Protein AF-A0A0Q1G126-F1 (afdb_monomer_lite)

pLDDT: mean 70.56, std 21.9, range [23.84, 98.62]

Sequence (642 aa):
MKDSYNIFNVLFDPDLMQKATKITEKFFFEGRERYFQNEIKTSKETYKCLKQYLDFLMRQVKKRMSQHSKYSLIYYFRRILSNMLQTYDNTEWKQEEIKTFKTELLWFVWFSNRITLAAIKYGRSSLDDLQNFSFKHKGFSEYIELNQLTSKYSVDLHVTLSLMWEWDKIRYCMKRLARGGKFIWRNRNKFEFDIIMEPNIKNLVNIFDTRVNSTDNLLNIQGSWAPMITSFEFPLPSSRGIYKPLHIWPKAFSINSGALSYYLPIVLTLLPNISNQGSDLGWRDPTTNQLIPSPSWIFHWYRLDFILPRIELFRGVIKKYLEFSGRTNYEPEDLILTLSAITQYSINAGLNNDKCWYQIFSYGYSIWNDPYELLKHKVLPEYRNLKKISLGKTSSKGDWESLKSVIEDIKWNEIQYKNLNILRYSPINLILPIDKNIWLIDWSLMLHVILDLTKSYGRIFGTVAILKGFELERTLSEYFKSNFQTLGISLWWLGQGAKNKIRFHAGGVRDIDIGIIVDDHLLILEVKAYSGRWDLYLNPDPNMLKKRWEKKIKPAINQVDTLSERLSIEIEGKNFKIPCDVRWVVPIVCSPFVEWIPSYNQKWWLYKNIPRVCTPDEIFEIIEQIKKGNSPNYKLPVARTS

Foldseek 3Di:
DVVLVVLVCLLVVVVLLVLLVVVLLVLVCVLLCVLPVDDDDDLVSVLVSLVSSLVSLVVLLLVLLQVAALLVLLVSLVSVLVSLVVVVVPDDDDPVVVVVSLVVVVLSVVLSVVVNVSNLVRHDHDVVVVVVVDPDPDDPDDDPPPVVCDSSVSSSSSSSSSSVVVSVVSVVQSVLSVLVWDKDDPDVVSSDIHTHHDPVSCVVVCVQVVVVVVLVVVVSVVVVVVVVPVPDDDDDDDDDDDDDDDPDDPPDDPPVLLVVLNCPVVVLQPDPDDDDDDDLPFAQDPVRRDGHRDPVSVCSVLPLLVCLLVVVVCQVLLCVVCVLVVLNQAGSLLLSLLSSLVSVLLVVVCSVDVVSVCCCVVPQKDKAFQVLCCCVVRSLVSSQVSCCVRVVDHDDPCSSVNSVSSLVVLEDDPVCVVVVDPPPLDDNRQWYDPDPGMIMGRNSCVVSNVSVSSVSVCVVVCVPWDPCQVVVLVVVLVVCVVCVVVLQKAFFDAQDDPPQWFAAPVGDIAGFSGWMGQFQEIETEAGDAGPDPCCCVPPNDVVVLVCCCVPPVVVSQVRQVVVQQCCLEGQDGPPHHNDPRHFKYQRAYEYCDDGDDPDPPLQQAQDNPQGSHDYPVSVSVVSVCVVVVHGGSDIHTRDDPD

Structure (mmCIF, N/CA/C/O backbone):
data_AF-A0A0Q1G126-F1
#
_entry.id   AF-A0A0Q1G126-F1
#
loop_
_atom_site.group_PDB
_atom_site.id
_atom_site.type_symbol
_atom_site.label_atom_id
_atom_site.label_alt_id
_atom_site.label_comp_id
_atom_site.label_asym_id
_atom_site.label_entity_id
_atom_site.label_seq_id
_atom_site.pdbx_PDB_ins_code
_atom_site.Cartn_x
_atom_site.Cartn_y
_atom_site.Cartn_z
_atom_site.occupancy
_atom_site.B_iso_or_equiv
_atom_site.auth_seq_id
_atom_site.auth_comp_id
_atom_site.auth_asym_id
_atom_site.auth_atom_id
_atom_site.pdbx_PDB_model_num
ATOM 1 N N . MET A 1 1 ? 4.894 39.793 -7.226 1.00 33.91 1 MET A N 1
ATOM 2 C CA . MET A 1 1 ? 3.536 39.200 -7.300 1.00 33.91 1 MET A CA 1
ATOM 3 C C . MET A 1 1 ? 2.725 39.693 -8.500 1.00 33.91 1 MET A C 1
ATOM 5 O O . MET A 1 1 ? 2.121 38.847 -9.142 1.00 33.91 1 MET A O 1
ATOM 9 N N . LYS A 1 2 ? 2.730 40.991 -8.866 1.00 29.56 2 LYS A N 1
ATOM 10 C CA . LYS A 1 2 ? 1.999 41.491 -10.056 1.00 29.56 2 LYS A CA 1
ATOM 11 C C . LYS A 1 2 ? 2.458 40.874 -11.397 1.00 29.56 2 LYS A C 1
ATOM 13 O O . LYS A 1 2 ? 1.612 40.578 -12.229 1.00 29.56 2 LYS A O 1
ATOM 18 N N . ASP A 1 3 ? 3.743 40.550 -11.565 1.00 39.56 3 ASP A N 1
ATOM 19 C CA . ASP A 1 3 ? 4.251 39.962 -12.825 1.00 39.56 3 ASP A CA 1
ATOM 20 C C . ASP A 1 3 ? 3.990 38.452 -12.976 1.00 39.56 3 ASP A C 1
ATOM 22 O O . ASP A 1 3 ? 3.962 37.923 -14.087 1.00 39.56 3 ASP A O 1
ATOM 26 N N . SER A 1 4 ? 3.757 37.739 -11.867 1.00 38.12 4 SER A N 1
ATOM 27 C CA . SER A 1 4 ? 3.355 36.323 -11.881 1.00 38.12 4 SER A CA 1
ATOM 28 C C . SER A 1 4 ? 1.913 36.152 -12.374 1.00 38.12 4 SER A C 1
ATOM 30 O O . SER A 1 4 ? 1.593 35.140 -12.997 1.00 38.12 4 SER A O 1
ATOM 32 N N . TYR A 1 5 ? 1.075 37.171 -12.146 1.00 39.69 5 TYR A N 1
ATOM 33 C CA . TYR A 1 5 ? -0.332 37.231 -12.552 1.00 39.69 5 TYR A CA 1
ATOM 34 C C . TYR A 1 5 ? -0.507 37.336 -14.083 1.00 39.69 5 TYR A C 1
ATOM 36 O O . TYR A 1 5 ? -1.479 36.823 -14.630 1.00 39.69 5 TYR A O 1
ATOM 44 N N . ASN A 1 6 ? 0.466 37.908 -14.806 1.00 51.00 6 ASN A N 1
ATOM 45 C CA . ASN A 1 6 ? 0.387 38.075 -16.266 1.00 51.00 6 ASN A CA 1
ATOM 46 C C . ASN A 1 6 ? 0.619 36.780 -17.064 1.00 51.00 6 ASN A C 1
ATOM 48 O O . ASN A 1 6 ? 0.050 36.613 -18.138 1.00 51.00 6 ASN A O 1
ATOM 52 N N . ILE A 1 7 ? 1.411 35.831 -16.554 1.00 47.00 7 ILE A N 1
ATOM 53 C CA . ILE A 1 7 ? 1.692 34.571 -17.273 1.00 47.00 7 ILE A CA 1
ATOM 54 C C . ILE A 1 7 ? 0.452 33.679 -17.334 1.00 47.00 7 ILE A C 1
ATOM 56 O O . ILE A 1 7 ? 0.194 33.047 -18.357 1.00 47.00 7 ILE A O 1
ATOM 60 N N . PHE A 1 8 ? -0.315 33.639 -16.243 1.00 49.53 8 PHE A N 1
ATOM 61 C CA . PHE A 1 8 ? -1.540 32.849 -16.172 1.00 49.53 8 PHE A CA 1
ATOM 62 C C . PHE A 1 8 ? -2.607 33.411 -17.117 1.00 49.53 8 PHE A C 1
ATOM 64 O O . PHE A 1 8 ? -3.197 32.653 -17.880 1.00 49.53 8 PHE A O 1
ATOM 71 N N . ASN A 1 9 ? -2.759 34.738 -17.163 1.00 55.97 9 ASN A N 1
ATOM 72 C CA . ASN A 1 9 ? -3.699 35.395 -18.072 1.00 55.97 9 ASN A CA 1
ATOM 73 C C . ASN A 1 9 ? -3.344 35.201 -19.549 1.00 55.97 9 ASN A C 1
ATOM 75 O O . ASN A 1 9 ? -4.251 35.072 -20.349 1.00 55.97 9 ASN A O 1
ATOM 79 N N . VAL A 1 10 ? -2.061 35.123 -19.921 1.00 57.44 10 VAL A N 1
ATOM 80 C CA . VAL A 1 10 ? -1.649 34.894 -21.322 1.00 57.44 10 VAL A CA 1
ATOM 81 C C . VAL A 1 10 ? -1.807 33.428 -21.753 1.00 57.44 10 VAL A C 1
ATOM 83 O O . VAL A 1 10 ? -2.010 33.145 -22.933 1.00 57.44 10 VAL A O 1
ATOM 86 N N . LEU A 1 11 ? -1.712 32.469 -20.827 1.00 55.47 11 LEU A N 1
ATOM 87 C CA . LEU A 1 11 ? -1.930 31.049 -21.135 1.00 55.47 11 LEU A CA 1
ATOM 88 C C . LEU A 1 11 ? -3.395 30.672 -21.151 1.00 55.47 11 LEU A C 1
ATOM 90 O O . LEU A 1 11 ? -3.804 29.883 -21.992 1.00 55.47 11 LEU A O 1
ATOM 94 N N . PHE A 1 12 ? -4.163 31.217 -20.223 1.00 63.47 12 PHE A N 1
ATOM 95 C CA . PHE A 1 12 ? -5.591 30.964 -20.114 1.00 63.47 12 PHE A CA 1
ATOM 96 C C . PHE A 1 12 ? -6.409 32.113 -20.694 1.00 63.47 12 PHE A C 1
ATOM 98 O O . PHE A 1 12 ? -7.582 32.257 -20.368 1.00 63.47 12 PHE A O 1
ATOM 105 N N . ASP A 1 13 ? -5.785 32.908 -21.567 1.00 78.38 13 ASP A N 1
ATOM 106 C CA . ASP A 1 13 ? -6.468 33.914 -22.361 1.00 78.38 13 ASP A CA 1
ATOM 107 C C . ASP A 1 13 ? -7.564 33.204 -23.177 1.00 78.38 13 ASP A C 1
ATOM 109 O O . ASP A 1 13 ? -7.241 32.343 -24.014 1.00 78.38 13 ASP A O 1
ATOM 113 N N . PRO A 1 14 ? -8.852 33.509 -22.934 1.00 77.12 14 PRO A N 1
ATOM 114 C CA . PRO A 1 14 ? -9.950 32.806 -23.584 1.00 77.12 14 PRO A CA 1
ATOM 115 C C . PRO A 1 14 ? -9.894 32.888 -25.113 1.00 77.12 14 PRO A C 1
ATOM 117 O O . PRO A 1 14 ? -10.232 31.912 -25.788 1.00 77.12 14 PRO A O 1
ATOM 120 N N . ASP A 1 15 ? -9.407 33.998 -25.672 1.00 81.44 15 ASP A N 1
ATOM 121 C CA . ASP A 1 15 ? -9.318 34.207 -27.117 1.00 81.44 15 ASP A CA 1
ATOM 122 C C . ASP A 1 15 ? -8.176 33.384 -27.724 1.00 81.44 15 ASP A C 1
ATOM 124 O O . ASP A 1 15 ? -8.338 32.753 -28.778 1.00 81.44 15 ASP A O 1
ATOM 128 N N . LEU A 1 16 ? -7.024 33.311 -27.047 1.00 80.75 16 LEU A N 1
ATOM 129 C CA . LEU A 1 16 ? -5.917 32.445 -27.469 1.00 80.75 16 LEU A CA 1
ATOM 130 C C . LEU A 1 16 ? -6.278 30.964 -27.342 1.00 80.75 16 LEU A C 1
ATOM 132 O O . LEU A 1 16 ? -5.952 30.185 -28.244 1.00 80.75 16 LEU A O 1
ATOM 136 N N . MET A 1 17 ? -6.989 30.571 -26.283 1.00 78.38 17 MET A N 1
ATOM 137 C CA . MET A 1 17 ? -7.496 29.208 -26.116 1.00 78.38 17 MET A CA 1
ATOM 138 C C . MET A 1 17 ? -8.524 28.855 -27.191 1.00 78.38 17 MET A C 1
ATOM 140 O O . MET A 1 17 ? -8.445 27.777 -27.787 1.00 78.38 17 MET A O 1
ATOM 144 N N . GLN A 1 18 ? -9.446 29.764 -27.518 1.00 83.88 18 GLN A N 1
ATOM 145 C CA . GLN A 1 18 ? -10.412 29.551 -28.593 1.00 83.88 18 GLN A CA 1
ATOM 146 C C . GLN A 1 18 ? -9.705 29.422 -29.951 1.00 83.88 18 GLN A C 1
ATOM 148 O O . GLN A 1 18 ? -10.028 28.536 -30.749 1.00 83.88 18 GLN A O 1
ATOM 153 N N . LYS A 1 19 ? -8.691 30.254 -30.214 1.00 88.44 19 LYS A N 1
ATOM 154 C CA . LYS A 1 19 ? -7.870 30.176 -31.430 1.00 88.44 19 LYS A CA 1
ATOM 155 C C . LYS A 1 19 ? -7.095 28.860 -31.514 1.00 88.44 19 LYS A C 1
ATOM 157 O O . LYS A 1 19 ? -7.086 28.227 -32.571 1.00 88.44 19 LYS A O 1
ATOM 162 N N . ALA A 1 20 ? -6.477 28.424 -30.419 1.00 86.00 20 ALA A N 1
ATOM 163 C CA . ALA A 1 20 ? -5.789 27.138 -30.341 1.00 86.00 20 ALA A CA 1
ATOM 164 C C . ALA A 1 20 ? -6.752 25.961 -30.546 1.00 86.00 20 ALA A C 1
ATOM 166 O O . ALA A 1 20 ? -6.423 25.021 -31.273 1.00 86.00 20 ALA A O 1
ATOM 167 N N . THR A 1 21 ? -7.957 26.042 -29.983 1.00 85.06 21 THR A N 1
ATOM 168 C CA . THR A 1 21 ? -9.014 25.033 -30.145 1.00 85.06 21 THR A CA 1
ATOM 169 C C . THR A 1 21 ? -9.410 24.898 -31.612 1.00 85.06 21 THR A C 1
ATOM 171 O O . THR A 1 21 ? -9.288 23.810 -32.165 1.00 85.06 21 THR A O 1
ATOM 174 N N . LYS A 1 22 ? -9.729 26.005 -32.298 1.00 90.31 22 LYS A N 1
ATOM 175 C CA . LYS A 1 22 ? -10.072 26.000 -33.736 1.00 90.31 22 LYS A CA 1
ATOM 176 C C . LYS A 1 22 ? -8.968 25.389 -34.606 1.00 90.31 22 LYS A C 1
ATOM 178 O O . LYS A 1 22 ? -9.235 24.627 -35.533 1.00 90.31 22 LYS A O 1
ATOM 183 N N . ILE A 1 23 ? -7.705 25.710 -34.314 1.00 91.00 23 ILE A N 1
ATOM 184 C CA . ILE A 1 23 ? -6.554 25.143 -35.033 1.00 91.00 23 ILE A CA 1
ATOM 185 C C . ILE A 1 23 ? -6.433 23.636 -34.773 1.00 91.00 23 ILE A C 1
ATOM 187 O O . ILE A 1 23 ? -6.148 22.869 -35.692 1.00 91.00 23 ILE A O 1
ATOM 191 N N . THR A 1 24 ? -6.636 23.213 -33.529 1.00 88.25 24 THR A N 1
ATOM 192 C CA . THR A 1 24 ? -6.578 21.805 -33.126 1.00 88.25 24 THR A CA 1
ATOM 193 C C . THR A 1 24 ? -7.687 20.999 -33.793 1.00 88.25 24 THR A C 1
ATOM 195 O O . THR A 1 24 ? -7.405 19.971 -34.405 1.00 88.25 24 THR A O 1
ATOM 198 N N . GLU A 1 25 ? -8.926 21.485 -33.739 1.00 88.50 25 GLU A N 1
ATOM 199 C CA . GLU A 1 25 ? -10.086 20.863 -34.380 1.00 88.50 25 GLU A CA 1
ATOM 200 C C . GLU A 1 25 ? -9.868 20.694 -35.878 1.00 88.50 25 GLU A C 1
ATOM 202 O O . GLU A 1 25 ? -10.139 19.622 -36.415 1.00 88.50 25 GLU A O 1
ATOM 207 N N . LYS A 1 26 ? -9.284 21.700 -36.542 1.00 92.94 26 LYS A N 1
ATOM 208 C CA . LYS A 1 26 ? -8.903 21.593 -37.952 1.00 92.94 26 LYS A CA 1
ATOM 209 C C . LYS A 1 26 ? -7.946 20.425 -38.199 1.00 92.94 26 LYS A C 1
ATOM 211 O O . LYS A 1 26 ? -8.163 19.669 -39.139 1.00 92.94 26 LYS A O 1
ATOM 216 N N . PHE A 1 27 ? -6.910 20.246 -37.374 1.00 92.19 27 PHE A N 1
ATOM 217 C CA . PHE A 1 27 ? -5.984 19.117 -37.533 1.00 92.19 27 PHE A CA 1
ATOM 218 C C . PHE A 1 27 ? -6.632 17.770 -37.231 1.00 92.19 27 PHE A C 1
ATOM 220 O O . PHE A 1 27 ? -6.346 16.793 -37.923 1.00 92.19 27 PHE A O 1
ATOM 227 N N . PHE A 1 28 ? -7.482 17.701 -36.207 1.00 90.75 28 PHE A N 1
ATOM 228 C CA . PHE A 1 28 ? -8.222 16.481 -35.901 1.00 90.75 28 PHE A CA 1
ATOM 229 C C . PHE A 1 28 ? -9.139 16.109 -37.053 1.00 90.75 28 PHE A C 1
ATOM 231 O O . PHE A 1 28 ? -9.110 14.965 -37.493 1.00 90.75 28 PHE A O 1
ATOM 238 N N . PHE A 1 29 ? -9.895 17.069 -37.579 1.00 90.19 29 PHE A N 1
ATOM 239 C CA . PHE A 1 29 ? -10.771 16.852 -38.717 1.00 90.19 29 PHE A CA 1
ATOM 240 C C . PHE A 1 29 ? -9.971 16.430 -39.951 1.00 90.19 29 PHE A C 1
ATOM 242 O O . PHE A 1 29 ? -10.194 15.337 -40.449 1.00 90.19 29 PHE A O 1
ATOM 249 N N . GLU A 1 30 ? -8.966 17.206 -40.371 1.00 92.31 30 GLU A N 1
ATOM 250 C CA . GLU A 1 30 ? -8.129 16.895 -41.541 1.00 92.31 30 GLU A CA 1
ATOM 251 C C . GLU A 1 30 ? -7.484 15.506 -41.431 1.00 92.31 30 GLU A C 1
ATOM 253 O O . GLU A 1 30 ? -7.499 14.721 -42.378 1.00 92.31 30 GLU A O 1
ATOM 258 N N . GLY A 1 31 ? -6.917 15.176 -40.268 1.00 89.88 31 GLY A N 1
ATOM 259 C CA . GLY A 1 31 ? -6.286 13.882 -40.049 1.00 89.88 31 GLY A CA 1
ATOM 260 C C . GLY A 1 31 ? -7.301 12.740 -40.030 1.00 89.88 31 GLY A C 1
ATOM 261 O O . GLY A 1 31 ? -7.090 11.723 -40.690 1.00 89.88 31 GLY A O 1
ATOM 262 N N . ARG A 1 32 ? -8.413 12.889 -39.305 1.00 91.38 32 ARG A N 1
ATOM 263 C CA . ARG A 1 32 ? -9.429 11.835 -39.218 1.00 91.38 32 ARG A CA 1
ATOM 264 C C . ARG A 1 32 ? -10.129 11.622 -40.556 1.00 91.38 32 ARG A C 1
ATOM 266 O O . ARG A 1 32 ? -10.274 10.482 -40.975 1.00 91.38 32 ARG A O 1
ATOM 273 N N . GLU A 1 33 ? -10.471 12.689 -41.262 1.00 90.31 33 GLU A N 1
ATOM 274 C CA . GLU A 1 33 ? -11.031 12.621 -42.607 1.00 90.31 33 GLU A CA 1
ATOM 275 C C . GLU A 1 33 ? -10.067 11.871 -43.536 1.00 90.31 33 GLU A C 1
ATOM 277 O O . GLU A 1 33 ? -10.402 10.822 -44.083 1.00 90.31 33 GLU A O 1
ATOM 282 N N . ARG A 1 34 ? -8.804 12.300 -43.592 1.00 93.31 34 ARG A N 1
ATOM 283 C CA . ARG A 1 34 ? -7.792 11.695 -44.462 1.00 93.31 34 ARG A CA 1
ATOM 284 C C . ARG A 1 34 ? -7.556 10.202 -44.220 1.00 93.31 34 ARG A C 1
ATOM 286 O O . ARG A 1 34 ? -7.273 9.482 -45.175 1.00 93.31 34 ARG A O 1
ATOM 293 N N . TYR A 1 35 ? -7.593 9.736 -42.970 1.00 92.81 35 TYR A N 1
ATOM 294 C CA . TYR A 1 35 ? -7.230 8.349 -42.638 1.00 92.81 35 TYR A CA 1
ATOM 295 C C . TYR A 1 35 ? -8.422 7.443 -42.304 1.00 92.81 35 TYR A C 1
ATOM 297 O O . TYR A 1 35 ? -8.233 6.231 -42.221 1.00 92.81 35 TYR A O 1
ATOM 305 N N . PHE A 1 36 ? -9.633 7.987 -42.150 1.00 89.06 36 PHE A N 1
ATOM 306 C CA . PHE A 1 36 ? -10.840 7.230 -41.792 1.00 89.06 36 PHE A CA 1
ATOM 307 C C . PHE A 1 36 ? -12.043 7.480 -42.727 1.00 89.06 36 PHE A C 1
ATOM 309 O O . PHE A 1 36 ? -13.162 7.101 -42.389 1.00 89.06 36 PHE A O 1
ATOM 316 N N . GLN A 1 37 ? -11.838 8.084 -43.905 1.00 82.62 37 GLN A N 1
ATOM 317 C CA . GLN A 1 37 ? -12.872 8.267 -44.942 1.00 82.62 37 GLN A CA 1
ATOM 318 C C . GLN A 1 37 ? -13.514 6.939 -45.384 1.00 82.62 37 GLN A C 1
ATOM 320 O O . GLN A 1 37 ? -14.740 6.818 -45.472 1.00 82.62 37 GLN A O 1
ATOM 325 N N . ASN A 1 38 ? -12.686 5.925 -45.634 1.00 83.50 38 ASN A N 1
ATOM 326 C CA . ASN A 1 38 ? -13.156 4.636 -46.126 1.00 83.50 38 ASN A CA 1
ATOM 327 C C . ASN A 1 38 ? -13.764 3.789 -45.008 1.00 83.50 38 ASN A C 1
ATOM 329 O O . ASN A 1 38 ? -13.367 3.868 -43.845 1.00 83.50 38 ASN A O 1
ATOM 333 N N . GLU A 1 39 ? -14.726 2.946 -45.374 1.00 82.12 39 GLU A N 1
ATOM 334 C CA . GLU A 1 39 ? -15.259 1.947 -44.457 1.00 82.12 39 GLU A CA 1
ATOM 335 C C . GLU A 1 39 ? -14.144 0.981 -44.034 1.00 82.12 39 GLU A C 1
ATOM 337 O O . GLU A 1 39 ? -13.528 0.314 -44.863 1.00 82.12 39 GLU A O 1
ATOM 342 N N . ILE A 1 40 ? -13.876 0.935 -42.730 1.00 84.56 40 ILE A N 1
ATOM 343 C CA . ILE A 1 40 ? -12.870 0.059 -42.134 1.00 84.56 40 ILE A CA 1
ATOM 344 C C . ILE A 1 40 ? -13.549 -1.273 -41.826 1.00 84.56 40 ILE A C 1
ATOM 346 O O . ILE A 1 40 ? -14.403 -1.330 -40.942 1.00 84.56 40 ILE A O 1
ATOM 350 N N . LYS A 1 41 ? -13.175 -2.336 -42.542 1.00 84.75 41 LYS A N 1
ATOM 351 C CA . LYS A 1 41 ? -13.841 -3.645 -42.453 1.00 84.75 41 LYS A CA 1
ATOM 352 C C . LYS A 1 41 ? -13.102 -4.622 -41.547 1.00 84.75 41 LYS A C 1
ATOM 354 O O . LYS A 1 41 ? -13.694 -5.585 -41.069 1.00 84.75 41 LYS A O 1
ATOM 359 N N . THR A 1 42 ? -11.816 -4.387 -41.286 1.00 87.50 42 THR A N 1
ATOM 360 C CA . THR A 1 42 ? -10.977 -5.312 -40.510 1.00 87.50 42 THR A CA 1
ATOM 361 C C . THR A 1 42 ? -10.150 -4.612 -39.434 1.00 87.50 42 THR A C 1
ATOM 363 O O . THR A 1 42 ? -9.721 -3.471 -39.602 1.00 87.50 42 THR A O 1
ATOM 366 N N . SER A 1 43 ? -9.806 -5.334 -38.360 1.00 79.50 43 SER A N 1
ATOM 367 C CA . SER A 1 43 ? -8.898 -4.833 -37.313 1.00 79.50 43 SER A CA 1
ATOM 368 C C . SER A 1 43 ? -7.515 -4.455 -37.858 1.00 79.50 43 SER A C 1
ATOM 370 O O . SER A 1 43 ? -6.867 -3.545 -37.345 1.00 79.50 43 SER A O 1
ATOM 372 N N . LYS A 1 44 ? -7.052 -5.123 -38.923 1.00 84.00 44 LYS A N 1
ATOM 373 C CA . LYS A 1 44 ? -5.776 -4.811 -39.585 1.00 84.00 44 LYS A CA 1
ATOM 374 C C . LYS A 1 44 ? -5.832 -3.458 -40.296 1.00 84.00 44 LYS A C 1
ATOM 376 O O . LYS A 1 44 ? -4.894 -2.669 -40.176 1.00 84.00 44 LYS A O 1
ATOM 381 N N . GLU A 1 45 ? -6.926 -3.177 -40.999 1.00 88.31 45 GLU A N 1
ATOM 382 C CA . GLU A 1 45 ? -7.183 -1.865 -41.601 1.00 88.31 45 GLU A CA 1
ATOM 383 C C . GLU A 1 45 ? -7.331 -0.793 -40.525 1.00 88.31 45 GLU A C 1
ATOM 385 O O . GLU A 1 45 ? -6.680 0.244 -40.624 1.00 88.31 45 GLU A O 1
ATOM 390 N N . THR A 1 46 ? -8.072 -1.071 -39.445 1.00 86.81 46 THR A N 1
ATOM 391 C CA . THR A 1 46 ? -8.196 -0.142 -38.314 1.00 86.81 46 THR A CA 1
ATOM 392 C C . THR A 1 46 ? -6.830 0.218 -37.744 1.00 86.81 46 THR A C 1
ATOM 394 O O . THR A 1 46 ? -6.519 1.393 -37.558 1.00 86.81 46 THR A O 1
ATOM 397 N N . TYR A 1 47 ? -5.988 -0.784 -37.480 1.00 85.06 47 TYR A N 1
ATOM 398 C CA . TYR A 1 47 ? -4.655 -0.564 -36.936 1.00 85.06 47 TYR A CA 1
ATOM 399 C C . TYR A 1 47 ? -3.801 0.284 -37.884 1.00 85.06 47 TYR A C 1
ATOM 401 O O . TYR A 1 47 ? -3.097 1.189 -37.437 1.00 85.06 47 TYR A O 1
ATOM 409 N N . LYS A 1 48 ? -3.884 0.024 -39.197 1.00 90.25 48 LYS A N 1
ATOM 410 C CA . LYS A 1 48 ? -3.185 0.803 -40.226 1.00 90.25 48 LYS A CA 1
ATOM 411 C C . LYS A 1 48 ? -3.641 2.267 -40.226 1.00 90.25 48 LYS A C 1
ATOM 413 O O . LYS A 1 48 ? -2.781 3.143 -40.178 1.00 90.25 48 LYS A O 1
ATOM 418 N N . CYS A 1 49 ? -4.948 2.529 -40.211 1.00 89.25 49 CYS A N 1
ATOM 419 C CA . CYS A 1 49 ? -5.517 3.880 -40.159 1.00 89.25 49 CYS A CA 1
ATOM 420 C C . CYS A 1 49 ? -5.123 4.620 -38.872 1.00 89.25 49 CYS A C 1
ATOM 422 O O . CYS A 1 49 ? -4.630 5.746 -38.936 1.00 89.25 49 CYS A O 1
ATOM 424 N N . LEU A 1 50 ? -5.244 3.966 -37.708 1.00 86.88 50 LEU A N 1
ATOM 425 C CA . LEU A 1 50 ? -4.824 4.527 -36.419 1.00 86.88 50 LEU A CA 1
ATOM 426 C C . LEU A 1 50 ? -3.333 4.867 -36.415 1.00 86.88 50 LEU A C 1
ATOM 428 O O . LEU A 1 50 ? -2.961 5.950 -35.975 1.00 86.88 50 LEU A O 1
ATOM 432 N N . LYS A 1 51 ? -2.483 3.984 -36.950 1.00 88.75 51 LYS A N 1
ATOM 433 C CA . LYS A 1 51 ? -1.041 4.228 -37.056 1.00 88.75 51 LYS A CA 1
ATOM 434 C C . LYS A 1 51 ? -0.733 5.427 -37.956 1.00 88.75 51 LYS A C 1
ATOM 436 O O . LYS A 1 51 ? 0.033 6.298 -37.562 1.00 88.75 51 LYS A O 1
ATOM 441 N N . GLN A 1 52 ? -1.351 5.505 -39.133 1.00 92.75 52 GLN A N 1
ATOM 442 C CA . GLN A 1 52 ? -1.147 6.619 -40.065 1.00 92.75 52 GLN A CA 1
ATOM 443 C C . GLN A 1 52 ? -1.614 7.959 -39.482 1.00 92.75 52 GLN A C 1
ATOM 445 O O . GLN A 1 52 ? -0.941 8.979 -39.654 1.00 92.75 52 GLN A O 1
ATOM 450 N N . TYR A 1 53 ? -2.728 7.958 -38.748 1.00 93.38 53 TYR A N 1
ATOM 451 C CA . TYR A 1 53 ? -3.205 9.137 -38.034 1.00 93.38 53 TYR A CA 1
ATOM 452 C C . TYR A 1 53 ? -2.269 9.527 -36.882 1.00 93.38 53 TYR A C 1
ATOM 454 O O . TYR A 1 53 ? -1.921 10.697 -36.735 1.00 93.38 53 TYR A O 1
ATOM 462 N N . LEU A 1 54 ? -1.766 8.549 -36.129 1.00 86.44 54 LEU A N 1
ATOM 463 C CA . LEU A 1 54 ? -0.774 8.750 -35.074 1.00 86.44 54 LEU A CA 1
ATOM 464 C C . LEU A 1 54 ? 0.527 9.374 -35.622 1.00 86.44 54 LEU A C 1
ATOM 466 O O . LEU A 1 54 ? 1.050 10.332 -35.045 1.00 86.44 54 LEU A O 1
ATOM 470 N N . ASP A 1 55 ? 1.006 8.905 -36.777 1.00 86.12 55 ASP A N 1
ATOM 471 C CA . ASP A 1 55 ? 2.168 9.466 -37.480 1.00 86.12 55 ASP A CA 1
ATOM 472 C C . ASP A 1 55 ? 1.898 10.890 -38.000 1.00 86.12 55 ASP A C 1
ATOM 474 O O . ASP A 1 55 ? 2.783 11.751 -38.009 1.00 86.12 55 ASP A O 1
ATOM 478 N N . PHE A 1 56 ? 0.667 11.178 -38.430 1.00 94.00 56 PHE A N 1
ATOM 479 C CA . PHE A 1 56 ? 0.245 12.528 -38.798 1.00 94.00 56 PHE A CA 1
ATOM 480 C C . PHE A 1 56 ? 0.274 13.486 -37.604 1.00 94.00 56 PHE A C 1
ATOM 482 O O . PHE A 1 56 ? 0.909 14.537 -37.707 1.00 94.00 56 PHE A O 1
ATOM 489 N N . LEU A 1 57 ? -0.324 13.113 -36.469 1.00 88.12 57 LEU A N 1
ATOM 490 C CA . LEU A 1 57 ? -0.307 13.925 -35.246 1.00 88.12 57 LEU A CA 1
ATOM 491 C C . LEU A 1 57 ? 1.132 14.216 -34.803 1.00 88.12 57 LEU A C 1
ATOM 493 O O . LEU A 1 57 ? 1.481 15.365 -34.531 1.00 88.12 57 LEU A O 1
ATOM 497 N N . MET A 1 58 ? 2.004 13.204 -34.832 1.00 83.75 58 MET A N 1
ATOM 498 C CA . MET A 1 58 ? 3.414 13.362 -34.471 1.00 83.75 58 MET A CA 1
ATOM 499 C C . MET A 1 58 ? 4.167 14.309 -35.418 1.00 83.75 58 MET A C 1
ATOM 501 O O . MET A 1 58 ? 4.995 15.104 -34.968 1.00 83.75 58 MET A O 1
ATOM 505 N N . ARG A 1 59 ? 3.868 14.289 -36.725 1.00 89.94 59 ARG A N 1
ATOM 506 C CA . ARG A 1 59 ? 4.428 15.265 -37.678 1.00 89.94 59 ARG A CA 1
ATOM 507 C C . ARG A 1 59 ? 3.988 16.692 -37.360 1.00 89.94 59 ARG A C 1
ATOM 509 O O . ARG A 1 59 ? 4.820 17.594 -37.449 1.00 89.94 59 ARG A O 1
ATOM 516 N N . GLN A 1 60 ? 2.732 16.901 -36.959 1.00 92.12 60 GLN A N 1
ATOM 517 C CA . GLN A 1 60 ? 2.247 18.229 -36.565 1.00 92.12 60 GLN A CA 1
ATOM 518 C C . GLN A 1 60 ? 2.911 18.716 -35.271 1.00 92.12 60 GLN A C 1
ATOM 520 O O . GLN A 1 60 ? 3.380 19.855 -35.228 1.00 92.12 60 GLN A O 1
ATOM 525 N N . VAL A 1 61 ? 3.044 17.845 -34.262 1.00 82.56 61 VAL A N 1
ATOM 526 C CA . VAL A 1 61 ? 3.789 18.133 -33.022 1.00 82.56 61 VAL A CA 1
ATOM 527 C C . VAL A 1 61 ? 5.233 18.515 -33.346 1.00 82.56 61 VAL A C 1
ATOM 529 O O . VAL A 1 61 ? 5.688 19.585 -32.948 1.00 82.56 61 VAL A O 1
ATOM 532 N N . LYS A 1 62 ? 5.941 17.700 -34.140 1.00 82.56 62 LYS A N 1
ATOM 533 C CA . LYS A 1 62 ? 7.323 17.983 -34.559 1.00 82.56 62 LYS A CA 1
ATOM 534 C C . LYS A 1 62 ? 7.429 19.330 -35.271 1.00 82.56 62 LYS A C 1
ATOM 536 O O . LYS A 1 62 ? 8.283 20.134 -34.911 1.00 82.56 62 LYS A O 1
ATOM 541 N N . LYS A 1 63 ? 6.565 19.590 -36.259 1.00 88.31 63 LYS A N 1
ATOM 542 C CA . LYS A 1 63 ? 6.570 20.838 -37.037 1.00 88.31 63 LYS A CA 1
ATOM 543 C C . LYS A 1 63 ? 6.441 22.056 -36.126 1.00 88.31 63 LYS A C 1
ATOM 545 O O . LYS A 1 63 ? 7.206 22.999 -36.287 1.00 88.31 63 LYS A O 1
ATOM 550 N N . ARG A 1 64 ? 5.521 22.019 -35.162 1.00 86.94 64 ARG A N 1
ATOM 551 C CA . ARG A 1 64 ? 5.262 23.124 -34.230 1.00 86.94 64 ARG A CA 1
ATOM 552 C C . ARG A 1 64 ? 6.396 23.311 -33.236 1.00 86.94 64 ARG A C 1
ATOM 554 O O . ARG A 1 64 ? 6.948 24.397 -33.159 1.00 86.94 64 ARG A O 1
ATOM 561 N N . MET A 1 65 ? 6.819 22.246 -32.561 1.00 80.25 65 MET A N 1
ATOM 562 C CA . MET A 1 65 ? 7.923 22.318 -31.598 1.00 80.25 65 MET A CA 1
ATOM 563 C C . MET A 1 65 ? 9.225 22.782 -32.254 1.00 80.25 65 MET A C 1
ATOM 565 O O . MET A 1 65 ? 9.954 23.572 -31.667 1.00 80.25 65 MET A O 1
ATOM 569 N N . SER A 1 66 ? 9.461 22.403 -33.513 1.00 81.31 66 SER A N 1
ATOM 570 C CA . SER A 1 66 ? 10.621 22.856 -34.286 1.00 81.31 66 SER A CA 1
ATOM 571 C C . SER A 1 66 ? 10.609 24.332 -34.663 1.00 81.31 66 SER A C 1
ATOM 573 O O . SER A 1 66 ? 11.568 24.786 -35.273 1.00 81.31 66 SER A O 1
ATOM 575 N N . GLN A 1 67 ? 9.555 25.088 -34.361 1.00 82.12 67 GLN A N 1
ATOM 576 C CA . GLN A 1 67 ? 9.519 26.541 -34.555 1.00 82.12 67 GLN A CA 1
ATOM 577 C C . GLN A 1 67 ? 9.966 27.302 -33.305 1.00 82.12 67 GLN A C 1
ATOM 579 O O . GLN A 1 67 ? 10.175 28.508 -33.382 1.00 82.12 67 GLN A O 1
ATOM 584 N N . HIS A 1 68 ? 10.156 26.592 -32.190 1.00 79.12 68 HIS A N 1
ATOM 585 C CA . HIS A 1 68 ? 10.372 27.163 -30.867 1.00 79.12 68 HIS A CA 1
ATOM 586 C C . HIS A 1 68 ? 11.716 26.727 -30.288 1.00 79.12 68 HIS A C 1
ATOM 588 O O . HIS A 1 68 ? 12.233 25.653 -30.607 1.00 79.12 68 HIS A O 1
ATOM 594 N N . SER A 1 69 ? 12.274 27.550 -29.404 1.00 74.62 69 SER A N 1
ATOM 595 C CA . SER A 1 69 ? 13.472 27.193 -28.648 1.00 74.62 69 SER A CA 1
ATOM 596 C C . SER A 1 69 ? 13.165 26.166 -27.562 1.00 74.62 69 SER A C 1
ATOM 598 O O . SER A 1 69 ? 12.221 26.326 -26.781 1.00 74.62 69 SER A O 1
ATOM 600 N N . LYS A 1 70 ? 13.991 25.117 -27.467 1.00 65.62 70 LYS A N 1
ATOM 601 C CA . LYS A 1 70 ? 13.847 24.076 -26.440 1.00 65.62 70 LYS A CA 1
ATOM 602 C C . LYS A 1 70 ? 14.004 24.644 -25.027 1.00 65.62 70 LYS A C 1
ATOM 604 O O . LYS A 1 70 ? 13.297 24.213 -24.122 1.00 65.62 70 LYS A O 1
ATOM 609 N N . TYR A 1 71 ? 14.905 25.610 -24.834 1.00 58.34 71 TYR A N 1
ATOM 610 C CA . TYR A 1 71 ? 15.213 26.164 -23.515 1.00 58.34 71 TYR A CA 1
ATOM 611 C C . TYR A 1 71 ? 14.092 27.072 -23.018 1.00 58.34 71 TYR A C 1
ATOM 613 O O . TYR A 1 71 ? 13.673 26.942 -21.869 1.00 58.34 71 TYR A O 1
ATOM 621 N N . SER A 1 72 ? 13.538 27.901 -23.903 1.00 65.19 72 SER A N 1
ATOM 622 C CA . SER A 1 72 ? 12.416 28.789 -23.591 1.00 65.19 72 SER A CA 1
ATOM 623 C C . SER A 1 72 ? 11.162 27.991 -23.232 1.00 65.19 72 SER A C 1
ATOM 625 O O . SER A 1 72 ? 10.507 28.294 -22.239 1.00 65.19 72 SER A O 1
ATOM 627 N N . LEU A 1 73 ? 10.879 26.902 -23.959 1.00 65.12 73 LEU A N 1
ATOM 628 C CA . LEU A 1 73 ? 9.770 25.997 -23.641 1.00 65.12 73 LEU A CA 1
ATOM 629 C C . LEU A 1 73 ? 9.940 25.340 -22.262 1.00 65.12 73 LEU A C 1
ATOM 631 O O . LEU A 1 73 ? 9.032 25.404 -21.438 1.00 65.12 73 LEU A O 1
ATOM 635 N N . ILE A 1 74 ? 11.106 24.752 -21.974 1.00 61.75 74 ILE A N 1
ATOM 636 C CA . ILE A 1 74 ? 11.375 24.078 -20.688 1.00 61.75 74 ILE A CA 1
ATOM 637 C C . ILE A 1 74 ? 11.324 25.067 -19.515 1.00 61.75 74 ILE A C 1
ATOM 639 O O . ILE A 1 74 ? 10.743 24.763 -18.471 1.00 61.75 74 ILE A O 1
ATOM 643 N N . TYR A 1 75 ? 11.919 26.251 -19.681 1.00 62.41 75 TYR A N 1
ATOM 644 C CA . TYR A 1 75 ? 11.866 27.331 -18.696 1.00 62.41 75 TYR A CA 1
ATOM 645 C C . TYR A 1 75 ? 10.421 27.727 -18.384 1.00 62.41 75 TYR A C 1
ATOM 647 O O . TYR A 1 75 ? 10.029 27.833 -17.220 1.00 62.41 75 TYR A O 1
ATOM 655 N N . TYR A 1 76 ? 9.610 27.882 -19.427 1.00 64.00 76 TYR A N 1
ATOM 656 C CA . TYR A 1 76 ? 8.228 28.303 -19.304 1.00 64.00 76 TYR A CA 1
ATOM 657 C C . TYR A 1 76 ? 7.368 27.290 -18.543 1.00 64.00 76 TYR A C 1
ATOM 659 O O . TYR A 1 76 ? 6.674 27.666 -17.599 1.00 64.00 76 TYR A O 1
ATOM 667 N N . PHE A 1 77 ? 7.490 25.994 -18.849 1.00 64.56 77 PHE A N 1
ATOM 668 C CA . PHE A 1 77 ? 6.768 24.944 -18.117 1.00 64.56 77 PHE A CA 1
ATOM 669 C C . PHE A 1 77 ? 7.097 24.915 -16.628 1.00 64.56 77 PHE A C 1
ATOM 671 O O . PHE A 1 77 ? 6.195 24.784 -15.799 1.00 64.56 77 PHE A O 1
ATOM 678 N N . ARG A 1 78 ? 8.375 25.091 -16.274 1.00 60.62 78 ARG A N 1
ATOM 679 C CA . ARG A 1 78 ? 8.798 25.172 -14.869 1.00 60.62 78 ARG A CA 1
ATOM 680 C C . ARG A 1 78 ? 8.145 26.349 -14.148 1.00 60.62 78 ARG A C 1
ATOM 682 O O . ARG A 1 78 ? 7.754 26.209 -12.992 1.00 60.62 78 ARG A O 1
ATOM 689 N N . ARG A 1 79 ? 7.990 27.487 -14.829 1.00 60.78 79 ARG A N 1
ATOM 690 C CA . ARG A 1 79 ? 7.379 28.693 -14.259 1.00 60.78 79 ARG A CA 1
ATOM 691 C C . ARG A 1 79 ? 5.867 28.554 -14.071 1.00 60.78 79 ARG A C 1
ATOM 693 O O . ARG A 1 79 ? 5.365 28.961 -13.028 1.00 60.78 79 ARG A O 1
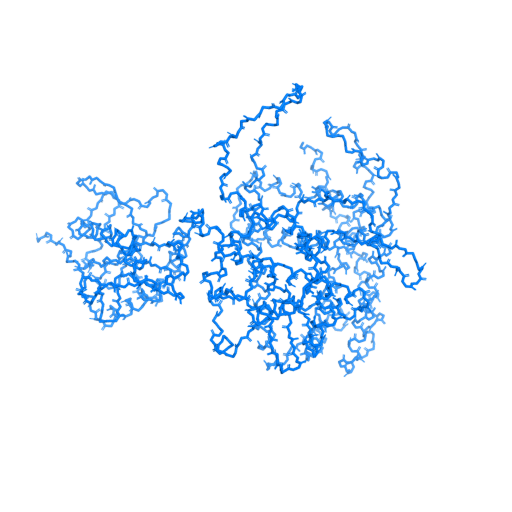ATOM 700 N N . ILE A 1 80 ? 5.158 27.924 -15.012 1.00 62.00 80 ILE A N 1
ATOM 701 C CA . ILE A 1 80 ? 3.725 27.609 -14.853 1.00 62.00 80 ILE A CA 1
ATOM 702 C C . ILE A 1 80 ? 3.515 26.700 -13.640 1.00 62.00 80 ILE A C 1
ATOM 704 O O . ILE A 1 80 ? 2.681 27.003 -12.791 1.00 62.00 80 ILE A O 1
ATOM 708 N N . LEU A 1 81 ? 4.312 25.630 -13.527 1.00 58.69 81 LEU A N 1
ATOM 709 C CA . LEU A 1 81 ? 4.227 24.688 -12.410 1.00 58.69 81 LEU A CA 1
ATOM 710 C C . LEU A 1 81 ? 4.487 25.384 -11.068 1.00 58.69 81 LEU A C 1
ATOM 712 O O . LEU A 1 81 ? 3.720 25.208 -10.126 1.00 58.69 81 LEU A O 1
ATOM 716 N N . SER A 1 82 ? 5.534 26.212 -10.991 1.00 57.62 82 SER A N 1
ATOM 717 C CA . SER A 1 82 ? 5.845 26.973 -9.778 1.00 57.62 82 SER A CA 1
ATOM 718 C C . SER A 1 82 ? 4.707 27.912 -9.373 1.00 57.62 82 SER A C 1
ATOM 720 O O . SER A 1 82 ? 4.412 28.020 -8.187 1.00 57.62 82 SER A O 1
ATOM 722 N N . ASN A 1 83 ? 4.070 28.589 -10.332 1.00 59.22 83 ASN A N 1
ATOM 723 C CA . ASN A 1 83 ? 2.977 29.513 -10.036 1.00 59.22 83 ASN A CA 1
ATOM 724 C C . ASN A 1 83 ? 1.708 28.765 -9.601 1.00 59.22 83 ASN A C 1
ATOM 726 O O . ASN A 1 83 ? 1.067 29.177 -8.638 1.00 59.22 83 ASN A O 1
ATOM 730 N N . MET A 1 84 ? 1.371 27.643 -10.249 1.00 58.50 84 MET A N 1
ATOM 731 C CA . MET A 1 84 ? 0.243 26.794 -9.836 1.00 58.50 84 MET A CA 1
ATOM 732 C C . MET A 1 84 ? 0.394 26.318 -8.387 1.00 58.50 84 MET A C 1
ATOM 734 O O . MET A 1 84 ? -0.560 26.383 -7.618 1.00 58.50 84 MET A O 1
ATOM 738 N N . LEU A 1 85 ? 1.603 25.908 -7.995 1.00 57.50 85 LEU A N 1
ATOM 739 C CA . LEU A 1 85 ? 1.892 25.461 -6.630 1.00 57.50 85 LEU A CA 1
ATOM 740 C C . LEU A 1 85 ? 1.881 26.611 -5.608 1.00 57.50 85 LEU A C 1
ATOM 742 O O . LEU A 1 85 ? 1.415 26.418 -4.496 1.00 57.50 85 LEU A O 1
ATOM 746 N N . GLN A 1 86 ? 2.327 27.817 -5.971 1.00 59.09 86 GLN A N 1
ATOM 747 C CA . GLN A 1 86 ? 2.280 28.982 -5.069 1.00 59.09 86 GLN A CA 1
ATOM 748 C C . GLN A 1 86 ? 0.864 29.521 -4.840 1.00 59.09 86 GLN A C 1
ATOM 750 O O . GLN A 1 86 ? 0.575 30.084 -3.788 1.00 59.09 86 GLN A O 1
ATOM 755 N N . THR A 1 87 ? -0.025 29.364 -5.821 1.00 56.72 87 THR A N 1
ATOM 756 C CA . THR A 1 87 ? -1.429 29.789 -5.690 1.00 56.72 87 THR A CA 1
ATOM 757 C C . THR A 1 87 ? -2.189 28.890 -4.699 1.00 56.72 87 THR A C 1
ATOM 759 O O . THR A 1 87 ? -3.148 29.334 -4.073 1.00 56.72 87 THR A O 1
ATOM 762 N N . TYR A 1 88 ? -1.712 27.654 -4.507 1.00 60.34 88 TYR A N 1
ATOM 763 C CA . TYR A 1 88 ? -2.287 26.646 -3.613 1.00 60.34 88 TYR A CA 1
ATOM 764 C C . TYR A 1 88 ? -2.059 26.938 -2.119 1.00 60.34 88 TYR A C 1
ATOM 766 O O . TYR A 1 88 ? -2.935 26.648 -1.311 1.00 60.34 88 TYR A O 1
ATOM 774 N N . ASP A 1 89 ? -0.936 27.559 -1.742 1.00 52.88 89 ASP A N 1
ATOM 775 C CA . ASP A 1 89 ? -0.592 27.801 -0.326 1.00 52.88 89 ASP A CA 1
ATOM 776 C C . ASP A 1 89 ? -1.427 28.908 0.352 1.00 52.88 89 ASP A C 1
ATOM 778 O O . ASP A 1 89 ? -1.379 29.052 1.571 1.00 52.88 89 ASP A O 1
ATOM 782 N N . ASN A 1 90 ? -2.207 29.691 -0.404 1.00 49.06 90 ASN A N 1
ATOM 783 C CA . ASN A 1 90 ? -2.798 30.944 0.092 1.00 49.06 90 ASN A CA 1
ATOM 784 C C . ASN A 1 90 ? -4.333 30.965 0.198 1.00 49.06 90 ASN A C 1
ATOM 786 O O . ASN A 1 90 ? -4.908 32.036 0.383 1.00 49.06 90 ASN A O 1
ATOM 790 N N . THR A 1 91 ? -5.029 29.834 0.067 1.00 49.28 91 THR A N 1
ATOM 791 C CA . THR A 1 91 ? -6.506 29.804 0.101 1.00 49.28 91 THR A CA 1
ATOM 792 C C . THR A 1 91 ? -7.037 28.569 0.835 1.00 49.28 91 THR A C 1
ATOM 794 O O . THR A 1 91 ? -6.425 27.507 0.791 1.00 49.28 91 THR A O 1
ATOM 797 N N . GLU A 1 92 ? -8.166 28.698 1.540 1.00 60.69 92 GLU A N 1
ATOM 798 C CA . GLU A 1 92 ? -8.893 27.561 2.128 1.00 60.69 92 GLU A CA 1
ATOM 799 C C . GLU A 1 92 ? -9.830 26.957 1.069 1.00 60.69 92 GLU A C 1
ATOM 801 O O . GLU A 1 92 ? -10.746 27.630 0.600 1.00 60.69 92 GLU A O 1
ATOM 806 N N . TRP A 1 93 ? -9.604 25.696 0.680 1.00 63.69 93 TRP A N 1
ATOM 807 C CA . TRP A 1 93 ? -10.359 25.016 -0.387 1.00 63.69 93 TRP A CA 1
ATOM 808 C C . TRP A 1 93 ? -11.321 23.964 0.167 1.00 63.69 93 TRP A C 1
ATOM 810 O O . TRP A 1 93 ? -11.016 23.247 1.126 1.00 63.69 93 TRP A O 1
ATOM 820 N N . LYS A 1 94 ? -12.467 23.792 -0.496 1.00 74.94 94 LYS A N 1
ATOM 821 C CA . LYS A 1 94 ? -13.404 22.692 -0.236 1.00 74.94 94 LYS A CA 1
ATOM 822 C C . LYS A 1 94 ? -12.859 21.377 -0.811 1.00 74.94 94 LYS A C 1
ATOM 824 O O . LYS A 1 94 ? -12.147 21.348 -1.811 1.00 74.94 94 LYS A O 1
ATOM 829 N N . GLN A 1 95 ? -13.245 20.250 -0.209 1.00 56.62 95 GLN A N 1
ATOM 830 C CA . GLN A 1 95 ? -12.808 18.894 -0.597 1.00 56.62 95 GLN A CA 1
ATOM 831 C C . GLN A 1 95 ? -13.033 18.554 -2.084 1.00 56.62 95 GLN A C 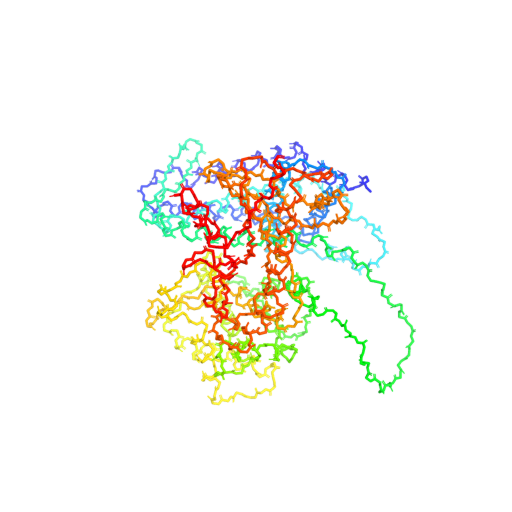1
ATOM 833 O O . GLN A 1 95 ? -12.198 17.894 -2.703 1.00 56.62 95 GLN A O 1
ATOM 838 N N . GLU A 1 96 ? -14.139 19.011 -2.674 1.00 56.91 96 GLU A N 1
ATOM 839 C CA . GLU A 1 96 ? -14.426 18.796 -4.099 1.00 56.91 96 GLU A CA 1
ATOM 840 C C . GLU A 1 96 ? -13.479 19.586 -5.002 1.00 56.91 96 GLU A C 1
ATOM 842 O O . GLU A 1 96 ? -12.990 19.057 -5.999 1.00 56.91 96 GLU A O 1
ATOM 847 N N . GLU A 1 97 ? -13.136 20.810 -4.610 1.00 60.28 97 GLU A N 1
ATOM 848 C CA . GLU A 1 97 ? -12.200 21.656 -5.343 1.00 60.28 97 GLU A CA 1
ATOM 849 C C . GLU A 1 97 ? -10.774 21.084 -5.245 1.00 60.28 97 GLU A C 1
ATOM 851 O O . GLU A 1 97 ? -10.059 21.043 -6.241 1.00 60.28 97 GLU A O 1
ATOM 856 N N . ILE A 1 98 ? -10.401 20.498 -4.098 1.00 59.41 98 ILE A N 1
ATOM 857 C CA . ILE A 1 98 ? -9.144 19.747 -3.924 1.00 59.41 98 ILE A CA 1
ATOM 858 C C . ILE A 1 98 ? -9.098 18.517 -4.843 1.00 59.41 98 ILE A C 1
ATOM 860 O O . ILE A 1 98 ? -8.047 18.191 -5.395 1.00 59.41 98 ILE A O 1
ATOM 864 N N . LYS A 1 99 ? -10.214 17.800 -5.015 1.00 53.81 99 LYS A N 1
ATOM 865 C CA . LYS A 1 99 ? -10.285 16.614 -5.884 1.00 53.81 99 LYS A CA 1
ATOM 866 C C . LYS A 1 99 ? -10.176 16.990 -7.365 1.00 53.81 99 LYS A C 1
ATOM 868 O O . LYS A 1 99 ? -9.430 16.337 -8.102 1.00 53.81 99 LYS A O 1
ATOM 873 N N . THR A 1 100 ? -10.878 18.039 -7.785 1.00 57.91 100 THR A N 1
ATOM 874 C CA . THR A 1 100 ? -10.787 18.595 -9.142 1.00 57.91 100 THR A CA 1
ATOM 875 C C . THR A 1 100 ? -9.376 19.106 -9.412 1.00 57.91 100 THR A C 1
ATOM 877 O O . THR A 1 100 ? -8.750 18.660 -10.368 1.00 57.91 100 THR A O 1
ATOM 880 N N . PHE A 1 101 ? -8.807 19.892 -8.496 1.00 61.16 101 PHE A N 1
ATOM 881 C CA . PHE A 1 101 ? -7.439 20.395 -8.594 1.00 61.16 101 PHE A CA 1
ATOM 882 C C . PHE A 1 101 ? -6.400 19.273 -8.651 1.00 61.16 101 PHE A C 1
ATOM 884 O O . PHE A 1 101 ? -5.505 19.316 -9.482 1.00 61.16 101 PHE A O 1
ATOM 891 N N . LYS A 1 102 ? -6.515 18.223 -7.827 1.00 55.06 102 LYS A N 1
ATOM 892 C CA . LYS A 1 102 ? -5.619 17.054 -7.911 1.00 55.06 102 LYS A CA 1
ATOM 893 C C . LYS A 1 102 ? -5.701 16.383 -9.275 1.00 55.06 102 LYS A C 1
ATOM 895 O O . LYS A 1 102 ? -4.677 15.996 -9.824 1.00 55.06 102 LYS A O 1
ATOM 900 N N . THR A 1 103 ? -6.904 16.261 -9.825 1.00 54.84 103 THR A N 1
ATOM 901 C CA . THR A 1 103 ? -7.108 15.686 -11.156 1.00 54.84 103 THR A CA 1
ATOM 902 C C . THR A 1 103 ? -6.446 16.567 -12.217 1.00 54.84 103 THR A C 1
ATOM 904 O O . THR A 1 103 ? -5.649 16.072 -13.009 1.00 54.84 103 THR A O 1
ATOM 907 N N . GLU A 1 104 ? -6.687 17.876 -12.188 1.00 55.91 104 GLU A N 1
ATOM 908 C CA . GLU A 1 104 ? -6.089 18.855 -13.104 1.00 55.91 104 GLU A CA 1
ATOM 909 C C . GLU A 1 104 ? -4.565 18.954 -12.969 1.00 55.91 104 GLU A C 1
ATOM 911 O O . GLU A 1 104 ? -3.867 19.013 -13.977 1.00 55.91 104 GLU A O 1
ATOM 916 N N . LEU A 1 105 ? -4.029 18.892 -11.749 1.00 57.19 105 LEU A N 1
ATOM 917 C CA . LEU A 1 105 ? -2.597 18.896 -11.465 1.00 57.19 105 LEU A CA 1
ATOM 918 C C . LEU A 1 105 ? -1.929 17.620 -11.983 1.00 57.19 105 LEU A C 1
ATOM 920 O O . LEU A 1 105 ? -0.843 17.690 -12.551 1.00 57.19 105 LEU A O 1
ATOM 924 N N . LEU A 1 106 ? -2.572 16.460 -11.836 1.00 52.84 106 LEU A N 1
ATOM 925 C CA . LEU A 1 106 ? -2.070 15.201 -12.388 1.00 52.84 106 LEU A CA 1
ATOM 926 C C . LEU A 1 106 ? -2.044 15.231 -13.910 1.00 52.84 106 LEU A C 1
ATOM 928 O O . LEU A 1 106 ? -1.025 14.879 -14.510 1.00 52.84 106 LEU A O 1
ATOM 932 N N . TRP A 1 107 ? -3.121 15.717 -14.528 1.00 55.84 107 TRP A N 1
ATOM 933 C CA . TRP A 1 107 ? -3.142 15.967 -15.963 1.00 55.84 107 TRP A CA 1
ATOM 934 C C . TRP A 1 107 ? -2.008 16.912 -16.351 1.00 55.84 107 TRP A C 1
ATOM 936 O O . TRP A 1 107 ? -1.214 16.584 -17.231 1.00 55.84 107 TRP A O 1
ATOM 946 N N . PHE A 1 108 ? -1.858 18.035 -15.654 1.00 58.34 108 PHE A N 1
ATOM 947 C CA . PHE A 1 108 ? -0.840 19.040 -15.929 1.00 58.34 108 PHE A CA 1
ATOM 948 C C . PHE A 1 108 ? 0.593 18.503 -15.796 1.00 58.34 108 PHE A C 1
ATOM 950 O O . PHE A 1 108 ? 1.416 18.732 -16.680 1.00 58.34 108 PHE A O 1
ATOM 957 N N . VAL A 1 109 ? 0.907 17.750 -14.739 1.00 54.91 109 VAL A N 1
ATOM 958 C CA . VAL A 1 109 ? 2.230 17.137 -14.525 1.00 54.91 109 VAL A CA 1
ATOM 959 C C . VAL A 1 109 ? 2.534 16.111 -15.615 1.00 54.91 109 VAL A C 1
ATOM 961 O O . VAL A 1 109 ? 3.631 16.101 -16.183 1.00 54.91 109 VAL A O 1
ATOM 964 N N . TRP A 1 110 ? 1.556 15.276 -15.958 1.00 62.03 110 TRP A N 1
ATOM 965 C CA . TRP A 1 110 ? 1.677 14.313 -17.046 1.00 62.03 110 TRP A CA 1
ATOM 966 C C . TRP A 1 110 ? 1.919 15.008 -18.399 1.00 62.03 110 TRP A C 1
ATOM 968 O O . TRP A 1 110 ? 2.857 14.658 -19.125 1.00 62.03 110 TRP A O 1
ATOM 978 N N . PHE A 1 111 ? 1.150 16.057 -18.699 1.00 59.31 111 PHE A N 1
ATOM 979 C CA . PHE A 1 111 ? 1.293 16.882 -19.901 1.00 59.31 111 PHE A CA 1
ATOM 980 C C . PHE A 1 111 ? 2.637 17.618 -19.961 1.00 59.31 111 PHE A C 1
ATOM 982 O O . PHE A 1 111 ? 3.299 17.617 -21.000 1.00 59.31 111 PHE A O 1
ATOM 989 N N . SER A 1 112 ? 3.077 18.201 -18.847 1.00 58.81 112 SER A N 1
ATOM 990 C CA . SER A 1 112 ? 4.354 18.911 -18.712 1.00 58.81 112 SER A CA 1
ATOM 991 C C . SER A 1 112 ? 5.535 18.006 -19.057 1.00 58.81 112 SER A C 1
ATOM 993 O O . SER A 1 112 ? 6.418 18.391 -19.829 1.00 58.81 112 SER A O 1
ATOM 995 N N . ASN A 1 113 ? 5.518 16.759 -18.582 1.00 58.34 113 ASN A N 1
ATOM 996 C CA . ASN A 1 113 ? 6.544 15.773 -18.916 1.00 58.34 113 ASN A CA 1
ATOM 997 C C . ASN A 1 113 ? 6.548 15.444 -20.413 1.00 58.34 113 ASN A C 1
ATOM 999 O O . ASN A 1 113 ? 7.607 15.388 -21.044 1.00 58.34 113 ASN A O 1
ATOM 1003 N N . ARG A 1 114 ? 5.365 15.269 -21.008 1.00 62.09 114 ARG A N 1
ATOM 1004 C CA . ARG A 1 114 ? 5.212 14.999 -22.442 1.00 62.09 114 ARG A CA 1
ATOM 1005 C C . ARG A 1 114 ? 5.727 16.148 -23.305 1.00 62.09 114 ARG A C 1
ATOM 1007 O O . ARG A 1 114 ? 6.459 15.890 -24.263 1.00 62.09 114 ARG A O 1
ATOM 1014 N N . ILE A 1 115 ? 5.435 17.396 -22.953 1.00 63.03 115 ILE A N 1
ATOM 1015 C CA . ILE A 1 115 ? 5.943 18.535 -23.723 1.00 63.03 115 ILE A CA 1
ATOM 1016 C C . ILE A 1 115 ? 7.414 18.777 -23.473 1.00 63.03 115 ILE A C 1
ATOM 1018 O O . ILE A 1 115 ? 8.128 19.069 -24.422 1.00 63.03 115 ILE A O 1
ATOM 1022 N N . THR A 1 116 ? 7.900 18.589 -22.253 1.00 60.56 116 THR A N 1
ATOM 1023 C CA . THR A 1 116 ? 9.337 18.661 -21.975 1.00 60.56 116 THR A CA 1
ATOM 1024 C C . THR A 1 116 ? 10.098 17.671 -22.863 1.00 60.56 116 THR A C 1
ATOM 1026 O O . THR A 1 116 ? 11.064 18.052 -23.522 1.00 60.56 116 THR A O 1
ATOM 1029 N N . LEU A 1 117 ? 9.603 16.435 -23.004 1.00 58.41 117 LEU A N 1
ATOM 1030 C CA . LEU A 1 117 ? 10.141 15.448 -23.948 1.00 58.41 117 LEU A CA 1
ATOM 1031 C C . LEU A 1 117 ? 10.054 15.911 -25.407 1.00 58.41 117 LEU A C 1
ATOM 1033 O O . LEU A 1 117 ? 11.032 15.796 -26.145 1.00 58.41 117 LEU A O 1
ATOM 1037 N N . ALA A 1 118 ? 8.904 16.435 -25.834 1.00 59.09 118 ALA A N 1
ATOM 1038 C CA . ALA A 1 118 ? 8.719 16.931 -27.195 1.00 59.09 118 ALA A CA 1
ATOM 1039 C C . ALA A 1 118 ? 9.615 18.148 -27.498 1.00 59.09 118 ALA A C 1
ATOM 1041 O O . ALA A 1 118 ? 10.162 18.241 -28.592 1.00 59.09 118 ALA A O 1
ATOM 1042 N N . ALA A 1 119 ? 9.824 19.043 -26.533 1.00 64.69 119 ALA A N 1
ATOM 1043 C CA . ALA A 1 119 ? 10.692 20.213 -26.629 1.00 64.69 119 ALA A CA 1
ATOM 1044 C C . ALA A 1 119 ? 12.157 19.808 -26.722 1.00 64.69 119 ALA A C 1
ATOM 1046 O O . ALA A 1 119 ? 12.883 20.323 -27.563 1.00 64.69 119 ALA A O 1
ATOM 1047 N N . ILE A 1 120 ? 12.578 18.835 -25.918 1.00 60.59 120 ILE A N 1
ATOM 1048 C CA . ILE A 1 120 ? 13.937 18.292 -25.974 1.00 60.59 120 ILE A CA 1
ATOM 1049 C C . ILE A 1 120 ? 14.185 17.591 -27.310 1.00 60.59 120 ILE A C 1
ATOM 1051 O O . ILE A 1 120 ? 15.257 17.742 -27.888 1.00 60.59 120 ILE A O 1
ATOM 1055 N N . LYS A 1 121 ? 13.197 16.843 -27.810 1.00 64.62 121 LYS A N 1
ATOM 1056 C CA . LYS A 1 121 ? 13.331 16.043 -29.030 1.00 64.62 121 LYS A CA 1
ATOM 1057 C C . LYS A 1 121 ? 13.202 16.856 -30.319 1.00 64.62 121 LYS A C 1
ATOM 1059 O O . LYS A 1 121 ? 13.828 16.509 -31.316 1.00 64.62 121 LYS A O 1
ATOM 1064 N N . TYR A 1 122 ? 12.351 17.879 -30.332 1.00 65.31 122 TYR A N 1
ATOM 1065 C CA . TYR A 1 122 ? 11.950 18.577 -31.557 1.00 65.31 122 TYR A CA 1
ATOM 1066 C C . TYR A 1 122 ? 12.165 20.089 -31.519 1.00 65.31 122 TYR A C 1
ATOM 1068 O O . TYR A 1 122 ? 12.081 20.714 -32.572 1.00 65.31 122 TYR A O 1
ATOM 1076 N N . GLY A 1 123 ? 12.420 20.679 -30.350 1.00 74.19 123 GLY A N 1
ATOM 1077 C CA . GLY A 1 123 ? 12.712 22.103 -30.215 1.00 74.19 123 GLY A CA 1
ATOM 1078 C C . GLY A 1 123 ? 14.056 22.471 -30.834 1.00 74.19 123 GLY A C 1
ATOM 1079 O O . GLY A 1 123 ? 14.999 21.676 -30.850 1.00 74.19 123 GLY A O 1
ATOM 1080 N N . ARG A 1 124 ? 14.167 23.701 -31.336 1.00 74.06 124 ARG A N 1
ATOM 1081 C CA . ARG A 1 124 ? 15.449 24.236 -31.800 1.00 74.06 124 ARG A CA 1
ATOM 1082 C C . ARG A 1 124 ? 16.360 24.490 -30.607 1.00 74.06 124 ARG A C 1
ATOM 1084 O O . ARG A 1 124 ? 15.913 24.894 -29.537 1.00 74.06 124 ARG A O 1
ATOM 1091 N N . SER A 1 125 ? 17.652 24.278 -30.806 1.00 61.91 125 SER A N 1
ATOM 1092 C CA . SER A 1 125 ? 18.673 24.788 -29.894 1.00 61.91 125 SER A CA 1
ATOM 1093 C C . SER A 1 125 ? 19.218 26.059 -30.530 1.00 61.91 125 SER A C 1
ATOM 1095 O O . SER A 1 125 ? 19.862 25.960 -31.569 1.00 61.91 125 SER A O 1
ATOM 1097 N N . SER A 1 126 ? 18.920 27.232 -29.974 1.00 60.47 126 SER A N 1
ATOM 1098 C CA . SER A 1 126 ? 19.634 28.453 -30.352 1.00 60.47 126 SER A CA 1
ATOM 1099 C C . SER A 1 126 ? 20.737 28.711 -29.322 1.00 60.47 126 SER A C 1
ATOM 1101 O O . SER A 1 126 ? 20.569 28.411 -28.136 1.00 60.47 126 SER A O 1
ATOM 1103 N N . LEU A 1 127 ? 21.890 29.189 -29.791 1.00 50.16 127 LEU A N 1
ATOM 1104 C CA . LEU A 1 127 ? 23.010 29.559 -28.926 1.00 50.16 127 LEU A CA 1
ATOM 1105 C C . LEU A 1 127 ? 22.686 30.838 -28.130 1.00 50.16 127 LEU A C 1
ATOM 1107 O O . LEU A 1 127 ? 23.100 30.960 -26.981 1.00 50.16 127 LEU A O 1
ATOM 1111 N N . ASP A 1 128 ? 21.884 31.732 -28.714 1.00 53.84 128 ASP A N 1
ATOM 1112 C CA . ASP A 1 128 ? 21.463 33.001 -28.111 1.00 53.84 128 ASP A CA 1
ATOM 1113 C C . ASP A 1 128 ? 20.591 32.777 -26.862 1.00 53.84 128 ASP A C 1
ATOM 1115 O O . ASP A 1 128 ? 20.783 33.426 -25.834 1.00 53.84 128 ASP A O 1
ATOM 1119 N N . ASP A 1 129 ? 19.704 31.774 -26.877 1.00 53.03 129 ASP A N 1
ATOM 1120 C CA . ASP A 1 129 ? 18.901 31.412 -25.698 1.00 53.03 129 ASP A CA 1
ATOM 1121 C C . ASP A 1 129 ? 19.747 30.812 -24.565 1.00 53.03 129 ASP A C 1
ATOM 1123 O O . ASP A 1 129 ? 19.397 30.943 -23.394 1.00 53.03 129 ASP A O 1
ATOM 1127 N N . LEU A 1 130 ? 20.857 30.144 -24.903 1.00 46.03 130 LEU A N 1
ATOM 1128 C CA . LEU A 1 130 ? 21.813 29.592 -23.937 1.00 46.03 130 LEU A CA 1
ATOM 1129 C C . LEU A 1 130 ? 22.652 30.687 -23.275 1.00 46.03 130 LEU A C 1
ATOM 1131 O O . LEU A 1 130 ? 22.944 30.586 -22.084 1.00 46.03 130 LEU A O 1
ATOM 1135 N N . GLN A 1 131 ? 23.015 31.730 -24.023 1.00 48.75 131 GLN A N 1
ATOM 1136 C CA . GLN A 1 131 ? 23.737 32.891 -23.494 1.00 48.75 131 GLN A CA 1
ATOM 1137 C C . GLN A 1 131 ? 22.861 33.709 -22.535 1.00 48.75 131 GLN A C 1
ATOM 1139 O O . GLN A 1 131 ? 23.335 34.128 -21.479 1.00 48.75 131 GLN A O 1
ATOM 1144 N N . ASN A 1 132 ? 21.561 33.810 -22.823 1.00 47.62 132 ASN A N 1
ATOM 1145 C CA . ASN A 1 132 ? 20.567 34.385 -21.909 1.00 47.62 132 ASN A CA 1
ATOM 1146 C C . ASN A 1 132 ? 20.255 33.481 -20.697 1.00 47.62 132 ASN A C 1
ATOM 1148 O O . ASN A 1 132 ? 19.673 33.930 -19.713 1.00 47.62 132 ASN A O 1
ATOM 1152 N N . PHE A 1 133 ? 20.694 32.219 -20.720 1.00 44.66 133 PHE A N 1
ATOM 1153 C CA . PHE A 1 133 ? 20.575 31.248 -19.626 1.00 44.66 133 PHE A CA 1
ATOM 1154 C C . PHE A 1 133 ? 21.776 31.276 -18.664 1.00 44.66 133 PHE A C 1
ATOM 1156 O O . PHE A 1 133 ? 22.111 30.259 -18.046 1.00 44.66 133 PHE A O 1
ATOM 1163 N N . SER A 1 134 ? 22.466 32.416 -18.535 1.00 39.72 134 SER A N 1
ATOM 1164 C CA . SER A 1 134 ? 23.620 32.513 -17.641 1.00 39.72 134 SER A CA 1
ATOM 1165 C C . SER A 1 134 ? 23.201 32.249 -16.183 1.00 39.72 134 SER A C 1
ATOM 1167 O O . SER A 1 134 ? 22.424 32.981 -15.571 1.00 39.72 134 SER A O 1
ATOM 1169 N N . PHE A 1 135 ? 23.707 31.151 -15.616 1.00 43.69 135 PHE A N 1
ATOM 1170 C CA . PHE A 1 135 ? 23.525 30.785 -14.212 1.00 43.69 135 PHE A CA 1
ATOM 1171 C C . PHE A 1 135 ? 24.344 31.733 -13.322 1.00 43.69 135 PHE A C 1
ATOM 1173 O O . PHE A 1 135 ? 25.418 31.384 -12.835 1.00 43.69 135 PHE A O 1
ATOM 1180 N N . LYS A 1 136 ? 23.843 32.947 -13.087 1.00 37.91 136 LYS A N 1
ATOM 1181 C CA . LYS A 1 136 ? 24.299 33.798 -11.983 1.00 37.91 136 LYS A CA 1
ATOM 1182 C C . LYS A 1 136 ? 23.148 34.025 -11.014 1.00 37.91 136 LYS A C 1
ATOM 1184 O O . LYS A 1 136 ? 22.351 34.945 -11.141 1.00 37.91 136 LYS A O 1
ATOM 1189 N N . HIS A 1 137 ? 23.074 33.166 -10.001 1.00 44.88 137 HIS A N 1
ATOM 1190 C CA . HIS A 1 137 ? 22.234 33.417 -8.837 1.00 44.88 137 HIS A CA 1
ATOM 1191 C C . HIS A 1 137 ? 22.801 34.590 -8.022 1.00 44.88 137 HIS A C 1
ATOM 1193 O O . HIS A 1 137 ? 23.750 34.417 -7.260 1.00 44.88 137 HIS A O 1
ATOM 1199 N N . LYS A 1 138 ? 22.197 35.771 -8.193 1.00 37.97 138 LYS A N 1
ATOM 1200 C CA . LYS A 1 138 ? 21.641 36.664 -7.151 1.00 37.97 138 LYS A CA 1
ATOM 1201 C C . LYS A 1 138 ? 21.148 37.942 -7.849 1.00 37.97 138 LYS A C 1
ATOM 1203 O O . LYS A 1 138 ? 21.957 38.779 -8.220 1.00 37.97 138 LYS A O 1
ATOM 1208 N N . GLY A 1 139 ? 19.828 38.055 -8.029 1.00 42.62 139 GLY A N 1
ATOM 1209 C CA . GLY A 1 139 ? 19.172 39.162 -8.740 1.00 42.62 139 GLY A CA 1
ATOM 1210 C C . GLY A 1 139 ? 18.565 38.717 -10.071 1.00 42.62 139 GLY A C 1
ATOM 1211 O O . GLY A 1 139 ? 19.203 38.797 -11.110 1.00 42.62 139 GLY A O 1
ATOM 1212 N N . PHE A 1 140 ? 17.322 38.227 -10.030 1.00 46.16 140 PHE A N 1
ATOM 1213 C CA . PHE A 1 140 ? 16.490 37.883 -11.195 1.00 46.16 140 PHE A CA 1
ATOM 1214 C C . PHE A 1 140 ? 15.927 39.156 -11.876 1.00 46.16 140 PHE A C 1
ATOM 1216 O O . PHE A 1 140 ? 14.725 39.303 -12.077 1.00 46.16 140 PHE A O 1
ATOM 1223 N N . SER A 1 141 ? 16.807 40.098 -12.194 1.00 38.09 141 SER A N 1
ATOM 1224 C CA . SER A 1 141 ? 16.566 41.273 -13.035 1.00 38.09 141 SER A CA 1
ATOM 1225 C C . SER A 1 141 ? 17.676 41.217 -14.084 1.00 38.09 141 SER A C 1
ATOM 1227 O O . SER A 1 141 ? 18.826 41.458 -13.753 1.00 38.09 141 SER A O 1
ATOM 1229 N N . GLU A 1 142 ? 17.459 40.710 -15.290 1.00 38.75 142 GLU A N 1
ATOM 1230 C CA . GLU A 1 142 ? 16.646 41.347 -16.319 1.00 38.75 142 GLU A CA 1
ATOM 1231 C C . GLU A 1 142 ? 16.107 40.295 -17.312 1.00 38.75 142 GLU A C 1
ATOM 1233 O O . GLU A 1 142 ? 16.832 39.454 -17.832 1.00 38.75 142 GLU A O 1
ATOM 1238 N N . TYR A 1 143 ? 14.787 40.335 -17.499 1.00 43.06 143 TYR A N 1
ATOM 1239 C CA . TYR A 1 143 ? 14.016 40.027 -18.705 1.00 43.06 143 TYR A CA 1
ATOM 1240 C C . TYR A 1 143 ? 14.585 39.052 -19.768 1.00 43.06 143 TYR A C 1
ATOM 1242 O O . TYR A 1 143 ? 15.262 39.454 -20.706 1.00 43.06 143 TYR A O 1
ATOM 1250 N N . ILE A 1 144 ? 14.039 37.826 -19.806 1.00 43.62 144 ILE A N 1
ATOM 1251 C CA . ILE A 1 144 ? 13.312 37.478 -21.039 1.00 43.62 144 ILE A CA 1
ATOM 1252 C C . ILE A 1 144 ? 12.052 38.328 -20.952 1.00 43.62 144 ILE A C 1
ATOM 1254 O O . ILE A 1 144 ? 11.239 38.109 -20.048 1.00 43.62 144 ILE A O 1
ATOM 1258 N N . GLU A 1 145 ? 11.933 39.355 -21.791 1.00 46.47 145 GLU A N 1
ATOM 1259 C CA . GLU A 1 145 ? 10.722 40.166 -21.829 1.00 46.47 145 GLU A CA 1
ATOM 1260 C C . GLU A 1 145 ? 9.526 39.233 -21.989 1.00 46.47 145 GLU A C 1
ATOM 1262 O O . GLU A 1 145 ? 9.386 38.543 -22.993 1.00 46.47 145 GLU A O 1
ATOM 1267 N N . LEU A 1 146 ? 8.657 39.188 -20.978 1.00 46.19 146 LEU A N 1
ATOM 1268 C CA . LEU A 1 146 ? 7.399 38.438 -21.022 1.00 46.19 146 LEU A CA 1
ATOM 1269 C C . LEU A 1 146 ? 6.546 38.836 -22.240 1.00 46.19 146 LEU A C 1
ATOM 1271 O O . LEU A 1 146 ? 5.754 38.035 -22.726 1.00 46.19 146 LEU A O 1
ATOM 1275 N N . ASN A 1 147 ? 6.802 40.025 -22.787 1.00 46.44 147 ASN A N 1
ATOM 1276 C CA . ASN A 1 147 ? 6.248 40.568 -24.023 1.00 46.44 147 ASN A CA 1
ATOM 1277 C C . ASN A 1 147 ? 6.688 39.792 -25.288 1.00 46.44 147 ASN A C 1
ATOM 1279 O O . ASN A 1 147 ? 6.051 39.907 -26.332 1.00 46.44 147 ASN A O 1
ATOM 1283 N N . GLN A 1 148 ? 7.749 38.978 -25.213 1.00 48.03 148 GLN A N 1
ATOM 1284 C CA . GLN A 1 148 ? 8.232 38.121 -26.304 1.00 48.03 148 GLN A CA 1
ATOM 1285 C C . GLN A 1 148 ? 7.503 36.776 -26.392 1.00 48.03 148 GLN A C 1
ATOM 1287 O O . GLN A 1 148 ? 7.642 36.068 -27.397 1.00 48.03 148 GLN A O 1
ATOM 1292 N N . LEU A 1 149 ? 6.670 36.427 -25.403 1.00 52.84 149 LEU A N 1
ATOM 1293 C CA . LEU A 1 149 ? 5.635 35.414 -25.601 1.00 52.84 149 LEU A CA 1
ATOM 1294 C C . LEU A 1 149 ? 4.576 36.010 -26.515 1.00 52.84 149 LEU A C 1
ATOM 1296 O O . LEU A 1 149 ? 3.525 36.482 -26.091 1.00 52.84 149 LEU A O 1
ATOM 1300 N N . THR A 1 150 ? 4.877 35.995 -27.809 1.00 62.72 150 THR A N 1
ATOM 1301 C CA . THR A 1 150 ? 3.878 36.325 -28.811 1.00 62.72 150 THR A CA 1
ATOM 1302 C C . THR A 1 150 ? 2.684 35.396 -28.601 1.00 62.72 150 THR A C 1
ATOM 1304 O O . THR A 1 150 ? 2.848 34.214 -28.286 1.00 62.72 150 THR A O 1
ATOM 1307 N N . SER A 1 151 ? 1.476 35.905 -28.827 1.00 73.12 151 SER A N 1
ATOM 1308 C CA . SER A 1 151 ? 0.231 35.122 -28.849 1.00 73.12 151 SER A CA 1
ATOM 1309 C C . SER A 1 151 ? 0.353 33.809 -29.640 1.00 73.12 151 SER A C 1
ATOM 1311 O O . SER A 1 151 ? -0.331 32.827 -29.357 1.00 73.12 151 SER A O 1
ATOM 1313 N N . LYS A 1 152 ? 1.276 33.757 -30.608 1.00 78.62 152 LYS A N 1
ATOM 1314 C CA . LYS A 1 152 ? 1.643 32.567 -31.373 1.00 78.62 152 LYS A CA 1
ATOM 1315 C C . LYS A 1 152 ? 2.290 31.455 -30.533 1.00 78.62 152 LYS A C 1
ATOM 1317 O O . LYS A 1 152 ? 1.936 30.301 -30.748 1.00 78.62 152 LYS A O 1
ATOM 1322 N N . TYR A 1 153 ? 3.190 31.754 -29.591 1.00 76.44 153 TYR A N 1
ATOM 1323 C CA . TYR A 1 153 ? 3.819 30.735 -28.732 1.00 76.44 153 TYR A CA 1
ATOM 1324 C C . TYR A 1 153 ? 2.780 30.025 -27.865 1.00 76.44 153 TYR A C 1
ATOM 1326 O O . TYR A 1 153 ? 2.731 28.797 -27.858 1.00 76.44 153 TYR A O 1
ATOM 1334 N N . SER A 1 154 ? 1.914 30.788 -27.195 1.00 75.12 154 SER A N 1
ATOM 1335 C CA . SER A 1 154 ? 0.842 30.235 -26.359 1.00 75.12 154 SER A CA 1
ATOM 1336 C C . SER A 1 154 ? -0.118 29.373 -27.178 1.00 75.12 154 SER A C 1
ATOM 1338 O O . SER A 1 154 ? -0.432 28.249 -26.791 1.00 75.12 154 SER A O 1
ATOM 1340 N N . VAL A 1 155 ? -0.525 29.851 -28.359 1.00 81.50 155 VAL A N 1
ATOM 1341 C CA . VAL A 1 155 ? -1.390 29.089 -29.272 1.00 81.50 155 VAL A CA 1
ATOM 1342 C C . VAL A 1 155 ? -0.710 27.801 -29.739 1.00 81.50 155 VAL A C 1
ATOM 1344 O O . VAL A 1 155 ? -1.321 26.736 -29.700 1.00 81.50 155 VAL A O 1
ATOM 1347 N N . ASP A 1 156 ? 0.553 27.859 -30.159 1.00 83.12 156 ASP A N 1
ATOM 1348 C CA . ASP A 1 156 ? 1.276 26.681 -30.637 1.00 83.12 156 ASP A CA 1
ATOM 1349 C C . ASP A 1 156 ? 1.507 25.649 -29.528 1.00 83.12 156 ASP A C 1
ATOM 1351 O O . ASP A 1 156 ? 1.472 24.444 -29.802 1.00 83.12 156 ASP A O 1
ATOM 1355 N N . LEU A 1 157 ? 1.700 26.108 -28.290 1.00 78.00 157 LEU A N 1
ATOM 1356 C CA . LEU A 1 157 ? 1.825 25.261 -27.111 1.00 78.00 157 LEU A CA 1
ATOM 1357 C C . LEU A 1 157 ? 0.525 24.508 -26.826 1.00 78.00 157 LEU A C 1
ATOM 1359 O O . LEU A 1 157 ? 0.545 23.285 -26.703 1.00 78.00 157 LEU A O 1
ATOM 1363 N N . HIS A 1 158 ? -0.604 25.218 -26.805 1.00 80.06 158 HIS A N 1
ATOM 1364 C CA . HIS A 1 158 ? -1.934 24.635 -26.599 1.00 80.06 158 HIS A CA 1
ATOM 1365 C C . HIS A 1 158 ? -2.341 23.670 -27.704 1.00 80.06 158 HIS A C 1
ATOM 1367 O O . HIS A 1 158 ? -2.875 22.590 -27.438 1.00 80.06 158 HIS A O 1
ATOM 1373 N N . VAL A 1 159 ? -2.033 24.010 -28.955 1.00 84.94 159 VAL A N 1
ATOM 1374 C CA . VAL A 1 159 ? -2.248 23.093 -30.077 1.00 84.94 159 VAL A CA 1
ATOM 1375 C C . VAL A 1 159 ? -1.374 21.853 -29.911 1.00 84.94 159 VAL A C 1
ATOM 1377 O O . VAL A 1 159 ? -1.845 20.738 -30.110 1.00 84.94 159 VAL A O 1
ATOM 1380 N N . THR A 1 160 ? -0.112 22.010 -29.505 1.00 82.44 160 THR A N 1
ATOM 1381 C CA . THR A 1 160 ? 0.779 20.867 -29.270 1.00 82.44 160 THR A CA 1
ATOM 1382 C C . THR A 1 160 ? 0.269 19.974 -28.139 1.00 82.44 160 THR A C 1
ATOM 1384 O O . THR A 1 160 ? 0.215 18.760 -28.325 1.00 82.44 160 THR A O 1
ATOM 1387 N N . LEU A 1 161 ? -0.167 20.555 -27.015 1.00 76.12 161 LEU A N 1
ATOM 1388 C CA . LEU A 1 161 ? -0.807 19.841 -25.901 1.00 76.12 161 LEU A CA 1
ATOM 1389 C C . LEU A 1 161 ? -1.967 18.977 -26.396 1.00 76.12 161 LEU A C 1
ATOM 1391 O O . LEU A 1 161 ? -2.013 17.772 -26.149 1.00 76.12 161 LEU A O 1
ATOM 1395 N N . SER A 1 162 ? -2.869 19.590 -27.154 1.00 81.50 162 SER A N 1
ATOM 1396 C CA . SER A 1 162 ? -4.078 18.930 -27.633 1.00 81.50 162 SER A CA 1
ATOM 1397 C C . SER A 1 162 ? -3.770 17.834 -28.659 1.00 81.50 162 SER A C 1
ATOM 1399 O O . SER A 1 162 ? -4.352 16.751 -28.617 1.00 81.50 162 SER A O 1
ATOM 1401 N N . LEU A 1 163 ? -2.795 18.054 -29.546 1.00 83.38 163 LEU A N 1
ATOM 1402 C CA . LEU A 1 163 ? -2.328 17.029 -30.483 1.00 83.38 163 LEU A CA 1
ATOM 1403 C C . LEU A 1 163 ? -1.686 15.836 -29.761 1.00 83.38 163 LEU A C 1
ATOM 1405 O O . LEU A 1 163 ? -1.895 14.695 -30.171 1.00 83.38 163 LEU A O 1
ATOM 1409 N N . MET A 1 164 ? -0.916 16.078 -28.696 1.00 77.00 164 MET A N 1
ATOM 1410 C CA . MET A 1 164 ? -0.310 15.013 -27.889 1.00 77.00 164 MET A CA 1
ATOM 1411 C C . MET A 1 164 ? -1.353 14.224 -27.096 1.00 77.00 164 MET A C 1
ATOM 1413 O O . MET A 1 164 ? -1.242 13.003 -26.999 1.00 77.00 164 MET A O 1
ATOM 1417 N N . TRP A 1 165 ? -2.389 14.894 -26.590 1.00 78.62 165 TRP A N 1
ATOM 1418 C CA . TRP A 1 165 ? -3.530 14.233 -25.962 1.00 78.62 165 TRP A CA 1
ATOM 1419 C C . TRP A 1 165 ? -4.203 13.236 -26.900 1.00 78.62 165 TRP A C 1
ATOM 1421 O O . TRP A 1 165 ? -4.361 12.056 -26.581 1.00 78.62 165 TRP A O 1
ATOM 1431 N N . GLU A 1 166 ? -4.573 13.710 -28.088 1.00 86.69 166 GLU A N 1
ATOM 1432 C CA . GLU A 1 166 ? -5.193 12.875 -29.105 1.00 86.69 166 GLU A CA 1
ATOM 1433 C C . GLU A 1 166 ? -4.244 11.741 -29.512 1.00 86.69 166 GLU A C 1
ATOM 1435 O O . GLU A 1 166 ? -4.668 10.594 -29.611 1.00 86.69 166 GLU A O 1
ATOM 1440 N N . TRP A 1 167 ? -2.946 12.016 -29.663 1.00 86.19 167 TRP A N 1
ATOM 1441 C CA . TRP A 1 167 ? -1.943 10.996 -29.967 1.00 86.19 167 TRP A CA 1
ATOM 1442 C C . TRP A 1 167 ? -1.942 9.856 -28.938 1.00 86.19 167 TRP A C 1
ATOM 1444 O O . TRP A 1 167 ? -1.949 8.682 -29.318 1.00 86.19 167 TRP A O 1
ATOM 1454 N N . ASP A 1 168 ? -1.994 10.176 -27.643 1.00 71.81 168 ASP A N 1
ATOM 1455 C CA . ASP A 1 168 ? -2.039 9.174 -26.575 1.00 71.81 168 ASP A CA 1
ATOM 1456 C C . ASP A 1 168 ? -3.375 8.417 -26.552 1.00 71.81 168 ASP A C 1
ATOM 1458 O O . ASP A 1 168 ? -3.379 7.193 -26.391 1.00 71.81 168 ASP A O 1
ATOM 1462 N N . LYS A 1 169 ? -4.499 9.093 -26.823 1.00 79.81 169 LYS A N 1
ATOM 1463 C CA . LYS A 1 169 ? -5.804 8.440 -27.008 1.00 79.81 169 LYS A CA 1
ATOM 1464 C C . LYS A 1 169 ? -5.757 7.418 -28.147 1.00 79.81 169 LYS A C 1
ATOM 1466 O O . LYS A 1 169 ? -6.182 6.276 -27.971 1.00 79.81 169 LYS A O 1
ATOM 1471 N N . ILE A 1 170 ? -5.179 7.781 -29.292 1.00 83.25 170 ILE A N 1
ATOM 1472 C CA . ILE A 1 170 ? -5.018 6.881 -30.442 1.00 83.25 170 ILE A CA 1
ATOM 1473 C C . ILE A 1 170 ? -4.088 5.718 -30.107 1.00 83.25 170 ILE A C 1
ATOM 1475 O O . ILE A 1 170 ? -4.412 4.567 -30.408 1.00 83.25 170 ILE A O 1
ATOM 1479 N N . ARG A 1 171 ? -2.972 5.977 -29.421 1.00 80.31 171 ARG A N 1
ATOM 1480 C CA . ARG A 1 171 ? -2.066 4.926 -28.942 1.00 80.31 171 ARG A CA 1
ATOM 1481 C C . ARG A 1 171 ? -2.785 3.957 -28.004 1.00 80.31 171 ARG A C 1
ATOM 1483 O O . ARG A 1 171 ? -2.584 2.748 -28.113 1.00 80.31 171 ARG A O 1
ATOM 1490 N N . TYR A 1 172 ? -3.620 4.463 -27.101 1.00 75.81 172 TYR A N 1
ATOM 1491 C CA . TYR A 1 172 ? -4.429 3.646 -26.201 1.00 75.81 172 TYR A CA 1
ATOM 1492 C C . TYR A 1 172 ? -5.428 2.774 -26.974 1.00 75.81 172 TYR A C 1
ATOM 1494 O O . TYR A 1 172 ? -5.479 1.562 -26.750 1.00 75.81 172 TYR A O 1
ATOM 1502 N N . CYS A 1 173 ? -6.135 3.336 -27.960 1.00 79.56 173 CYS A N 1
ATOM 1503 C CA . CYS A 1 173 ? -6.978 2.563 -28.875 1.00 79.56 173 CYS A CA 1
ATOM 1504 C C . CYS A 1 173 ? -6.173 1.466 -29.592 1.00 79.56 173 CYS A C 1
ATOM 1506 O O . CYS A 1 173 ? -6.577 0.307 -29.591 1.00 79.56 173 CYS A O 1
ATOM 1508 N N . MET A 1 174 ? -4.992 1.779 -30.129 1.00 81.44 174 MET A N 1
ATOM 1509 C CA . MET A 1 174 ? -4.131 0.784 -30.779 1.00 81.44 174 MET A CA 1
ATOM 1510 C C . MET A 1 174 ? -3.705 -0.342 -29.829 1.00 81.44 174 MET A C 1
ATOM 1512 O O . MET A 1 174 ? -3.687 -1.498 -30.247 1.00 81.44 174 MET A O 1
ATOM 1516 N N . LYS A 1 175 ? -3.401 -0.043 -28.557 1.00 74.81 175 LYS A N 1
ATOM 1517 C CA . LYS A 1 175 ? -3.089 -1.070 -27.546 1.00 74.81 175 LYS A CA 1
ATOM 1518 C C . LYS A 1 175 ? -4.282 -1.987 -27.290 1.00 74.81 175 LYS A C 1
ATOM 1520 O O . LYS A 1 175 ? -4.112 -3.201 -27.244 1.00 74.81 175 LYS A O 1
ATOM 1525 N N . ARG A 1 176 ? -5.486 -1.427 -27.139 1.00 78.06 176 ARG A N 1
ATOM 1526 C CA . ARG A 1 176 ? -6.716 -2.218 -26.952 1.00 78.06 176 ARG A CA 1
ATOM 1527 C C . ARG A 1 176 ? -7.011 -3.083 -28.171 1.00 78.06 176 ARG A C 1
ATOM 1529 O O . ARG A 1 176 ? -7.325 -4.257 -28.020 1.00 78.06 176 ARG A O 1
ATOM 1536 N N . LEU A 1 177 ? -6.822 -2.537 -29.368 1.00 76.88 177 LEU A N 1
ATOM 1537 C CA . LEU A 1 177 ? -7.000 -3.263 -30.622 1.00 76.88 177 LEU A CA 1
ATOM 1538 C C . LEU A 1 177 ? -5.988 -4.416 -30.750 1.00 76.88 177 LEU A C 1
ATOM 1540 O O . LEU A 1 177 ? -6.366 -5.531 -31.089 1.00 76.88 177 LEU A O 1
ATOM 1544 N N . ALA A 1 178 ? -4.718 -4.185 -30.396 1.00 70.62 178 ALA A N 1
ATOM 1545 C CA . ALA A 1 178 ? -3.679 -5.221 -30.375 1.00 70.62 178 ALA A CA 1
ATOM 1546 C C . ALA A 1 178 ? -3.954 -6.333 -29.349 1.00 70.62 178 ALA A C 1
ATOM 1548 O O . ALA A 1 178 ? -3.494 -7.457 -29.517 1.00 70.62 178 ALA A O 1
ATOM 1549 N N . ARG A 1 179 ? -4.729 -6.030 -28.304 1.00 74.25 179 ARG A N 1
ATOM 1550 C CA . ARG A 1 179 ? -5.202 -6.987 -27.297 1.00 74.25 179 ARG A CA 1
ATOM 1551 C C . ARG A 1 179 ? -6.509 -7.682 -27.711 1.00 74.25 179 ARG A C 1
ATOM 1553 O O . ARG A 1 179 ? -7.171 -8.251 -26.860 1.00 74.25 179 ARG A O 1
ATOM 1560 N N . GLY A 1 180 ? -6.914 -7.626 -28.980 1.00 78.00 180 GLY A N 1
ATOM 1561 C CA . GLY A 1 180 ? -8.135 -8.286 -29.463 1.00 78.00 180 GLY A CA 1
ATOM 1562 C C . GLY A 1 180 ? -9.418 -7.473 -29.274 1.00 78.00 180 GLY A C 1
ATOM 1563 O O . GLY A 1 180 ? -10.512 -8.010 -29.417 1.00 78.00 180 GLY A O 1
ATOM 1564 N N . GLY A 1 181 ? -9.315 -6.180 -28.958 1.00 81.50 181 GLY A N 1
ATOM 1565 C CA . GLY A 1 181 ? -10.466 -5.285 -28.981 1.00 81.50 181 GLY A CA 1
ATOM 1566 C C . GLY A 1 181 ? -11.043 -5.112 -30.392 1.00 81.50 181 GLY A C 1
ATOM 1567 O O . GLY A 1 181 ? -10.332 -5.231 -31.388 1.00 81.50 181 GLY A O 1
ATOM 1568 N N . LYS A 1 182 ? -12.337 -4.805 -30.480 1.00 85.12 182 LYS A N 1
ATOM 1569 C CA . LYS A 1 182 ? -13.078 -4.525 -31.715 1.00 85.12 182 LYS A CA 1
ATOM 1570 C C . LYS A 1 182 ? -13.321 -3.029 -31.853 1.00 85.12 182 LYS A C 1
ATOM 1572 O O . LYS A 1 182 ? -13.796 -2.386 -30.922 1.00 85.12 182 LYS A O 1
ATOM 1577 N N . PHE A 1 183 ? -12.990 -2.476 -33.011 1.00 87.81 183 PHE A N 1
ATOM 1578 C CA . PHE A 1 183 ? -13.249 -1.074 -33.313 1.00 87.81 183 PHE A CA 1
ATOM 1579 C C . PHE A 1 183 ? -14.735 -0.832 -33.559 1.00 87.81 183 PHE A C 1
ATOM 1581 O O . PHE A 1 183 ? -15.379 -1.603 -34.267 1.00 87.81 183 PHE A O 1
ATOM 1588 N N . ILE A 1 184 ? -15.257 0.258 -33.005 1.00 88.31 184 ILE A N 1
ATOM 1589 C CA . ILE A 1 184 ? -16.629 0.702 -33.222 1.00 88.31 184 ILE A CA 1
ATOM 1590 C C . ILE A 1 184 ? -16.679 2.200 -33.508 1.00 88.31 184 ILE A C 1
ATOM 1592 O O . ILE A 1 184 ? -16.048 3.010 -32.827 1.00 88.31 184 ILE A O 1
ATOM 1596 N N . TRP A 1 185 ? -17.492 2.577 -34.490 1.00 84.88 185 TRP A N 1
ATOM 1597 C CA . TRP A 1 185 ? -17.892 3.965 -34.679 1.00 84.88 185 TRP A CA 1
ATOM 1598 C C . TRP A 1 185 ? -18.971 4.317 -33.656 1.00 84.88 185 TRP A C 1
ATOM 1600 O O . TRP A 1 185 ? -20.012 3.669 -33.610 1.00 84.88 185 TRP A O 1
ATOM 1610 N N . ARG A 1 186 ? -18.734 5.353 -32.847 1.00 85.44 186 ARG A N 1
ATOM 1611 C CA . ARG A 1 186 ? -19.771 5.967 -32.004 1.00 85.44 186 ARG A CA 1
ATOM 1612 C C . ARG A 1 186 ? -20.564 7.002 -32.798 1.00 85.44 186 ARG A C 1
ATOM 1614 O O . ARG A 1 186 ? -21.784 7.035 -32.721 1.00 85.44 186 ARG A O 1
ATOM 1621 N N . ASN A 1 187 ? -19.869 7.814 -33.593 1.00 83.81 187 ASN A N 1
ATOM 1622 C CA . ASN A 1 187 ? -20.472 8.760 -34.523 1.00 83.81 187 ASN A CA 1
ATOM 1623 C C . ASN A 1 187 ? -19.530 8.983 -35.711 1.00 83.81 187 ASN A C 1
ATOM 1625 O O . ASN A 1 187 ? -18.479 9.609 -35.572 1.00 83.81 187 ASN A O 1
ATOM 1629 N N . ARG A 1 188 ? -19.908 8.481 -36.890 1.00 78.44 188 ARG A N 1
ATOM 1630 C CA . ARG A 1 188 ? -19.065 8.548 -38.093 1.00 78.44 188 ARG A CA 1
ATOM 1631 C C . ARG A 1 188 ? -18.887 9.980 -38.605 1.00 78.44 188 ARG A C 1
ATOM 1633 O O . ARG A 1 188 ? -17.778 10.350 -38.967 1.00 78.44 188 ARG A O 1
ATOM 1640 N N . ASN A 1 189 ? -19.934 10.803 -38.537 1.00 77.75 189 ASN A N 1
ATOM 1641 C CA . ASN A 1 189 ? -19.912 12.189 -39.023 1.00 77.75 189 ASN A CA 1
ATOM 1642 C C . ASN A 1 189 ? -19.039 13.107 -38.152 1.00 77.75 189 ASN A C 1
ATOM 1644 O O . ASN A 1 189 ? -18.526 14.112 -38.631 1.00 77.75 189 ASN A O 1
ATOM 1648 N N . LYS A 1 190 ? -18.850 12.750 -36.876 1.00 77.94 190 LYS A N 1
ATOM 1649 C CA . LYS A 1 190 ? -17.954 13.453 -35.939 1.00 77.94 190 LYS A CA 1
ATOM 1650 C C . LYS A 1 190 ? -16.591 12.771 -35.776 1.00 77.94 190 LYS A C 1
ATOM 1652 O O . LYS A 1 190 ? -15.769 13.196 -34.964 1.00 77.94 190 LYS A O 1
ATOM 1657 N N . PHE A 1 191 ? -16.352 11.694 -36.525 1.00 77.62 191 PHE A N 1
ATOM 1658 C CA . PHE A 1 191 ? -15.201 10.809 -36.373 1.00 77.62 191 PHE A CA 1
ATOM 1659 C C . PHE A 1 191 ? -14.961 10.350 -34.922 1.00 77.62 191 PHE A C 1
ATOM 1661 O O . PHE A 1 191 ? -13.823 10.266 -34.454 1.00 77.62 191 PHE A O 1
ATOM 1668 N N . GLU A 1 192 ? -16.034 10.071 -34.187 1.00 81.38 192 GLU A N 1
ATOM 1669 C CA . GLU A 1 192 ? -15.971 9.533 -32.833 1.00 81.38 192 GLU A CA 1
ATOM 1670 C C . GLU A 1 192 ? -15.990 8.007 -32.895 1.00 81.38 192 GLU A C 1
ATOM 1672 O O . GLU A 1 192 ? -16.932 7.403 -33.413 1.00 81.38 192 GLU A O 1
ATOM 1677 N N . PHE A 1 193 ? -14.963 7.371 -32.340 1.00 85.75 193 PHE A N 1
ATOM 1678 C CA . PHE A 1 193 ? -14.831 5.918 -32.290 1.00 85.75 193 PHE A CA 1
ATOM 1679 C C . PHE A 1 193 ? -14.256 5.450 -30.953 1.00 85.75 193 PHE A C 1
ATOM 1681 O O . PHE A 1 193 ? -13.719 6.241 -30.173 1.00 85.75 193 PHE A O 1
ATOM 1688 N N . ASP A 1 194 ? -14.365 4.149 -30.700 1.00 84.88 194 ASP A N 1
ATOM 1689 C CA . ASP A 1 194 ? -13.793 3.474 -29.537 1.00 84.88 194 ASP A CA 1
ATOM 1690 C C . ASP A 1 194 ? -13.380 2.036 -29.895 1.00 84.88 194 ASP A C 1
ATOM 1692 O O . ASP A 1 194 ? -13.690 1.527 -30.972 1.00 84.88 194 ASP A O 1
ATOM 1696 N N . ILE A 1 195 ? -12.664 1.379 -28.989 1.00 84.50 195 ILE A N 1
ATOM 1697 C CA . ILE A 1 195 ? -12.313 -0.035 -29.075 1.00 84.50 195 ILE A CA 1
ATOM 1698 C C . ILE A 1 195 ? -13.021 -0.766 -27.938 1.00 84.50 195 ILE A C 1
ATOM 1700 O O . ILE A 1 195 ? -12.728 -0.503 -26.782 1.00 84.50 195 ILE A O 1
ATOM 1704 N N . ILE A 1 196 ? -13.917 -1.705 -28.216 1.00 83.00 196 ILE A N 1
ATOM 1705 C CA . ILE A 1 196 ? -14.573 -2.516 -27.181 1.00 83.00 196 ILE A CA 1
ATOM 1706 C C . ILE A 1 196 ? -13.811 -3.832 -27.007 1.00 83.00 196 ILE A C 1
ATOM 1708 O O . ILE A 1 196 ? -13.468 -4.489 -27.982 1.00 83.00 196 ILE A O 1
ATOM 1712 N N . MET A 1 197 ? -13.543 -4.228 -25.762 1.00 73.50 197 MET A N 1
ATOM 1713 C CA . MET A 1 197 ? -12.902 -5.513 -25.451 1.00 73.50 197 MET A CA 1
ATOM 1714 C C . MET A 1 197 ? -13.960 -6.609 -25.296 1.00 73.50 197 MET A C 1
ATOM 1716 O O . MET A 1 197 ? -14.982 -6.372 -24.651 1.00 73.50 197 MET A O 1
ATOM 1720 N N . GLU A 1 198 ? -13.698 -7.812 -25.813 1.00 70.31 198 GLU A N 1
ATOM 1721 C CA . GLU A 1 198 ? -14.541 -8.977 -25.519 1.00 70.31 198 GLU A CA 1
ATOM 1722 C C . GLU A 1 198 ? -14.450 -9.374 -24.028 1.00 70.31 198 GLU A C 1
ATOM 1724 O O . GLU A 1 198 ? -13.383 -9.215 -23.420 1.00 70.31 198 GLU A O 1
ATOM 1729 N N . PRO A 1 199 ? -15.534 -9.899 -23.417 1.00 55.75 199 PRO A N 1
ATOM 1730 C CA . PRO A 1 199 ? -15.627 -10.123 -21.968 1.00 55.75 199 PRO A CA 1
ATOM 1731 C C . PRO A 1 199 ? -14.487 -10.960 -21.365 1.00 55.75 199 PRO A C 1
ATOM 1733 O O . PRO A 1 199 ? -14.004 -10.654 -20.278 1.00 55.75 199 PRO A O 1
ATOM 1736 N N . ASN A 1 200 ? -13.996 -11.965 -22.093 1.00 48.38 200 ASN A N 1
ATOM 1737 C CA . ASN A 1 200 ? -13.001 -12.915 -21.582 1.00 48.38 200 ASN A CA 1
ATOM 1738 C C . ASN A 1 200 ? -11.584 -12.308 -21.521 1.00 48.38 200 ASN A C 1
ATOM 1740 O O . ASN A 1 200 ? -10.809 -12.614 -20.619 1.00 48.38 200 ASN A O 1
ATOM 1744 N N . ILE A 1 201 ? -11.260 -11.382 -22.431 1.00 51.03 201 ILE A N 1
ATOM 1745 C CA . ILE A 1 201 ? -9.991 -10.630 -22.438 1.00 51.03 201 ILE A CA 1
ATOM 1746 C C . ILE A 1 201 ? -10.073 -9.406 -21.509 1.00 51.03 201 ILE A C 1
ATOM 1748 O O . ILE A 1 201 ? -9.069 -8.974 -20.936 1.00 51.03 201 ILE A O 1
ATOM 1752 N N . LYS A 1 202 ? -11.282 -8.869 -21.308 1.00 45.53 202 LYS A N 1
ATOM 1753 C CA . LYS A 1 202 ? -11.562 -7.744 -20.409 1.00 45.53 202 LYS A CA 1
ATOM 1754 C C . LYS A 1 202 ? -11.103 -8.021 -18.975 1.00 45.53 202 LYS A C 1
ATOM 1756 O O . LYS A 1 202 ? -10.594 -7.102 -18.353 1.00 45.53 202 LYS A O 1
ATOM 1761 N N . ASN A 1 203 ? -11.182 -9.258 -18.476 1.00 45.16 203 ASN A N 1
ATOM 1762 C CA . ASN A 1 203 ? -10.704 -9.601 -17.129 1.00 45.16 203 ASN A CA 1
ATOM 1763 C C . ASN A 1 203 ? -9.172 -9.536 -16.991 1.00 45.16 203 ASN A C 1
ATOM 1765 O O . ASN A 1 203 ? -8.679 -8.951 -16.032 1.00 45.16 203 ASN A O 1
ATOM 1769 N N . LEU A 1 204 ? -8.408 -10.048 -17.963 1.00 46.16 204 LEU A N 1
ATOM 1770 C CA . LEU A 1 204 ? -6.938 -9.965 -17.952 1.00 46.16 204 LEU A CA 1
ATOM 1771 C C . LEU A 1 204 ? -6.440 -8.523 -18.112 1.00 46.16 204 LEU A C 1
ATOM 1773 O O . LEU A 1 204 ? -5.508 -8.100 -17.428 1.00 46.16 204 LEU A O 1
ATOM 1777 N N . VAL A 1 205 ? -7.090 -7.748 -18.983 1.00 45.34 205 VAL A N 1
ATOM 1778 C CA . VAL A 1 205 ? -6.785 -6.323 -19.160 1.00 45.34 205 VAL A CA 1
ATOM 1779 C C . VAL A 1 205 ? -7.215 -5.511 -17.943 1.00 45.34 205 VAL A C 1
ATOM 1781 O O . VAL A 1 205 ? -6.451 -4.658 -17.518 1.00 45.34 205 VAL A O 1
ATOM 1784 N N . ASN A 1 206 ? -8.352 -5.819 -17.314 1.00 47.69 206 ASN A N 1
ATOM 1785 C CA . ASN A 1 206 ? -8.769 -5.181 -16.067 1.00 47.69 206 ASN A CA 1
ATOM 1786 C C . ASN A 1 206 ? -7.798 -5.479 -14.924 1.00 47.69 206 ASN A C 1
ATOM 1788 O O . ASN A 1 206 ? -7.503 -4.569 -14.164 1.00 47.69 206 ASN A O 1
ATOM 1792 N N . ILE A 1 207 ? -7.259 -6.695 -14.798 1.00 45.84 207 ILE A N 1
ATOM 1793 C CA . ILE A 1 207 ? -6.231 -7.008 -13.787 1.00 45.84 207 ILE A CA 1
ATOM 1794 C C . ILE A 1 207 ? -4.976 -6.153 -14.015 1.00 45.84 207 ILE A C 1
ATOM 1796 O O . ILE A 1 207 ? -4.415 -5.605 -13.065 1.00 45.84 207 ILE A O 1
ATOM 1800 N N . PHE A 1 208 ? -4.556 -5.999 -15.273 1.00 43.91 208 PHE A N 1
ATOM 1801 C CA . PHE A 1 208 ? -3.385 -5.199 -15.630 1.00 43.91 208 PHE A CA 1
ATOM 1802 C C . PHE A 1 208 ? -3.624 -3.692 -15.440 1.00 43.91 208 PHE A C 1
ATOM 1804 O O . PHE A 1 208 ? -2.812 -3.015 -14.817 1.00 43.91 208 PHE A O 1
ATOM 1811 N N . ASP A 1 209 ? -4.758 -3.173 -15.908 1.00 44.88 209 ASP A N 1
ATOM 1812 C CA . ASP A 1 209 ? -5.129 -1.759 -15.806 1.00 44.88 209 ASP A CA 1
ATOM 1813 C C . ASP A 1 209 ? -5.450 -1.374 -14.345 1.00 44.88 209 ASP A C 1
ATOM 1815 O O . ASP A 1 209 ? -5.072 -0.294 -13.904 1.00 44.88 209 ASP A O 1
ATOM 1819 N N . THR A 1 210 ? -6.039 -2.271 -13.541 1.00 47.19 210 THR A N 1
ATOM 1820 C CA . THR A 1 210 ? -6.226 -2.070 -12.086 1.00 47.19 210 THR A CA 1
ATOM 1821 C C . THR A 1 210 ? -4.881 -1.992 -11.368 1.00 47.19 210 THR A C 1
ATOM 1823 O O . THR A 1 210 ? -4.716 -1.164 -10.474 1.00 47.19 210 THR A O 1
ATOM 1826 N N . ARG A 1 211 ? -3.891 -2.794 -11.785 1.00 44.44 211 ARG A N 1
ATOM 1827 C CA . ARG A 1 211 ? -2.522 -2.716 -11.257 1.00 44.44 211 ARG A CA 1
ATOM 1828 C C . ARG A 1 211 ? -1.826 -1.414 -11.636 1.00 44.44 211 ARG A C 1
ATOM 1830 O O . ARG A 1 211 ? -1.328 -0.743 -10.741 1.00 44.44 211 ARG A O 1
ATOM 1837 N N . VAL A 1 212 ? -1.847 -1.016 -12.908 1.00 41.19 212 VAL A N 1
ATOM 1838 C CA . VAL A 1 212 ? -1.269 0.266 -13.355 1.00 41.19 212 VAL A CA 1
ATOM 1839 C C . VAL A 1 212 ? -1.922 1.443 -12.621 1.00 41.19 212 VAL A C 1
ATOM 1841 O O . VAL A 1 212 ? -1.212 2.272 -12.060 1.00 41.19 212 VAL A O 1
ATOM 1844 N N . ASN A 1 213 ? -3.253 1.449 -12.494 1.00 40.81 213 ASN A N 1
ATOM 1845 C CA . ASN A 1 213 ? -3.982 2.472 -11.740 1.00 40.81 213 ASN A CA 1
ATOM 1846 C C . ASN A 1 213 ? -3.643 2.455 -10.235 1.00 40.81 213 ASN A C 1
ATOM 1848 O O . ASN A 1 213 ? -3.617 3.503 -9.594 1.00 40.81 213 ASN A O 1
ATOM 1852 N N . SER A 1 214 ? -3.355 1.287 -9.646 1.00 40.94 214 SER A N 1
ATOM 1853 C CA . SER A 1 214 ? -2.895 1.191 -8.252 1.00 40.94 214 SER A CA 1
ATOM 1854 C C . SER A 1 214 ? -1.464 1.713 -8.057 1.00 40.94 214 SER A C 1
ATOM 1856 O O . SER A 1 214 ? -1.176 2.335 -7.034 1.00 40.94 214 SER A O 1
ATOM 1858 N N . THR A 1 215 ? -0.593 1.538 -9.055 1.00 36.69 215 THR A N 1
ATOM 1859 C CA . THR A 1 215 ? 0.763 2.104 -9.084 1.00 36.69 215 THR A CA 1
ATOM 1860 C C . THR A 1 215 ? 0.721 3.624 -9.249 1.00 36.69 215 THR A C 1
ATOM 1862 O O . THR A 1 215 ? 1.426 4.329 -8.528 1.00 36.69 215 THR A O 1
ATOM 1865 N N . ASP A 1 216 ? -0.169 4.144 -10.099 1.00 36.09 216 ASP A N 1
ATOM 1866 C CA . ASP A 1 216 ? -0.413 5.585 -10.235 1.00 36.09 216 ASP A CA 1
ATOM 1867 C C . ASP A 1 216 ? -0.972 6.185 -8.933 1.00 36.09 216 ASP A C 1
ATOM 1869 O O . ASP A 1 216 ? -0.501 7.225 -8.481 1.00 36.09 216 ASP A O 1
ATOM 1873 N N . ASN A 1 217 ? -1.883 5.495 -8.237 1.00 38.16 217 ASN A N 1
ATOM 1874 C CA . ASN A 1 217 ? -2.371 5.924 -6.918 1.00 38.16 217 ASN A CA 1
ATOM 1875 C C . ASN A 1 217 ? -1.265 5.969 -5.846 1.00 38.16 217 ASN A C 1
ATOM 1877 O O . ASN A 1 217 ? -1.281 6.843 -4.980 1.00 38.16 217 ASN A O 1
ATOM 1881 N N . LEU A 1 218 ? -0.278 5.074 -5.908 1.00 34.25 218 LEU A N 1
ATOM 1882 C CA . LEU A 1 218 ? 0.894 5.081 -5.025 1.00 34.25 218 LEU A CA 1
ATOM 1883 C C . LEU A 1 218 ? 1.860 6.231 -5.340 1.00 34.25 218 LEU A C 1
ATOM 1885 O O . LEU A 1 218 ? 2.350 6.880 -4.414 1.00 34.25 218 LEU A O 1
ATOM 1889 N N . LEU A 1 219 ? 2.092 6.524 -6.622 1.00 33.50 219 LEU A N 1
ATOM 1890 C CA . LEU A 1 219 ? 2.850 7.703 -7.054 1.00 33.50 219 LEU A CA 1
ATOM 1891 C C . LEU A 1 219 ? 2.131 9.003 -6.656 1.00 33.50 219 LEU A C 1
ATOM 1893 O O . LEU A 1 219 ? 2.788 9.960 -6.255 1.00 33.50 219 LEU A O 1
ATOM 1897 N N . ASN A 1 220 ? 0.795 9.012 -6.649 1.00 35.28 220 ASN A N 1
ATOM 1898 C CA . ASN A 1 220 ? -0.027 10.134 -6.182 1.00 35.28 220 ASN A CA 1
ATOM 1899 C C . ASN A 1 220 ? 0.076 10.348 -4.665 1.00 35.28 220 ASN A C 1
ATOM 1901 O O . ASN A 1 220 ? 0.156 11.490 -4.213 1.00 35.28 220 ASN A O 1
ATOM 1905 N N . ILE A 1 221 ? 0.130 9.264 -3.880 1.00 35.78 221 ILE A N 1
ATOM 1906 C CA . ILE A 1 221 ? 0.380 9.326 -2.432 1.00 35.78 221 ILE A CA 1
ATOM 1907 C C . ILE A 1 221 ? 1.812 9.778 -2.136 1.00 35.78 221 ILE A C 1
ATOM 1909 O O . ILE A 1 221 ? 2.025 10.355 -1.085 1.00 35.78 221 ILE A O 1
ATOM 1913 N N . GLN A 1 222 ? 2.792 9.548 -3.015 1.00 35.69 222 GLN A N 1
ATOM 1914 C CA . GLN A 1 222 ? 4.179 10.005 -2.826 1.00 35.69 222 GLN A CA 1
ATOM 1915 C C . GLN A 1 222 ? 4.421 11.434 -3.339 1.00 35.69 222 GLN A C 1
ATOM 1917 O O . GLN A 1 222 ? 5.172 12.187 -2.721 1.00 35.69 222 GLN A O 1
ATOM 1922 N N . GLY A 1 223 ? 3.749 11.851 -4.417 1.00 31.77 223 GLY A N 1
ATOM 1923 C CA . GLY A 1 223 ? 3.804 13.216 -4.949 1.00 31.77 223 GLY A CA 1
ATOM 1924 C C . GLY A 1 223 ? 3.291 14.272 -3.964 1.00 31.77 223 GLY A C 1
ATOM 1925 O O . GLY A 1 223 ? 3.802 15.390 -3.948 1.00 31.77 223 GLY A O 1
ATOM 1926 N N . SER A 1 224 ? 2.374 13.906 -3.061 1.00 33.75 224 SER A N 1
ATOM 1927 C CA . SER A 1 224 ? 1.909 14.776 -1.971 1.00 33.75 224 SER A CA 1
ATOM 1928 C C . SER A 1 224 ? 2.941 15.018 -0.856 1.00 33.75 224 SER A C 1
ATOM 1930 O O . SER A 1 224 ? 2.673 15.812 0.038 1.00 33.75 224 SER A O 1
ATOM 1932 N N . TRP A 1 225 ? 4.116 14.372 -0.894 1.00 32.12 225 TRP A N 1
ATOM 1933 C CA . TRP A 1 225 ? 5.204 14.554 0.086 1.00 32.12 225 TRP A CA 1
ATOM 1934 C C . TRP A 1 225 ? 6.294 15.509 -0.412 1.00 32.12 225 TRP A C 1
ATOM 1936 O O . TRP A 1 225 ? 7.108 15.978 0.379 1.00 32.12 225 TRP A O 1
ATOM 1946 N N . ALA A 1 226 ? 6.315 15.822 -1.711 1.00 28.64 226 ALA A N 1
ATOM 1947 C CA . ALA A 1 226 ? 7.295 16.727 -2.306 1.00 28.64 226 ALA A CA 1
ATOM 1948 C C . ALA A 1 226 ? 7.202 18.191 -1.805 1.00 28.64 226 ALA A C 1
ATOM 1950 O O . ALA A 1 226 ? 8.261 18.795 -1.628 1.00 28.64 226 ALA A O 1
ATOM 1951 N N . PRO A 1 227 ? 6.013 18.769 -1.510 1.00 30.41 227 PRO A N 1
ATOM 1952 C CA . PRO A 1 227 ? 5.921 20.172 -1.082 1.00 30.41 227 PRO A CA 1
ATOM 1953 C C . PRO A 1 227 ? 6.305 20.425 0.387 1.00 30.41 227 PRO A C 1
ATOM 1955 O O . PRO A 1 227 ? 6.727 21.525 0.719 1.00 30.41 227 PRO A O 1
ATOM 1958 N N . MET A 1 228 ? 6.220 19.427 1.280 1.00 27.84 228 MET A N 1
ATOM 1959 C CA . MET A 1 228 ? 6.554 19.620 2.707 1.00 27.84 228 MET A CA 1
ATOM 1960 C C . MET A 1 228 ? 8.066 19.650 3.001 1.00 27.84 228 MET A C 1
ATOM 1962 O O . MET A 1 228 ? 8.458 19.940 4.127 1.00 27.84 228 MET A O 1
ATOM 1966 N N . ILE A 1 229 ? 8.928 19.345 2.023 1.00 34.53 229 ILE A N 1
ATOM 1967 C CA . ILE A 1 229 ? 10.378 19.151 2.235 1.00 34.53 229 ILE A CA 1
ATOM 1968 C C . ILE A 1 229 ? 11.214 20.326 1.687 1.00 34.53 229 ILE A C 1
ATOM 1970 O O . ILE A 1 229 ? 12.386 20.469 2.031 1.00 34.53 229 ILE A O 1
ATOM 1974 N N . THR A 1 230 ? 10.628 21.227 0.892 1.00 30.03 230 THR A N 1
ATOM 1975 C CA . THR A 1 230 ? 11.334 22.387 0.314 1.00 30.03 230 THR A CA 1
ATOM 1976 C C . THR A 1 230 ? 11.450 23.602 1.244 1.00 30.03 230 THR A C 1
ATOM 1978 O O . THR A 1 230 ? 12.051 24.592 0.844 1.00 30.03 230 THR A O 1
ATOM 1981 N N . SER A 1 231 ? 10.925 23.549 2.474 1.00 26.86 231 SER A N 1
ATOM 1982 C CA . SER A 1 231 ? 10.917 24.681 3.421 1.00 26.86 231 SER A CA 1
ATOM 1983 C C . SER A 1 231 ? 12.037 24.676 4.475 1.00 26.86 231 SER A C 1
ATOM 1985 O O . SER A 1 231 ? 12.072 25.563 5.324 1.00 26.86 231 SER A O 1
ATOM 1987 N N . PHE A 1 232 ? 12.993 23.740 4.425 1.00 26.69 232 PHE A N 1
ATOM 1988 C CA . PHE A 1 232 ? 14.187 23.795 5.281 1.00 26.69 232 PHE A CA 1
ATOM 1989 C C . PHE A 1 232 ? 15.351 24.489 4.559 1.00 26.69 232 PHE A C 1
ATOM 1991 O O . PHE A 1 232 ? 16.176 23.846 3.908 1.00 26.69 232 PHE A O 1
ATOM 1998 N N . GLU A 1 233 ? 15.432 25.813 4.693 1.00 25.95 233 GLU A N 1
ATOM 1999 C CA . GLU A 1 233 ? 16.652 26.563 4.383 1.00 25.95 233 GLU A CA 1
ATOM 2000 C C . GLU A 1 233 ? 17.730 26.244 5.433 1.00 25.95 233 GLU A C 1
ATOM 2002 O O . GLU A 1 233 ? 17.561 26.518 6.620 1.00 25.95 233 GLU A O 1
ATOM 2007 N N . PHE A 1 234 ? 18.860 25.672 5.007 1.00 26.61 234 PHE A N 1
ATOM 2008 C CA . PHE A 1 234 ? 20.083 25.645 5.814 1.00 26.61 234 PHE A CA 1
ATOM 2009 C C . PHE A 1 234 ? 20.995 26.807 5.391 1.00 26.61 234 PHE A C 1
ATOM 2011 O O . PHE A 1 234 ? 21.235 26.980 4.192 1.00 26.61 234 PHE A O 1
ATOM 2018 N N . PRO A 1 235 ? 21.569 27.574 6.336 1.00 27.22 235 PRO A N 1
ATOM 2019 C CA . PRO A 1 235 ? 22.568 28.581 6.014 1.00 27.22 235 PRO A CA 1
ATOM 2020 C C . PRO A 1 235 ? 23.874 27.887 5.601 1.00 27.22 235 PRO A C 1
ATOM 2022 O O . PRO A 1 235 ? 24.461 27.125 6.369 1.00 27.22 235 PRO A O 1
ATOM 2025 N N . LEU A 1 236 ? 24.344 28.144 4.380 1.00 29.81 236 LEU A N 1
ATOM 2026 C CA . LEU A 1 236 ? 25.692 27.750 3.962 1.00 29.81 236 LEU A CA 1
ATOM 2027 C C . LEU A 1 236 ? 26.728 28.630 4.689 1.00 29.81 236 LEU A C 1
ATOM 2029 O O . LEU A 1 236 ? 26.574 29.855 4.683 1.00 29.81 236 LEU A O 1
ATOM 2033 N N . PRO A 1 237 ? 27.803 28.062 5.271 1.00 29.98 237 PRO A N 1
ATOM 2034 C CA . PRO A 1 237 ? 28.898 28.855 5.814 1.00 29.98 237 PRO A CA 1
ATOM 2035 C C . PRO A 1 237 ? 29.629 29.558 4.670 1.00 29.98 237 PRO A C 1
ATOM 2037 O O . PRO A 1 237 ? 29.977 28.943 3.659 1.00 29.98 237 PRO A O 1
ATOM 2040 N N . SER A 1 238 ? 29.869 30.855 4.831 1.00 30.81 238 SER A N 1
ATOM 2041 C CA . SER A 1 238 ? 30.641 31.654 3.892 1.00 30.81 238 SER A CA 1
ATOM 2042 C C . SER A 1 238 ? 32.090 31.162 3.814 1.00 30.81 238 SER A C 1
ATOM 2044 O O . SER A 1 238 ? 32.782 30.950 4.807 1.00 30.81 238 SER A O 1
ATOM 2046 N N . SER A 1 239 ? 32.557 30.984 2.585 1.00 36.59 239 SER A N 1
ATOM 2047 C CA . SER A 1 239 ? 33.931 30.649 2.236 1.00 36.59 239 SER A CA 1
ATOM 2048 C C . SER A 1 239 ? 34.893 31.780 2.615 1.00 36.59 239 SER A C 1
ATOM 2050 O O . SER A 1 239 ? 34.840 32.839 1.988 1.00 36.59 239 SER A O 1
ATOM 2052 N N . ARG A 1 240 ? 35.792 31.546 3.581 1.00 32.66 240 ARG A N 1
ATOM 2053 C CA . ARG A 1 240 ? 37.142 32.146 3.689 1.00 32.66 240 ARG A CA 1
ATOM 2054 C C . ARG A 1 240 ? 37.900 31.497 4.858 1.00 32.66 240 ARG A C 1
ATOM 2056 O O . ARG A 1 240 ? 37.545 31.724 6.006 1.00 32.66 240 ARG A O 1
ATOM 2063 N N . GLY A 1 241 ? 38.957 30.728 4.570 1.00 29.97 241 GLY A N 1
ATOM 2064 C CA . GLY A 1 241 ? 39.921 30.298 5.596 1.00 29.97 241 GLY A CA 1
ATOM 2065 C C . GLY A 1 241 ? 40.634 28.963 5.348 1.00 29.97 241 GLY A C 1
ATOM 2066 O O . GLY A 1 241 ? 40.182 27.935 5.823 1.00 29.97 241 GLY A O 1
ATOM 2067 N N . ILE A 1 242 ? 41.737 29.023 4.595 1.00 30.14 242 ILE A N 1
ATOM 2068 C CA . ILE A 1 242 ? 43.025 28.300 4.725 1.00 30.14 242 ILE A CA 1
ATOM 2069 C C . ILE A 1 242 ? 43.017 26.863 5.304 1.00 30.14 242 ILE A C 1
ATOM 2071 O O . ILE A 1 242 ? 42.757 26.628 6.480 1.00 30.14 242 ILE A O 1
ATOM 2075 N N . TYR A 1 243 ? 43.470 25.920 4.470 1.00 31.88 243 TYR A N 1
ATOM 2076 C CA . TYR A 1 243 ? 43.797 24.530 4.807 1.00 31.88 243 TYR A CA 1
ATOM 2077 C C . TYR A 1 243 ? 44.887 24.404 5.894 1.00 31.88 243 TYR A C 1
ATOM 2079 O O . TYR A 1 243 ? 46.004 24.891 5.723 1.00 31.88 243 TYR A O 1
ATOM 2087 N N . LYS A 1 244 ? 44.606 23.615 6.938 1.00 25.36 244 LYS A N 1
ATOM 2088 C CA . LYS A 1 244 ? 45.594 22.791 7.661 1.00 25.36 244 LYS A CA 1
ATOM 2089 C C . LYS A 1 244 ? 44.997 21.395 7.901 1.00 25.36 244 LYS A C 1
ATOM 2091 O O . LYS A 1 244 ? 43.822 21.314 8.261 1.00 25.36 244 LYS A O 1
ATOM 2096 N N . PRO A 1 245 ? 45.758 20.301 7.716 1.00 32.50 245 PRO A N 1
ATOM 2097 C CA . PRO A 1 245 ? 45.256 18.957 7.952 1.00 32.50 245 PRO A CA 1
ATOM 2098 C C . PRO A 1 245 ? 45.274 18.686 9.459 1.00 32.50 245 PRO A C 1
ATOM 2100 O O . PRO A 1 245 ? 46.334 18.529 10.059 1.00 32.50 245 PRO A O 1
ATOM 2103 N N . LEU A 1 246 ? 44.098 18.654 10.082 1.00 23.84 246 LEU A N 1
ATOM 2104 C CA . LEU A 1 246 ? 43.938 18.172 11.449 1.00 23.84 246 LEU A CA 1
ATOM 2105 C C . LEU A 1 246 ? 43.255 16.807 11.409 1.00 23.84 246 LEU A C 1
ATOM 2107 O O . LEU A 1 246 ? 42.074 16.682 11.092 1.00 23.84 246 LEU A O 1
ATOM 2111 N N . HIS A 1 247 ? 44.045 15.784 11.738 1.00 32.06 247 HIS A N 1
ATOM 2112 C CA . HIS A 1 247 ? 43.586 14.469 12.160 1.00 32.06 247 HIS A CA 1
ATOM 2113 C C . HIS A 1 247 ? 42.716 14.612 13.415 1.00 32.06 247 HIS A C 1
ATOM 2115 O O . HIS A 1 247 ? 43.202 14.488 14.533 1.00 32.06 247 HIS A O 1
ATOM 2121 N N . ILE A 1 248 ? 41.425 14.876 13.234 1.00 24.47 248 ILE A N 1
ATOM 2122 C CA . ILE A 1 248 ? 40.405 14.702 14.267 1.00 24.47 248 ILE A CA 1
ATOM 2123 C C . ILE A 1 248 ? 39.191 14.072 13.588 1.00 24.47 248 ILE A C 1
ATOM 2125 O O . ILE A 1 248 ? 38.459 14.719 12.845 1.00 24.47 248 ILE A O 1
ATOM 2129 N N . TRP A 1 249 ? 38.994 12.780 13.840 1.00 29.08 249 TRP A N 1
ATOM 2130 C CA . TRP A 1 249 ? 37.711 12.109 13.649 1.00 29.08 249 TRP A CA 1
ATOM 2131 C C . TRP A 1 249 ? 36.616 12.861 14.426 1.00 29.08 249 TRP A C 1
ATOM 2133 O O . TRP A 1 249 ? 36.718 12.931 15.654 1.00 29.08 249 TRP A O 1
ATOM 2143 N N . PRO A 1 250 ? 35.523 13.337 13.802 1.00 28.62 250 PRO A N 1
ATOM 2144 C CA . PRO A 1 250 ? 34.355 13.756 14.552 1.00 28.62 250 PRO A CA 1
ATOM 2145 C C . PRO A 1 250 ? 33.409 12.565 14.711 1.00 28.62 250 PRO A C 1
ATOM 2147 O O . PRO A 1 250 ? 32.687 12.172 13.796 1.00 28.62 250 PRO A O 1
ATOM 2150 N N . LYS A 1 251 ? 33.354 12.054 15.941 1.00 26.97 251 LYS A N 1
ATOM 2151 C CA . LYS A 1 251 ? 32.319 11.165 16.499 1.00 26.97 251 LYS A CA 1
ATOM 2152 C C . LYS A 1 251 ? 30.923 11.825 16.592 1.00 26.97 251 LYS A C 1
ATOM 2154 O O . LYS A 1 251 ? 30.087 11.378 17.366 1.00 26.97 251 LYS A O 1
ATOM 2159 N N . ALA A 1 252 ? 30.651 12.886 15.832 1.00 26.42 252 ALA A N 1
ATOM 2160 C CA . ALA A 1 252 ? 29.445 13.699 15.966 1.00 26.42 252 ALA A CA 1
ATOM 2161 C C . ALA A 1 252 ? 29.019 14.310 14.621 1.00 26.42 252 ALA A C 1
ATOM 2163 O O . ALA A 1 252 ? 29.001 15.518 14.438 1.00 26.42 252 ALA A O 1
ATOM 2164 N N . PHE A 1 253 ? 28.658 13.451 13.672 1.00 25.45 253 PHE A N 1
ATOM 2165 C CA . PHE A 1 253 ? 27.665 13.782 12.652 1.00 25.45 253 PHE A CA 1
ATOM 2166 C C . PHE A 1 253 ? 26.650 12.644 12.655 1.00 25.45 253 PHE A C 1
ATOM 2168 O O . PHE A 1 253 ? 26.708 11.719 11.848 1.00 25.45 253 PHE A O 1
ATOM 2175 N N . SER A 1 254 ? 25.715 12.686 13.607 1.00 29.56 254 SER A N 1
ATOM 2176 C CA . SER A 1 254 ? 24.464 11.951 13.459 1.00 29.56 254 SER A CA 1
ATOM 2177 C C . SER A 1 254 ? 23.668 12.646 12.357 1.00 29.56 254 SER A C 1
ATOM 2179 O O . SER A 1 254 ? 22.773 13.449 12.619 1.00 29.56 254 SER A O 1
ATOM 2181 N N . ILE A 1 255 ? 24.019 12.372 11.100 1.00 31.77 255 ILE A N 1
ATOM 2182 C CA . ILE A 1 255 ? 23.067 12.541 10.009 1.00 31.77 255 ILE A CA 1
ATOM 2183 C C . ILE A 1 255 ? 21.871 11.701 10.433 1.00 31.77 255 ILE A C 1
ATOM 2185 O O . ILE A 1 255 ? 21.988 10.486 10.595 1.00 31.77 255 ILE A O 1
ATOM 2189 N N . ASN A 1 256 ? 20.757 12.372 10.707 1.00 31.83 256 ASN A N 1
ATOM 2190 C CA . ASN A 1 256 ? 19.512 11.740 11.094 1.00 31.83 256 ASN A CA 1
ATOM 2191 C C . ASN A 1 256 ? 19.192 10.702 10.006 1.00 31.83 256 ASN A C 1
ATOM 2193 O O . ASN A 1 256 ? 18.856 11.063 8.880 1.00 31.83 256 ASN A O 1
ATOM 2197 N N . SER A 1 257 ? 19.389 9.414 10.292 1.00 38.16 257 SER A N 1
ATOM 2198 C CA . SER A 1 257 ? 19.404 8.329 9.296 1.00 38.16 257 SER A CA 1
ATOM 2199 C C . SER A 1 257 ? 18.046 8.119 8.614 1.00 38.16 257 SER A C 1
ATOM 2201 O O . SER A 1 257 ? 17.952 7.404 7.618 1.00 38.16 257 SER A O 1
ATOM 2203 N N . GLY A 1 258 ? 16.998 8.797 9.099 1.00 32.06 258 GLY A N 1
ATOM 2204 C CA . GLY A 1 258 ? 15.719 8.941 8.410 1.00 32.06 258 GLY A CA 1
ATOM 2205 C C . GLY A 1 258 ? 15.859 9.699 7.090 1.00 32.06 258 GLY A C 1
ATOM 2206 O O . GLY A 1 258 ? 15.338 9.238 6.079 1.00 32.06 258 GLY A O 1
ATOM 2207 N N . ALA A 1 259 ? 16.644 10.780 7.059 1.00 32.38 259 ALA A N 1
ATOM 2208 C CA . ALA A 1 259 ? 16.823 11.642 5.893 1.00 32.38 259 ALA A CA 1
ATOM 2209 C C . ALA A 1 259 ? 17.266 10.852 4.649 1.00 32.38 259 ALA A C 1
ATOM 2211 O O . ALA A 1 259 ? 16.653 10.975 3.592 1.00 32.38 259 ALA A O 1
ATOM 2212 N N . LEU A 1 260 ? 18.266 9.971 4.766 1.00 34.88 260 LEU A N 1
ATOM 2213 C CA . LEU A 1 260 ? 18.828 9.254 3.612 1.00 34.88 260 LEU A CA 1
ATOM 2214 C C . LEU A 1 260 ? 17.807 8.357 2.882 1.00 34.88 260 LEU A C 1
ATOM 2216 O O . LEU A 1 260 ? 17.884 8.211 1.664 1.00 34.88 260 LEU A O 1
ATOM 2220 N N . SER A 1 261 ? 16.839 7.787 3.610 1.00 35.62 261 SER A N 1
ATOM 2221 C CA . SER A 1 261 ? 15.780 6.948 3.029 1.00 35.62 261 SER A CA 1
ATOM 2222 C C . SER A 1 261 ? 14.728 7.745 2.245 1.00 35.62 261 SER A C 1
ATOM 2224 O O . SER A 1 261 ? 14.158 7.220 1.292 1.00 35.62 261 SER A O 1
ATOM 2226 N N . TYR A 1 262 ? 14.531 9.023 2.592 1.00 34.78 262 TYR A N 1
ATOM 2227 C CA . TYR A 1 262 ? 13.649 9.957 1.880 1.00 34.78 262 TYR A CA 1
ATOM 2228 C C . TYR A 1 262 ? 14.370 10.676 0.734 1.00 34.78 262 TYR A C 1
ATOM 2230 O O . TYR A 1 262 ? 13.763 10.978 -0.291 1.00 34.78 262 TYR A O 1
ATOM 2238 N N . TYR A 1 263 ? 15.679 10.905 0.874 1.00 33.62 263 TYR A N 1
ATOM 2239 C CA . TYR A 1 263 ? 16.486 11.566 -0.145 1.00 33.62 263 TYR A CA 1
ATOM 2240 C C . TYR A 1 263 ? 16.822 10.662 -1.330 1.00 33.62 263 TYR A C 1
ATOM 2242 O O . TYR A 1 263 ? 17.028 11.201 -2.402 1.00 33.62 263 TYR A O 1
ATOM 2250 N N . LEU A 1 264 ? 16.873 9.330 -1.221 1.00 36.78 264 LEU A N 1
ATOM 2251 C CA . LEU A 1 264 ? 17.342 8.503 -2.347 1.00 36.78 264 LEU A CA 1
ATOM 2252 C C . LEU A 1 264 ? 16.432 8.562 -3.595 1.00 36.78 264 LEU A C 1
ATOM 2254 O O . LEU A 1 264 ? 16.970 8.772 -4.681 1.00 36.78 264 LEU A O 1
ATOM 2258 N N . PRO A 1 265 ? 15.088 8.491 -3.488 1.00 35.97 265 PRO A N 1
ATOM 2259 C CA . PRO A 1 265 ? 14.209 8.726 -4.637 1.00 35.97 265 PRO A CA 1
ATOM 2260 C C . PRO A 1 265 ? 14.322 10.165 -5.165 1.00 35.97 265 PRO A C 1
ATOM 2262 O O . PRO A 1 265 ? 14.327 10.371 -6.372 1.00 35.97 265 PRO A O 1
ATOM 2265 N N . ILE A 1 266 ? 14.496 11.144 -4.263 1.00 32.75 266 ILE A N 1
ATOM 2266 C CA . ILE A 1 266 ? 14.541 12.585 -4.568 1.00 32.75 266 ILE A CA 1
ATOM 2267 C C . ILE A 1 266 ? 15.869 13.004 -5.234 1.00 32.75 266 ILE A C 1
ATOM 2269 O O . ILE A 1 266 ? 15.862 13.750 -6.210 1.00 32.75 266 ILE A O 1
ATOM 2273 N N . VAL A 1 267 ? 17.004 12.486 -4.763 1.00 33.97 267 VAL A N 1
ATOM 2274 C CA . VAL A 1 267 ? 18.364 12.687 -5.295 1.00 33.97 267 VAL A CA 1
ATOM 2275 C C . VAL A 1 267 ? 18.510 12.029 -6.669 1.00 33.97 267 VAL A C 1
ATOM 2277 O O . VAL A 1 267 ? 19.207 12.575 -7.521 1.00 33.97 267 VAL A O 1
ATOM 2280 N N . LEU A 1 268 ? 17.800 10.922 -6.923 1.00 33.84 268 LEU A N 1
ATOM 2281 C CA . LEU A 1 268 ? 17.698 10.309 -8.253 1.00 33.84 268 LEU A CA 1
ATOM 2282 C C . LEU A 1 268 ? 16.843 11.143 -9.230 1.00 33.84 268 LEU A C 1
ATOM 2284 O O . LEU A 1 268 ? 17.099 11.111 -10.431 1.00 33.84 268 LEU A O 1
ATOM 2288 N N . THR A 1 269 ? 15.895 11.951 -8.740 1.00 33.97 269 THR A N 1
ATOM 2289 C CA . THR A 1 269 ? 15.130 12.921 -9.555 1.00 33.97 269 THR A CA 1
ATOM 2290 C C . THR A 1 269 ? 15.782 14.300 -9.729 1.00 33.97 269 THR A C 1
ATOM 2292 O O . THR A 1 269 ? 15.421 14.999 -10.674 1.00 33.97 269 THR A O 1
ATOM 2295 N N . LEU A 1 270 ? 16.704 14.731 -8.852 1.00 30.12 270 LEU A N 1
ATOM 2296 C CA . LEU A 1 270 ? 17.135 16.143 -8.760 1.00 30.12 270 LEU A CA 1
ATOM 2297 C C . LEU A 1 270 ? 18.624 16.439 -9.030 1.00 30.12 270 LEU A C 1
ATOM 2299 O O . LEU A 1 270 ? 19.034 17.582 -8.842 1.00 30.12 270 LEU A O 1
ATOM 2303 N N . LEU A 1 271 ? 19.445 15.498 -9.511 1.00 30.41 271 LEU A N 1
ATOM 2304 C CA . LEU A 1 271 ? 20.842 15.790 -9.888 1.00 30.41 271 LEU A CA 1
ATOM 2305 C C . LEU A 1 271 ? 21.061 15.753 -11.415 1.00 30.41 271 LEU A C 1
ATOM 2307 O O . LEU A 1 271 ? 21.180 14.667 -11.976 1.00 30.41 271 LEU A O 1
ATOM 2311 N N . PRO A 1 272 ? 21.191 16.911 -12.100 1.00 32.47 272 PRO A N 1
ATOM 2312 C CA . PRO A 1 272 ? 21.583 16.976 -13.511 1.00 32.47 272 PRO A CA 1
ATOM 2313 C C . PRO A 1 272 ? 23.102 17.005 -13.746 1.00 32.47 272 PRO A C 1
ATOM 2315 O O . PRO A 1 272 ? 23.521 17.122 -14.890 1.00 32.47 272 PRO A O 1
ATOM 2318 N N . ASN A 1 273 ? 23.947 16.944 -12.714 1.00 37.38 273 ASN A N 1
ATOM 2319 C CA . ASN A 1 273 ? 25.380 17.205 -12.864 1.00 37.38 273 ASN A CA 1
ATOM 2320 C C . ASN A 1 273 ? 26.221 16.197 -12.080 1.00 37.38 273 ASN A C 1
ATOM 2322 O O . ASN A 1 273 ? 26.439 16.401 -10.895 1.00 37.38 273 ASN A O 1
ATOM 2326 N N . ILE A 1 274 ? 26.693 15.148 -12.760 1.00 32.56 274 ILE A N 1
ATOM 2327 C CA . ILE A 1 274 ? 28.094 14.686 -12.769 1.00 32.56 274 ILE A CA 1
ATOM 2328 C C . ILE A 1 274 ? 28.266 13.940 -14.104 1.00 32.56 274 ILE A C 1
ATOM 2330 O O . ILE A 1 274 ? 28.049 12.733 -14.209 1.00 32.56 274 ILE A O 1
ATOM 2334 N N . SER A 1 275 ? 28.606 14.675 -15.162 1.00 33.81 275 SER A N 1
ATOM 2335 C CA . SER A 1 275 ? 29.247 14.106 -16.347 1.00 33.81 275 SER A CA 1
ATOM 2336 C C . SER A 1 275 ? 30.754 14.259 -16.163 1.00 33.81 275 SER A C 1
ATOM 2338 O O . SER A 1 275 ? 31.318 15.298 -16.503 1.00 33.81 275 SER A O 1
ATOM 2340 N N . ASN A 1 276 ? 31.412 13.243 -15.608 1.00 32.03 276 ASN A N 1
ATOM 2341 C CA . ASN A 1 276 ? 32.850 13.123 -15.808 1.00 32.03 276 ASN A CA 1
ATOM 2342 C C . ASN A 1 276 ? 33.084 12.518 -17.198 1.00 32.03 276 ASN A C 1
ATOM 2344 O O . ASN A 1 276 ? 32.662 11.402 -17.482 1.00 32.03 276 ASN A O 1
ATOM 2348 N N . GLN A 1 277 ? 33.660 13.368 -18.047 1.00 39.19 277 GLN A N 1
ATOM 2349 C CA . GLN A 1 277 ? 34.464 13.149 -19.251 1.00 39.19 277 GLN A CA 1
ATOM 2350 C C . GLN A 1 277 ? 34.459 11.741 -19.883 1.00 39.19 277 GLN A C 1
ATOM 2352 O O . GLN A 1 277 ? 34.945 10.780 -19.296 1.00 39.19 277 GLN A O 1
ATOM 2357 N N . GLY A 1 278 ? 34.054 11.672 -21.160 1.00 34.81 278 GLY A N 1
ATOM 2358 C CA . GLY A 1 278 ? 34.744 10.802 -22.122 1.00 34.81 278 GLY A CA 1
ATOM 2359 C C . GLY A 1 278 ? 33.974 9.672 -22.809 1.00 34.81 278 GLY A C 1
ATOM 2360 O O . GLY A 1 278 ? 34.620 8.860 -23.459 1.00 34.81 278 GLY A O 1
ATOM 2361 N N . SER A 1 279 ? 32.642 9.586 -22.740 1.00 35.69 279 SER A N 1
ATOM 2362 C CA . SER A 1 279 ? 31.915 8.697 -23.665 1.00 35.69 279 SER A CA 1
ATOM 2363 C C . SER A 1 279 ? 30.757 9.414 -24.348 1.00 35.69 279 SER A C 1
ATOM 2365 O O . SER A 1 279 ? 29.787 9.827 -23.714 1.00 35.69 279 SER A O 1
ATOM 2367 N N . ASP A 1 280 ? 30.893 9.558 -25.665 1.00 38.88 280 ASP A N 1
ATOM 2368 C CA . ASP A 1 280 ? 29.875 10.016 -26.605 1.00 38.88 280 ASP A CA 1
ATOM 2369 C C . ASP A 1 280 ? 28.696 9.029 -26.641 1.00 38.88 280 ASP A C 1
ATOM 2371 O O . ASP A 1 280 ? 28.517 8.251 -27.577 1.00 38.88 280 ASP A O 1
ATOM 2375 N N . LEU A 1 281 ? 27.869 9.031 -25.596 1.00 40.28 281 LEU A N 1
ATOM 2376 C CA . LEU A 1 281 ? 26.594 8.320 -25.580 1.00 40.28 281 LEU A CA 1
ATOM 2377 C C . LEU A 1 281 ? 25.545 9.174 -26.299 1.00 40.28 281 LEU A C 1
ATOM 2379 O O . LEU A 1 281 ? 24.705 9.840 -25.691 1.00 40.28 281 LEU A O 1
ATOM 2383 N N . GLY A 1 282 ? 25.618 9.158 -27.625 1.00 42.75 282 GLY A N 1
ATOM 2384 C CA . GLY A 1 282 ? 24.582 9.658 -28.513 1.00 42.75 282 GLY A CA 1
ATOM 2385 C C . GLY A 1 282 ? 24.118 8.569 -29.474 1.00 42.75 282 GLY A C 1
ATOM 2386 O O . GLY A 1 282 ? 24.855 7.639 -29.789 1.00 42.75 282 GLY A O 1
ATOM 2387 N N . TRP A 1 283 ? 22.881 8.669 -29.938 1.00 41.34 283 TRP A N 1
ATOM 2388 C CA . TRP A 1 283 ? 22.398 7.819 -31.019 1.00 41.34 283 TRP A CA 1
ATOM 2389 C C . TRP A 1 283 ? 22.694 8.458 -32.351 1.00 41.34 283 TRP A C 1
ATOM 2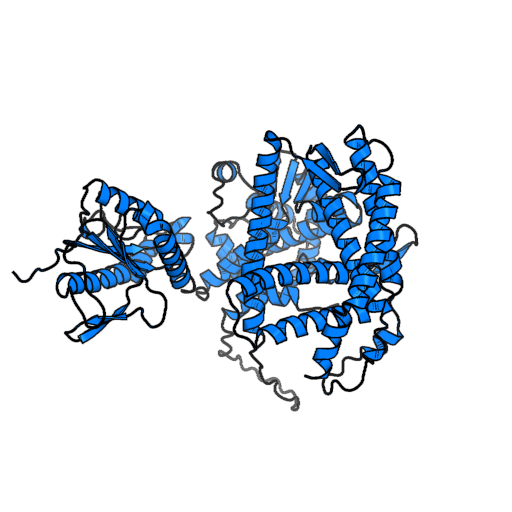391 O O . TRP A 1 283 ? 22.413 9.637 -32.536 1.00 41.34 283 TRP A O 1
ATOM 2401 N N . ARG A 1 284 ? 23.192 7.680 -33.307 1.00 44.12 284 ARG A N 1
ATOM 2402 C CA . ARG A 1 284 ? 23.261 8.158 -34.682 1.00 44.12 284 ARG A CA 1
ATOM 2403 C C . ARG A 1 284 ? 21.880 8.074 -35.302 1.00 44.12 284 ARG A C 1
ATOM 2405 O O . ARG A 1 284 ? 21.285 7.003 -35.375 1.00 44.12 284 ARG A O 1
ATOM 2412 N N . ASP A 1 285 ? 21.372 9.222 -35.718 1.00 44.66 285 ASP A N 1
ATOM 2413 C CA . ASP A 1 285 ? 20.178 9.297 -36.542 1.00 44.66 285 ASP A CA 1
ATOM 2414 C C . ASP A 1 285 ? 20.397 8.434 -37.802 1.00 44.66 285 ASP A C 1
ATOM 2416 O O . ASP A 1 285 ? 21.348 8.683 -38.542 1.00 44.66 285 ASP A O 1
ATOM 2420 N N . PRO A 1 286 ? 19.568 7.415 -38.072 1.00 35.16 286 PRO A N 1
ATOM 2421 C CA . PRO A 1 286 ? 19.811 6.484 -39.175 1.00 35.16 286 PRO A CA 1
ATOM 2422 C C . PRO A 1 286 ? 19.616 7.120 -40.558 1.00 35.16 286 PRO A C 1
ATOM 2424 O O . PRO A 1 286 ? 20.068 6.572 -41.558 1.00 35.16 286 PRO A O 1
ATOM 2427 N N . THR A 1 287 ? 18.958 8.278 -40.628 1.00 38.03 287 THR A N 1
ATOM 2428 C CA . THR A 1 287 ? 18.758 9.046 -41.861 1.00 38.03 287 THR A CA 1
ATOM 2429 C C . THR A 1 287 ? 19.849 10.082 -42.109 1.00 38.03 287 THR A C 1
ATOM 2431 O O . THR A 1 287 ? 20.142 10.376 -43.263 1.00 38.03 287 THR A O 1
ATOM 2434 N N . THR A 1 288 ? 20.455 10.646 -41.062 1.00 57.69 288 THR A N 1
ATOM 2435 C CA . THR A 1 288 ? 21.435 11.744 -41.196 1.00 57.69 288 THR A CA 1
ATOM 2436 C C . THR A 1 288 ? 22.842 11.383 -40.720 1.00 57.69 288 THR A C 1
ATOM 2438 O O . THR A 1 288 ? 23.776 12.156 -40.911 1.00 57.69 288 THR A O 1
ATOM 2441 N N . ASN A 1 289 ? 23.006 10.216 -40.097 1.00 53.50 289 ASN A N 1
ATOM 2442 C CA . ASN A 1 289 ? 24.224 9.708 -39.464 1.00 53.50 289 ASN A CA 1
ATOM 2443 C C . ASN A 1 289 ? 24.835 10.635 -38.386 1.00 53.50 289 ASN A C 1
ATOM 2445 O O . ASN A 1 289 ? 25.944 10.382 -37.900 1.00 53.50 289 ASN A O 1
ATOM 2449 N N . GLN A 1 290 ? 24.119 11.697 -37.995 1.00 53.16 290 GLN A N 1
ATOM 2450 C CA . GLN A 1 290 ? 24.528 12.634 -36.954 1.00 53.16 290 GLN A CA 1
ATOM 2451 C C . GLN A 1 290 ? 24.310 12.037 -35.569 1.00 53.16 290 GLN A C 1
ATOM 2453 O O . GLN A 1 290 ? 23.276 11.432 -35.289 1.00 53.16 290 GLN A O 1
ATOM 2458 N N . LEU A 1 291 ? 25.292 12.245 -34.693 1.00 41.88 291 LEU A N 1
ATOM 2459 C CA . LEU A 1 291 ? 25.239 11.839 -33.298 1.00 41.88 291 LEU A CA 1
ATOM 2460 C C . LEU A 1 291 ? 24.276 12.763 -32.529 1.00 41.88 291 LEU A C 1
ATOM 2462 O O . LEU A 1 291 ? 24.587 13.920 -32.257 1.00 41.88 291 LEU A O 1
ATOM 2466 N N . ILE A 1 292 ? 23.099 12.252 -32.185 1.00 45.50 292 ILE A N 1
ATOM 2467 C CA . ILE A 1 292 ? 22.108 12.909 -31.335 1.00 45.50 292 ILE A CA 1
ATOM 2468 C C . ILE A 1 292 ? 22.455 12.603 -29.871 1.00 45.50 292 ILE A C 1
ATOM 2470 O O . ILE A 1 292 ? 22.412 11.432 -29.483 1.00 45.50 292 ILE A O 1
ATOM 2474 N N . PRO A 1 293 ? 22.751 13.608 -29.026 1.00 40.69 293 PRO A N 1
ATOM 2475 C CA . PRO A 1 293 ? 23.017 13.393 -27.607 1.00 40.69 293 PRO A CA 1
ATOM 2476 C C . PRO A 1 293 ? 21.829 12.711 -26.923 1.00 40.69 293 PRO A C 1
ATOM 2478 O O . PRO A 1 293 ? 20.686 13.162 -27.035 1.00 40.69 293 PRO A O 1
ATOM 2481 N N . SER A 1 294 ? 22.094 11.623 -26.207 1.00 42.50 294 SER A N 1
ATOM 2482 C CA . SER A 1 294 ? 21.073 10.909 -25.447 1.00 42.50 294 SER A CA 1
ATOM 2483 C C . SER A 1 294 ? 20.495 11.806 -24.332 1.00 42.50 294 SER A C 1
ATOM 2485 O O . SER A 1 294 ? 21.280 12.438 -23.617 1.00 42.50 294 SER A O 1
ATOM 2487 N N . PRO A 1 295 ? 19.160 11.900 -24.127 1.00 39.38 295 PRO A N 1
ATOM 2488 C CA . PRO A 1 295 ? 18.592 12.671 -23.020 1.00 39.38 295 PRO A CA 1
ATOM 2489 C C . PRO A 1 295 ? 18.933 12.001 -21.681 1.00 39.38 295 PRO A C 1
ATOM 2491 O O . PRO A 1 295 ? 18.194 11.149 -21.197 1.00 39.38 295 PRO A O 1
ATOM 2494 N N . SER A 1 296 ? 20.058 12.390 -21.081 1.00 36.28 296 SER A N 1
ATOM 2495 C CA . SER A 1 296 ? 20.681 11.784 -19.891 1.00 36.28 296 SER A CA 1
ATOM 2496 C C . SER A 1 296 ? 19.724 11.505 -18.722 1.00 36.28 296 SER A C 1
ATOM 2498 O O . SER A 1 296 ? 19.877 10.501 -18.032 1.00 36.28 296 SER A O 1
ATOM 2500 N N . TRP A 1 297 ? 18.689 12.322 -18.539 1.00 37.72 297 TRP A N 1
ATOM 2501 C CA . TRP A 1 297 ? 17.722 12.219 -17.442 1.00 37.72 297 TRP A CA 1
ATOM 2502 C C . TRP A 1 297 ? 16.702 11.072 -17.584 1.00 37.72 297 TRP A C 1
ATOM 2504 O O . TRP A 1 297 ? 16.226 10.565 -16.571 1.00 37.72 297 TRP A O 1
ATOM 2514 N N . ILE A 1 298 ? 16.406 10.592 -18.801 1.00 37.84 298 ILE A N 1
ATOM 2515 C CA . ILE A 1 298 ? 15.570 9.385 -19.005 1.00 37.84 298 ILE A CA 1
ATOM 2516 C C . ILE A 1 298 ? 16.344 8.127 -18.576 1.00 37.84 298 ILE A C 1
ATOM 2518 O O . ILE A 1 298 ? 15.758 7.149 -18.118 1.00 37.84 298 ILE A O 1
ATOM 2522 N N . PHE A 1 299 ? 17.675 8.179 -18.659 1.00 41.19 299 PHE A N 1
ATOM 2523 C CA . PHE A 1 299 ? 18.567 7.086 -18.279 1.00 41.19 299 PHE A CA 1
ATOM 2524 C C . PHE A 1 299 ? 18.849 7.068 -16.772 1.00 41.19 299 PHE A C 1
ATOM 2526 O O . PHE A 1 299 ? 19.190 6.018 -16.242 1.00 41.19 299 PHE A O 1
ATOM 2533 N N . HIS A 1 300 ? 18.677 8.187 -16.055 1.00 43.09 300 HIS A N 1
ATOM 2534 C CA . HIS A 1 300 ? 19.031 8.290 -14.630 1.00 43.09 300 HIS A CA 1
ATOM 2535 C C . HIS A 1 300 ? 18.213 7.377 -13.706 1.00 43.09 300 HIS A C 1
ATOM 2537 O O . HIS A 1 300 ? 18.755 6.893 -12.719 1.00 43.09 300 HIS A O 1
ATOM 2543 N N . TRP A 1 301 ? 16.967 7.049 -14.061 1.00 39.31 301 TRP A N 1
ATOM 2544 C CA . TRP A 1 301 ? 16.130 6.114 -13.291 1.00 39.31 301 TRP A CA 1
ATOM 2545 C C . TRP A 1 301 ? 16.645 4.668 -13.314 1.00 39.31 301 TRP A C 1
ATOM 2547 O O . TRP A 1 301 ? 16.342 3.880 -12.424 1.00 39.31 301 TRP A O 1
ATOM 2557 N N . TYR A 1 302 ? 17.434 4.335 -14.334 1.00 46.38 302 TYR A N 1
ATOM 2558 C CA . TYR A 1 302 ? 17.905 2.987 -14.651 1.00 46.38 302 TYR A CA 1
ATOM 2559 C C . TYR A 1 302 ? 19.429 2.841 -14.512 1.00 46.38 302 TYR A C 1
ATOM 2561 O O . TYR A 1 302 ? 19.974 1.739 -14.573 1.00 46.38 302 TYR A O 1
ATOM 2569 N N . ARG A 1 303 ? 20.119 3.960 -14.280 1.00 54.53 303 ARG A N 1
ATOM 2570 C CA . ARG A 1 303 ? 21.554 4.058 -14.023 1.00 54.53 303 ARG A CA 1
ATOM 2571 C C . ARG A 1 303 ? 21.862 3.698 -12.566 1.00 54.53 303 ARG A C 1
ATOM 2573 O O . ARG A 1 303 ? 22.205 4.536 -11.733 1.00 54.53 303 ARG A O 1
ATOM 2580 N N . LEU A 1 304 ? 21.705 2.416 -12.243 1.00 58.44 304 LEU A N 1
ATOM 2581 C CA . LEU A 1 304 ? 22.124 1.847 -10.956 1.00 58.44 304 LEU A CA 1
ATOM 2582 C C . LEU A 1 304 ? 23.651 1.932 -10.751 1.00 58.44 304 LEU A C 1
ATOM 2584 O O . LEU A 1 304 ? 24.132 1.847 -9.622 1.00 58.44 304 LEU A O 1
ATOM 2588 N N . ASP A 1 305 ? 24.409 2.213 -11.811 1.00 55.00 305 ASP A N 1
ATOM 2589 C CA . ASP A 1 305 ? 25.824 2.571 -11.767 1.00 55.00 305 ASP A CA 1
ATOM 2590 C C . ASP A 1 305 ? 26.115 3.828 -10.938 1.00 55.00 305 ASP A C 1
ATOM 2592 O O . ASP A 1 305 ? 27.234 3.973 -10.468 1.00 55.00 305 ASP A O 1
ATOM 2596 N N . PHE A 1 306 ? 25.139 4.695 -10.649 1.00 57.72 306 PHE A N 1
ATOM 2597 C CA . PHE A 1 306 ? 25.322 5.772 -9.664 1.00 57.72 306 PHE A CA 1
ATOM 2598 C C . PHE A 1 306 ? 25.300 5.286 -8.207 1.00 57.72 306 PHE A C 1
ATOM 2600 O O . PHE A 1 306 ? 25.876 5.934 -7.329 1.00 57.72 306 PHE A O 1
ATOM 2607 N N . ILE A 1 307 ? 24.648 4.153 -7.933 1.00 59.00 307 ILE A N 1
ATOM 2608 C CA . ILE A 1 307 ? 24.666 3.508 -6.613 1.00 59.00 307 ILE A CA 1
ATOM 2609 C C . ILE A 1 307 ? 26.005 2.800 -6.407 1.00 59.00 307 ILE A C 1
ATOM 2611 O O . ILE A 1 307 ? 26.505 2.757 -5.285 1.00 59.00 307 ILE A O 1
ATOM 2615 N N . LEU A 1 308 ? 26.622 2.307 -7.485 1.00 63.12 308 LEU A N 1
ATOM 2616 C CA . LEU A 1 308 ? 27.845 1.511 -7.439 1.00 63.12 308 LEU A CA 1
ATOM 2617 C C . LEU A 1 308 ? 29.044 2.211 -6.752 1.00 63.12 308 LEU A C 1
ATOM 2619 O O . LEU A 1 308 ? 29.627 1.596 -5.862 1.00 63.12 308 LEU A O 1
ATOM 2623 N N . PRO A 1 309 ? 29.384 3.491 -7.018 1.00 62.69 309 PRO A N 1
ATOM 2624 C CA . PRO A 1 309 ? 30.416 4.220 -6.269 1.00 62.69 309 PRO A CA 1
ATOM 2625 C C . PRO A 1 309 ? 30.116 4.377 -4.775 1.00 62.69 309 PRO A C 1
ATOM 2627 O O . PRO A 1 309 ? 31.006 4.664 -3.980 1.00 62.69 309 PRO A O 1
ATOM 2630 N N . ARG A 1 310 ? 28.848 4.227 -4.385 1.00 64.56 310 ARG A N 1
ATOM 2631 C CA . ARG A 1 310 ? 28.373 4.307 -3.002 1.00 64.56 310 ARG A CA 1
ATOM 2632 C C . ARG A 1 310 ? 28.018 2.935 -2.446 1.00 64.56 310 ARG A C 1
ATOM 2634 O O . ARG A 1 310 ? 27.458 2.870 -1.357 1.00 64.56 310 ARG A O 1
ATOM 2641 N N . ILE A 1 311 ? 28.330 1.846 -3.150 1.00 66.81 311 ILE A N 1
ATOM 2642 C CA . ILE A 1 311 ? 27.868 0.517 -2.757 1.00 66.81 311 ILE A CA 1
ATOM 2643 C C . ILE A 1 311 ? 28.393 0.116 -1.386 1.00 66.81 311 ILE A C 1
ATOM 2645 O O . ILE A 1 311 ? 27.663 -0.515 -0.645 1.00 66.81 311 ILE A O 1
ATOM 2649 N N . GLU A 1 312 ? 29.571 0.593 -0.982 1.00 64.12 312 GLU A N 1
ATOM 2650 C CA . GLU A 1 312 ? 30.105 0.401 0.372 1.00 64.12 312 GLU A CA 1
ATOM 2651 C C . GLU A 1 312 ? 29.193 0.985 1.468 1.00 64.12 312 GLU A C 1
ATOM 2653 O O . GLU A 1 312 ? 29.004 0.359 2.511 1.00 64.12 312 GLU A O 1
ATOM 2658 N N . LEU A 1 313 ? 28.542 2.133 1.218 1.00 61.44 313 LEU A N 1
ATOM 2659 C CA . LEU A 1 313 ? 27.552 2.720 2.139 1.00 61.44 313 LEU A CA 1
ATOM 2660 C C . LEU A 1 313 ? 26.307 1.831 2.271 1.00 61.44 313 LEU A C 1
ATOM 2662 O O . LEU A 1 313 ? 25.654 1.822 3.316 1.00 61.44 313 LEU A O 1
ATOM 2666 N N . PHE A 1 314 ? 25.988 1.072 1.221 1.00 64.25 314 PHE A N 1
ATOM 2667 C CA . PHE A 1 314 ? 24.837 0.174 1.163 1.00 64.25 314 PHE A CA 1
ATOM 2668 C C . PHE A 1 314 ? 25.199 -1.298 1.411 1.00 64.25 314 PHE A C 1
ATOM 2670 O O . PHE A 1 314 ? 24.298 -2.097 1.651 1.00 64.25 314 PHE A O 1
ATOM 2677 N N . ARG A 1 315 ? 26.482 -1.679 1.434 1.00 75.44 315 ARG A N 1
ATOM 2678 C CA . ARG A 1 315 ? 26.934 -3.075 1.546 1.00 75.44 315 ARG A CA 1
ATOM 2679 C C . ARG A 1 315 ? 26.401 -3.701 2.820 1.00 75.44 315 ARG A C 1
ATOM 2681 O O . ARG A 1 315 ? 25.763 -4.743 2.767 1.00 75.44 315 ARG A O 1
ATOM 2688 N N . GLY A 1 316 ? 26.582 -3.038 3.963 1.00 68.81 316 GLY A N 1
ATOM 2689 C CA . GLY A 1 316 ? 26.079 -3.539 5.248 1.00 68.81 316 GLY A CA 1
ATOM 2690 C C . GLY A 1 316 ? 24.550 -3.649 5.306 1.00 68.81 316 GLY A C 1
ATOM 2691 O O . GLY A 1 316 ? 24.010 -4.469 6.043 1.00 68.81 316 GLY A O 1
ATOM 2692 N N . VAL A 1 317 ? 23.847 -2.844 4.512 1.00 63.78 317 VAL A N 1
ATOM 2693 C CA . VAL A 1 317 ? 22.383 -2.822 4.423 1.00 63.78 317 VAL A CA 1
ATOM 2694 C C . VAL A 1 317 ? 21.877 -3.985 3.596 1.00 63.78 317 VAL A C 1
ATOM 2696 O O . VAL A 1 317 ? 21.038 -4.755 4.054 1.00 63.78 317 VAL A O 1
ATOM 2699 N N . ILE A 1 318 ? 22.404 -4.096 2.380 1.00 72.12 318 ILE A N 1
ATOM 2700 C CA . ILE A 1 318 ? 22.043 -5.135 1.432 1.00 72.12 318 ILE A CA 1
ATOM 2701 C C . ILE A 1 318 ? 22.476 -6.483 2.010 1.00 72.12 318 ILE A C 1
ATOM 2703 O O . ILE A 1 318 ? 21.677 -7.403 1.997 1.00 72.12 318 ILE A O 1
ATOM 2707 N N . LYS A 1 319 ? 23.652 -6.585 2.645 1.00 78.88 319 LYS A N 1
ATOM 2708 C CA . LYS A 1 319 ? 24.083 -7.797 3.356 1.00 78.88 319 LYS A CA 1
ATOM 2709 C C . LYS A 1 319 ? 23.075 -8.235 4.407 1.00 78.88 319 LYS A C 1
ATOM 2711 O O . LYS A 1 319 ? 22.631 -9.373 4.375 1.00 78.88 319 LYS A O 1
ATOM 2716 N N . LYS A 1 320 ? 22.647 -7.324 5.284 1.00 66.25 320 LYS A N 1
ATOM 2717 C CA . LYS A 1 320 ? 21.619 -7.641 6.283 1.00 66.25 320 LYS A CA 1
ATOM 2718 C C . LYS A 1 320 ? 20.284 -8.005 5.651 1.00 66.25 320 LYS A C 1
ATOM 2720 O O . LYS A 1 320 ? 19.611 -8.878 6.173 1.00 66.25 320 LYS A O 1
ATOM 2725 N N . TYR A 1 321 ? 19.887 -7.353 4.557 1.00 69.44 321 TYR A N 1
ATOM 2726 C CA . TYR A 1 321 ? 18.685 -7.722 3.806 1.00 69.44 321 TYR A CA 1
ATOM 2727 C C . TYR A 1 321 ? 18.795 -9.138 3.228 1.00 69.44 321 TYR A C 1
ATOM 2729 O O . TYR A 1 321 ? 17.848 -9.912 3.332 1.00 69.44 321 TYR A O 1
ATOM 2737 N N . LEU A 1 322 ? 19.945 -9.482 2.654 1.00 73.56 322 LEU A N 1
ATOM 2738 C CA . LEU A 1 322 ? 20.233 -10.792 2.084 1.00 73.56 322 LEU A CA 1
ATOM 2739 C C . LEU A 1 322 ? 20.258 -11.876 3.163 1.00 73.56 322 LEU A C 1
ATOM 2741 O O . LEU A 1 322 ? 19.537 -12.858 3.053 1.00 73.56 322 LEU A O 1
ATOM 2745 N N . GLU A 1 323 ? 20.975 -11.659 4.263 1.00 72.00 323 GLU A N 1
ATOM 2746 C CA . GLU A 1 323 ? 20.949 -12.536 5.442 1.00 72.00 323 GLU A CA 1
ATOM 2747 C C . GLU A 1 323 ? 19.517 -12.728 5.959 1.00 72.00 323 GLU A C 1
ATOM 2749 O O . GLU A 1 323 ? 19.069 -13.848 6.192 1.00 72.00 323 GLU A O 1
ATOM 2754 N N . PHE A 1 324 ? 18.771 -11.631 6.073 1.00 60.94 324 PHE A N 1
ATOM 2755 C CA . PHE A 1 324 ? 17.397 -11.617 6.556 1.00 60.94 324 PHE A CA 1
ATOM 2756 C C . PHE A 1 324 ? 16.433 -12.414 5.667 1.00 60.94 324 PHE A C 1
ATOM 2758 O O . PHE A 1 324 ? 15.530 -13.087 6.158 1.00 60.94 324 PHE A O 1
ATOM 2765 N N . SER A 1 325 ? 16.605 -12.323 4.354 1.00 60.97 325 SER A N 1
ATOM 2766 C CA . SER A 1 325 ? 15.768 -13.013 3.371 1.00 60.97 325 SER A CA 1
ATOM 2767 C C . SER A 1 325 ? 16.222 -14.455 3.116 1.00 60.97 325 SER A C 1
ATOM 2769 O O . SER A 1 325 ? 15.619 -15.140 2.293 1.00 60.97 325 SER A O 1
ATOM 2771 N N . GLY A 1 326 ? 17.264 -14.926 3.816 1.00 71.06 326 GLY A N 1
ATOM 2772 C CA . GLY A 1 326 ? 17.886 -16.232 3.585 1.00 71.06 326 GLY A CA 1
ATOM 2773 C C . GLY A 1 326 ? 18.670 -16.310 2.269 1.00 71.06 326 GLY A C 1
ATOM 2774 O O . GLY A 1 326 ? 18.978 -17.398 1.791 1.00 71.06 326 GLY A O 1
ATOM 2775 N N . ARG A 1 327 ? 18.984 -15.162 1.664 1.00 73.12 327 ARG A N 1
ATOM 2776 C CA . ARG A 1 327 ? 19.597 -14.995 0.341 1.00 73.12 327 ARG A CA 1
ATOM 2777 C C . ARG A 1 327 ? 21.108 -14.801 0.453 1.00 73.12 327 ARG A C 1
ATOM 2779 O O . ARG A 1 327 ? 21.652 -13.806 -0.005 1.00 73.12 327 ARG A O 1
ATOM 2786 N N . THR A 1 328 ? 21.808 -15.739 1.082 1.00 77.50 328 THR A N 1
ATOM 2787 C CA . THR A 1 328 ? 23.258 -15.629 1.353 1.00 77.50 328 THR A CA 1
ATOM 2788 C C . THR A 1 328 ? 24.145 -16.198 0.243 1.00 77.50 328 THR A C 1
ATOM 2790 O O . THR A 1 328 ? 25.350 -16.332 0.426 1.00 77.50 328 THR A O 1
ATOM 2793 N N . ASN A 1 329 ? 23.563 -16.566 -0.901 1.00 85.75 329 ASN A N 1
ATOM 2794 C CA . ASN A 1 329 ? 24.262 -17.279 -1.976 1.00 85.75 329 ASN A CA 1
ATOM 2795 C C . ASN A 1 329 ? 25.029 -16.356 -2.937 1.00 85.75 329 ASN A C 1
ATOM 2797 O O . ASN A 1 329 ? 25.526 -16.824 -3.962 1.00 85.75 329 ASN A O 1
ATOM 2801 N N . TYR A 1 330 ? 25.058 -15.053 -2.671 1.00 88.00 330 TYR A N 1
ATOM 2802 C CA . TYR A 1 330 ? 25.784 -14.058 -3.451 1.00 88.00 330 TYR A CA 1
ATOM 2803 C C . TYR A 1 330 ? 26.099 -12.842 -2.579 1.00 88.00 330 TYR A C 1
ATOM 2805 O O . TYR A 1 330 ? 25.453 -12.607 -1.553 1.00 88.00 330 TYR A O 1
ATOM 2813 N N . GLU A 1 331 ? 27.094 -12.058 -2.986 1.00 89.00 331 GLU A N 1
ATOM 2814 C CA . GLU A 1 331 ? 27.465 -10.854 -2.251 1.00 89.00 331 GLU A CA 1
ATOM 2815 C C . GLU A 1 331 ? 26.480 -9.708 -2.538 1.00 89.00 331 GLU A C 1
ATOM 2817 O O . GLU A 1 331 ? 25.914 -9.622 -3.629 1.00 89.00 331 GLU A O 1
ATOM 2822 N N . PRO A 1 332 ? 26.287 -8.767 -1.602 1.00 84.56 332 PRO A N 1
ATOM 2823 C CA . PRO A 1 332 ? 25.463 -7.572 -1.792 1.00 84.56 332 PRO A CA 1
ATOM 2824 C C . PRO A 1 332 ? 25.666 -6.834 -3.117 1.00 84.56 332 PRO A C 1
ATOM 2826 O O . PRO A 1 332 ? 24.712 -6.367 -3.743 1.00 84.56 332 PRO A O 1
ATOM 2829 N N . GLU A 1 333 ? 26.922 -6.732 -3.542 1.00 87.12 333 GLU A N 1
ATOM 2830 C CA . GLU A 1 333 ? 27.321 -6.100 -4.791 1.00 87.12 333 GLU A CA 1
ATOM 2831 C C . GLU A 1 333 ? 26.723 -6.806 -5.991 1.00 87.12 333 GLU A C 1
ATOM 2833 O O . GLU A 1 333 ? 26.322 -6.146 -6.946 1.00 87.12 333 GLU A O 1
ATOM 2838 N N . ASP A 1 334 ? 26.645 -8.133 -5.934 1.00 91.06 334 ASP A N 1
ATOM 2839 C CA . ASP A 1 334 ? 26.201 -8.955 -7.045 1.00 91.06 334 ASP A CA 1
ATOM 2840 C C . ASP A 1 334 ? 24.741 -8.664 -7.383 1.00 91.06 334 ASP A C 1
ATOM 2842 O O . ASP A 1 334 ? 24.399 -8.629 -8.564 1.00 91.06 334 ASP A O 1
ATOM 2846 N N . LEU A 1 335 ? 23.900 -8.354 -6.388 1.00 88.06 335 LEU A N 1
ATOM 2847 C CA . LEU A 1 335 ? 22.515 -7.941 -6.620 1.00 88.06 335 LEU A CA 1
ATOM 2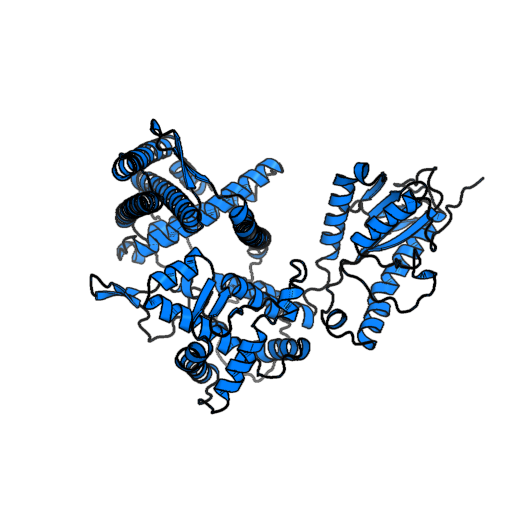848 C C . LEU A 1 335 ? 22.446 -6.646 -7.433 1.00 88.06 335 LEU A C 1
ATOM 2850 O O . LEU A 1 335 ? 21.797 -6.594 -8.477 1.00 88.06 335 LEU A O 1
ATOM 2854 N N . ILE A 1 336 ? 23.138 -5.601 -6.975 1.00 85.88 336 ILE A N 1
ATOM 2855 C CA . ILE A 1 336 ? 23.115 -4.289 -7.635 1.00 85.88 336 ILE A CA 1
ATOM 2856 C C . ILE A 1 336 ? 23.765 -4.374 -9.012 1.00 85.88 336 ILE A C 1
ATOM 2858 O O . ILE A 1 336 ? 23.205 -3.858 -9.977 1.00 85.88 336 ILE A O 1
ATOM 2862 N N . LEU A 1 337 ? 24.905 -5.054 -9.127 1.00 89.12 337 LEU A N 1
ATOM 2863 C CA . LEU A 1 337 ? 25.601 -5.267 -10.393 1.00 89.12 337 LEU A CA 1
ATOM 2864 C C . LEU A 1 337 ? 24.732 -6.037 -11.388 1.00 89.12 337 LEU A C 1
ATOM 2866 O O . LEU A 1 337 ? 24.679 -5.661 -12.554 1.00 89.12 337 LEU A O 1
ATOM 2870 N N . THR A 1 338 ? 24.013 -7.069 -10.945 1.00 91.69 338 THR A N 1
ATOM 2871 C CA . THR A 1 338 ? 23.118 -7.854 -11.808 1.00 91.69 338 THR A CA 1
ATOM 2872 C C . THR A 1 338 ? 21.935 -7.017 -12.279 1.00 91.69 338 THR A C 1
ATOM 2874 O O . THR A 1 338 ? 21.680 -6.957 -13.480 1.00 91.69 338 THR A O 1
ATOM 2877 N N . LEU A 1 339 ? 21.255 -6.300 -11.378 1.00 87.75 339 LEU A N 1
ATOM 2878 C CA . LEU A 1 339 ? 20.157 -5.403 -11.757 1.00 87.75 339 LEU A CA 1
ATOM 2879 C C . LEU A 1 339 ? 20.642 -4.310 -12.722 1.00 87.75 339 LEU A C 1
ATOM 2881 O O . LEU A 1 339 ? 19.977 -4.028 -13.720 1.00 87.75 339 LEU A O 1
ATOM 2885 N N . SER A 1 340 ? 21.829 -3.750 -12.473 1.00 86.00 340 SER A N 1
ATOM 2886 C CA . SER A 1 340 ? 22.472 -2.762 -13.348 1.00 86.00 340 SER A CA 1
ATOM 2887 C C . SER A 1 340 ? 22.767 -3.348 -14.726 1.00 86.00 340 SER A C 1
ATOM 2889 O O . SER A 1 340 ? 22.447 -2.730 -15.735 1.00 86.00 340 SER A O 1
ATOM 2891 N N . ALA A 1 341 ? 23.326 -4.558 -14.783 1.00 90.06 341 ALA A N 1
ATOM 2892 C CA . ALA A 1 341 ? 23.698 -5.225 -16.023 1.00 90.06 341 ALA A CA 1
ATOM 2893 C C . ALA A 1 341 ? 22.478 -5.599 -16.876 1.00 90.06 341 ALA A C 1
ATOM 2895 O O . ALA A 1 341 ? 22.477 -5.348 -18.079 1.00 90.06 341 ALA A O 1
ATOM 2896 N N . ILE A 1 342 ? 21.416 -6.148 -16.272 1.00 88.81 342 ILE A N 1
ATOM 2897 C CA . ILE A 1 342 ? 20.159 -6.477 -16.973 1.00 88.81 342 ILE A CA 1
ATOM 2898 C C . ILE A 1 342 ? 19.539 -5.202 -17.552 1.00 88.81 342 ILE A C 1
ATOM 2900 O O . ILE A 1 342 ? 19.084 -5.181 -18.699 1.00 88.81 342 ILE A O 1
ATOM 2904 N N . THR A 1 343 ? 19.563 -4.122 -16.775 1.00 82.75 343 THR A N 1
ATOM 2905 C CA . THR A 1 343 ? 19.035 -2.821 -17.181 1.00 82.75 343 THR A CA 1
ATOM 2906 C C . THR A 1 343 ? 19.855 -2.207 -18.316 1.00 82.75 343 THR A C 1
ATOM 2908 O O . THR A 1 343 ? 19.290 -1.833 -19.344 1.00 82.75 343 THR A O 1
ATOM 2911 N N . GLN A 1 344 ? 21.183 -2.166 -18.182 1.00 82.88 344 GLN A N 1
ATOM 2912 C CA . GLN A 1 344 ? 22.095 -1.644 -19.200 1.00 82.88 344 GLN A CA 1
ATOM 2913 C C . GLN A 1 344 ? 21.988 -2.440 -20.500 1.00 82.88 344 GLN A C 1
ATOM 2915 O O . GLN A 1 344 ? 21.880 -1.845 -21.571 1.00 82.88 344 GLN A O 1
ATOM 2920 N N . TYR A 1 345 ? 21.937 -3.772 -20.415 1.00 85.50 345 TYR A N 1
ATOM 2921 C CA . TYR A 1 345 ? 21.692 -4.621 -21.573 1.00 85.50 345 TYR A CA 1
ATOM 2922 C C . TYR A 1 345 ? 20.357 -4.284 -22.239 1.00 85.50 345 TYR A C 1
ATOM 2924 O O . TYR A 1 345 ? 20.308 -4.130 -23.452 1.00 85.50 345 TYR A O 1
ATOM 2932 N N . SER A 1 346 ? 19.280 -4.135 -21.470 1.00 78.06 346 SER A N 1
ATOM 2933 C CA . SER A 1 346 ? 17.947 -3.875 -22.029 1.00 78.06 346 SER A CA 1
ATOM 2934 C C . SER A 1 346 ? 17.861 -2.509 -22.700 1.00 78.06 346 SER A C 1
ATOM 2936 O O . SER A 1 346 ? 17.246 -2.380 -23.758 1.00 78.06 346 SER A O 1
ATOM 2938 N N . ILE A 1 347 ? 18.554 -1.513 -22.144 1.00 71.06 347 ILE A N 1
ATOM 2939 C CA . ILE A 1 347 ? 18.756 -0.210 -22.775 1.00 71.06 347 ILE A CA 1
ATOM 2940 C C . ILE A 1 347 ? 19.542 -0.378 -24.079 1.00 71.06 347 ILE A C 1
ATOM 2942 O O . ILE A 1 347 ? 19.045 0.037 -25.119 1.00 71.06 347 ILE A O 1
ATOM 2946 N N . ASN A 1 348 ? 20.714 -1.024 -24.046 1.00 75.56 348 ASN A N 1
ATOM 2947 C CA . ASN A 1 348 ? 21.601 -1.240 -25.200 1.00 75.56 348 ASN A CA 1
ATOM 2948 C C . ASN A 1 348 ? 20.922 -2.046 -26.323 1.00 75.56 348 ASN A C 1
ATOM 2950 O O . ASN A 1 348 ? 21.060 -1.725 -27.503 1.00 75.56 348 ASN A O 1
ATOM 2954 N N . ALA A 1 349 ? 20.157 -3.077 -25.972 1.00 71.75 349 ALA A N 1
ATOM 2955 C CA . ALA A 1 349 ? 19.363 -3.880 -26.896 1.00 71.75 349 ALA A CA 1
ATOM 2956 C C . ALA A 1 349 ? 18.201 -3.066 -27.475 1.00 71.75 349 ALA A C 1
ATOM 2958 O O . ALA A 1 349 ? 17.938 -3.142 -28.675 1.00 71.75 349 ALA A O 1
ATOM 2959 N N . GLY A 1 350 ? 17.557 -2.239 -26.645 1.00 60.25 350 GLY A N 1
ATOM 2960 C CA . GLY A 1 350 ? 16.645 -1.195 -27.093 1.00 60.25 350 GLY A CA 1
ATOM 2961 C C . GLY A 1 350 ? 17.319 -0.280 -28.108 1.00 60.25 350 GLY A C 1
ATOM 2962 O O . GLY A 1 350 ? 16.731 -0.022 -29.157 1.00 60.25 350 GLY A O 1
ATOM 2963 N N . LEU A 1 351 ? 18.570 0.147 -27.862 1.00 53.12 351 LEU A N 1
ATOM 2964 C CA . LEU A 1 351 ? 19.260 1.074 -28.762 1.00 53.12 351 LEU A CA 1
ATOM 2965 C C . LEU A 1 351 ? 19.441 0.546 -30.186 1.00 53.12 351 LEU A C 1
ATOM 2967 O O . LEU A 1 351 ? 19.622 1.306 -31.124 1.00 53.12 351 LEU A O 1
ATOM 2971 N N . ASN A 1 352 ? 19.368 -0.766 -30.354 1.00 59.25 352 ASN A N 1
ATOM 2972 C CA . ASN A 1 352 ? 19.542 -1.409 -31.644 1.00 59.25 352 ASN A CA 1
ATOM 2973 C C . ASN A 1 352 ? 18.225 -1.980 -32.194 1.00 59.25 352 ASN A C 1
ATOM 2975 O O . ASN A 1 352 ? 18.227 -2.627 -33.240 1.00 59.25 352 ASN A O 1
ATOM 2979 N N . ASN A 1 353 ? 17.096 -1.783 -31.497 1.00 62.38 353 ASN A N 1
ATOM 2980 C CA . ASN A 1 353 ? 15.808 -2.362 -31.867 1.00 62.38 353 ASN A CA 1
ATOM 2981 C C . ASN A 1 353 ? 14.613 -1.530 -31.362 1.00 62.38 353 ASN A C 1
ATOM 2983 O O . ASN A 1 353 ? 14.140 -1.693 -30.232 1.00 62.38 353 ASN A O 1
ATOM 2987 N N . ASP A 1 354 ? 14.037 -0.720 -32.253 1.00 51.41 354 ASP A N 1
ATOM 2988 C CA . ASP A 1 354 ? 12.863 0.125 -31.986 1.00 51.41 354 ASP A CA 1
ATOM 2989 C C . ASP A 1 354 ? 11.648 -0.645 -31.433 1.00 51.41 354 ASP A C 1
ATOM 2991 O O . ASP A 1 354 ? 10.856 -0.095 -30.660 1.00 51.41 354 ASP A O 1
ATOM 2995 N N . LYS A 1 355 ? 11.486 -1.934 -31.778 1.00 49.41 355 LYS A N 1
ATOM 2996 C CA . LYS A 1 355 ? 10.400 -2.770 -31.231 1.00 49.41 355 LYS A CA 1
ATOM 2997 C C . LYS A 1 355 ? 10.614 -3.077 -29.750 1.00 49.41 355 LYS A C 1
ATOM 2999 O O . LYS A 1 355 ? 9.637 -3.129 -29.006 1.00 49.41 355 LYS A O 1
ATOM 3004 N N . CYS A 1 356 ? 11.863 -3.242 -29.322 1.00 51.94 356 CYS A N 1
ATOM 3005 C CA . CYS A 1 356 ? 12.216 -3.483 -27.925 1.00 51.94 356 CYS A CA 1
ATOM 3006 C C . CYS A 1 356 ? 11.948 -2.226 -27.077 1.00 51.94 356 CYS A C 1
ATOM 3008 O O . CYS A 1 356 ? 11.299 -2.308 -26.035 1.00 51.94 356 CYS A O 1
ATOM 3010 N N . TRP A 1 357 ? 12.292 -1.035 -27.588 1.00 55.94 357 TRP A N 1
ATOM 3011 C CA . TRP A 1 357 ? 11.901 0.233 -26.956 1.00 55.94 357 TRP A CA 1
ATOM 3012 C C . TRP A 1 357 ? 10.396 0.412 -26.866 1.00 55.94 357 TRP A C 1
ATOM 3014 O O . TRP A 1 357 ? 9.876 0.825 -25.828 1.00 55.94 357 TRP A O 1
ATOM 3024 N N . TYR A 1 358 ? 9.684 0.088 -27.947 1.00 47.53 358 TYR A N 1
ATOM 3025 C CA . TYR A 1 358 ? 8.233 0.122 -27.928 1.00 47.53 358 TYR A CA 1
ATOM 3026 C C . TYR A 1 358 ? 7.685 -0.807 -26.844 1.00 47.53 358 TYR A C 1
ATOM 3028 O O . TYR A 1 358 ? 6.767 -0.402 -26.142 1.00 47.53 358 TYR A O 1
ATOM 3036 N N . GLN A 1 359 ? 8.241 -2.002 -26.651 1.00 47.34 359 GLN A N 1
ATOM 3037 C CA . GLN A 1 359 ? 7.784 -2.927 -25.614 1.00 47.34 359 GLN A CA 1
ATOM 3038 C C . GLN A 1 359 ? 8.050 -2.404 -24.197 1.00 47.34 359 GLN A C 1
ATOM 3040 O O . GLN A 1 359 ? 7.106 -2.308 -23.411 1.00 47.34 359 GLN A O 1
ATOM 3045 N N . ILE A 1 360 ? 9.273 -1.954 -23.909 1.00 54.06 360 ILE A N 1
ATOM 3046 C CA . ILE A 1 360 ? 9.649 -1.412 -22.595 1.00 54.06 360 ILE A CA 1
ATOM 3047 C C . ILE A 1 360 ? 8.787 -0.185 -22.248 1.00 54.06 360 ILE A C 1
ATOM 3049 O O . ILE A 1 360 ? 8.154 -0.148 -21.195 1.00 54.06 360 ILE A O 1
ATOM 3053 N N . PHE A 1 361 ? 8.656 0.785 -23.161 1.00 50.97 361 PHE A N 1
ATOM 3054 C CA . PHE A 1 361 ? 7.897 2.019 -22.907 1.00 50.97 361 PHE A CA 1
ATOM 3055 C C . PHE A 1 361 ? 6.377 1.898 -23.073 1.00 50.97 361 PHE A C 1
ATOM 3057 O O . PHE A 1 361 ? 5.639 2.797 -22.659 1.00 50.97 361 PHE A O 1
ATOM 3064 N N . SER A 1 362 ? 5.872 0.866 -23.752 1.00 45.06 362 SER A N 1
ATOM 3065 C CA . SER A 1 362 ? 4.424 0.693 -23.958 1.00 45.06 362 SER A CA 1
ATOM 3066 C C . SER A 1 362 ? 3.801 -0.293 -22.997 1.00 45.06 362 SER A C 1
ATOM 3068 O O . SER A 1 362 ? 2.624 -0.113 -22.672 1.00 45.06 362 SER A O 1
ATOM 3070 N N . TYR A 1 363 ? 4.550 -1.306 -22.575 1.00 46.78 363 TYR A N 1
ATOM 3071 C CA . TYR A 1 363 ? 4.027 -2.404 -21.775 1.00 46.78 363 TYR A CA 1
ATOM 3072 C C . TYR A 1 363 ? 4.665 -2.514 -20.393 1.00 46.78 363 TYR A C 1
ATOM 3074 O O . TYR A 1 363 ? 4.084 -3.178 -19.545 1.00 46.78 363 TYR A O 1
ATOM 3082 N N . GLY A 1 364 ? 5.801 -1.854 -20.145 1.00 60.91 364 GLY A N 1
ATOM 3083 C CA . GLY A 1 364 ? 6.482 -1.920 -18.851 1.00 60.91 364 GLY A CA 1
ATOM 3084 C C . GLY A 1 364 ? 7.187 -3.252 -18.595 1.00 60.91 364 GLY A C 1
ATOM 3085 O O . GLY A 1 364 ? 7.669 -3.463 -17.493 1.00 60.91 364 GLY A O 1
ATOM 3086 N N . TYR A 1 365 ? 7.287 -4.133 -19.597 1.00 72.88 365 TYR A N 1
ATOM 3087 C CA . TYR A 1 365 ? 7.994 -5.410 -19.503 1.00 72.88 365 TYR A CA 1
ATOM 3088 C C . TYR A 1 365 ? 8.778 -5.729 -20.785 1.00 72.88 365 TYR A C 1
ATOM 3090 O O . TYR A 1 365 ? 8.499 -5.177 -21.853 1.00 72.88 365 TYR A O 1
ATOM 3098 N N . SER A 1 366 ? 9.741 -6.649 -20.693 1.00 77.62 366 SER A N 1
ATOM 3099 C CA . SER A 1 366 ? 10.414 -7.276 -21.841 1.00 77.62 366 SER A CA 1
ATOM 3100 C C . SER A 1 366 ? 10.277 -8.794 -21.802 1.00 77.62 366 SER A C 1
ATOM 3102 O O . SER A 1 366 ? 10.266 -9.378 -20.724 1.00 77.62 366 SER A O 1
ATOM 3104 N N . ILE A 1 367 ? 10.209 -9.432 -22.973 1.00 78.75 367 ILE A N 1
ATOM 3105 C CA . ILE A 1 367 ? 10.196 -10.895 -23.102 1.00 78.75 367 ILE A CA 1
ATOM 3106 C C . ILE A 1 367 ? 11.568 -11.350 -23.584 1.00 78.75 367 ILE A C 1
ATOM 3108 O O . ILE A 1 367 ? 12.076 -10.836 -24.581 1.00 78.75 367 ILE A O 1
ATOM 3112 N N . TRP A 1 368 ? 12.172 -12.286 -22.865 1.00 87.94 368 TRP A N 1
ATOM 3113 C CA . TRP A 1 368 ? 13.463 -12.878 -23.182 1.00 87.94 368 TRP A CA 1
ATOM 3114 C C . TRP A 1 368 ? 13.268 -14.335 -23.576 1.00 87.94 368 TRP A C 1
ATOM 3116 O O . TRP A 1 368 ? 12.760 -15.126 -22.782 1.00 87.94 368 TRP A O 1
ATOM 3126 N N . ASN A 1 369 ? 13.702 -14.666 -24.790 1.00 87.75 369 ASN A N 1
ATOM 3127 C CA . ASN A 1 369 ? 13.803 -16.041 -25.264 1.00 87.75 369 ASN A CA 1
ATOM 3128 C C . ASN A 1 369 ? 15.213 -16.559 -24.980 1.00 87.75 369 ASN A C 1
ATOM 3130 O O . ASN A 1 369 ? 16.175 -15.796 -25.094 1.00 87.75 369 ASN A O 1
ATOM 3134 N N . ASP A 1 370 ? 15.316 -17.826 -24.599 1.00 90.31 370 ASP A N 1
ATOM 3135 C CA . ASP A 1 370 ? 16.555 -18.486 -24.180 1.00 90.31 370 ASP A CA 1
ATOM 3136 C C . ASP A 1 370 ? 17.328 -17.646 -23.145 1.00 90.31 370 ASP A C 1
ATOM 3138 O O . ASP A 1 370 ? 18.483 -17.255 -23.345 1.00 90.31 370 ASP A O 1
ATOM 3142 N N . PRO A 1 371 ? 16.681 -17.315 -22.013 1.00 89.50 371 PRO A N 1
ATOM 3143 C CA . PRO A 1 371 ? 17.153 -16.290 -21.091 1.00 89.50 371 PRO A CA 1
ATOM 3144 C C . PRO A 1 371 ? 18.539 -16.590 -20.520 1.00 89.50 371 PRO A C 1
ATOM 3146 O O . PRO A 1 371 ? 19.311 -15.661 -20.316 1.00 89.50 371 PRO A O 1
ATOM 3149 N N . TYR A 1 372 ? 18.904 -17.857 -20.305 1.00 92.00 372 TYR A N 1
ATOM 3150 C CA . TYR A 1 372 ? 20.247 -18.201 -19.827 1.00 92.00 372 TYR A CA 1
ATOM 3151 C C . TYR A 1 372 ? 21.341 -17.925 -20.861 1.00 92.00 372 TYR A C 1
ATOM 3153 O O . TYR A 1 372 ? 22.415 -17.463 -20.478 1.00 92.00 372 TYR A O 1
ATOM 3161 N N . GLU A 1 373 ? 21.076 -18.145 -22.150 1.00 91.75 373 GLU A N 1
ATOM 3162 C CA . GLU A 1 373 ? 22.016 -17.793 -23.220 1.00 91.75 373 GLU A CA 1
ATOM 3163 C C . GLU A 1 373 ? 22.189 -16.276 -23.293 1.00 91.75 373 GLU A C 1
ATOM 3165 O O . GLU A 1 373 ? 23.311 -15.765 -23.330 1.00 91.75 373 GLU A O 1
ATOM 3170 N N . LEU A 1 374 ? 21.083 -15.536 -23.199 1.00 90.12 374 LEU A N 1
ATOM 3171 C CA . LEU A 1 374 ? 21.098 -14.079 -23.139 1.00 90.12 374 LEU A CA 1
ATOM 3172 C C . LEU A 1 374 ? 21.873 -13.576 -21.909 1.00 90.12 374 LEU A C 1
ATOM 3174 O O . LEU A 1 374 ? 22.743 -12.710 -22.032 1.00 90.12 374 LEU A O 1
ATOM 3178 N N . LEU A 1 375 ? 21.636 -14.156 -20.731 1.00 91.94 375 LEU A N 1
ATOM 3179 C CA . LEU A 1 375 ? 22.371 -13.814 -19.517 1.00 91.94 375 LEU A CA 1
ATOM 3180 C C . LEU A 1 375 ? 23.869 -14.081 -19.678 1.00 91.94 375 LEU A C 1
ATOM 3182 O O . LEU A 1 375 ? 24.681 -13.212 -19.377 1.00 91.94 375 LEU A O 1
ATOM 3186 N N . LYS A 1 376 ? 24.246 -15.254 -20.186 1.00 93.38 376 LYS A N 1
ATOM 3187 C CA . LYS A 1 376 ? 25.642 -15.680 -20.316 1.00 93.38 376 LYS A CA 1
ATOM 3188 C C . LYS A 1 376 ? 26.413 -14.875 -21.359 1.00 93.38 376 LYS A C 1
ATOM 3190 O O . LYS A 1 376 ? 27.563 -14.509 -21.125 1.00 93.38 376 LYS A O 1
ATOM 3195 N N . HIS A 1 377 ? 25.798 -14.598 -22.504 1.00 92.12 377 HIS A N 1
ATOM 3196 C CA . HIS A 1 377 ? 26.487 -13.999 -23.645 1.00 92.12 377 HIS A CA 1
ATOM 3197 C C . HIS A 1 377 ? 26.306 -12.488 -23.755 1.00 92.12 377 HIS A C 1
ATOM 3199 O O . HIS A 1 377 ? 27.099 -11.843 -24.443 1.00 92.12 377 HIS A O 1
ATOM 3205 N N . LYS A 1 378 ? 25.294 -11.908 -23.098 1.00 91.31 378 LYS A N 1
ATOM 3206 C CA . LYS A 1 378 ? 24.998 -10.472 -23.190 1.00 91.31 378 LYS A CA 1
ATOM 3207 C C . LYS A 1 378 ? 25.028 -9.750 -21.849 1.00 91.31 378 LYS A C 1
ATOM 3209 O O . LYS A 1 378 ? 25.628 -8.686 -21.771 1.00 91.31 378 LYS A O 1
ATOM 3214 N N . VAL A 1 379 ? 24.451 -10.321 -20.793 1.00 92.38 379 VAL A N 1
ATOM 3215 C CA . VAL A 1 379 ? 24.384 -9.643 -19.481 1.00 92.38 379 VAL A CA 1
ATOM 3216 C C . VAL A 1 379 ? 25.657 -9.845 -18.660 1.00 92.38 379 VAL A C 1
ATOM 3218 O O . VAL A 1 379 ? 26.138 -8.907 -18.035 1.00 92.38 379 VAL A O 1
ATOM 3221 N N . LEU A 1 380 ? 26.252 -11.038 -18.685 1.00 94.69 380 LEU A N 1
ATOM 3222 C CA . LEU A 1 380 ? 27.473 -11.352 -17.944 1.00 94.69 380 LEU A CA 1
ATOM 3223 C C . LEU A 1 380 ? 28.669 -10.464 -18.347 1.00 94.69 380 LEU A C 1
ATOM 3225 O O . LEU A 1 380 ? 29.388 -10.027 -17.446 1.00 94.69 380 LEU A O 1
ATOM 3229 N N . PRO A 1 381 ? 28.903 -10.144 -19.638 1.00 93.88 381 PRO A N 1
ATOM 3230 C CA . PRO A 1 381 ? 29.909 -9.151 -20.018 1.00 93.88 381 PRO A CA 1
ATOM 3231 C C . PRO A 1 381 ? 29.672 -7.773 -19.385 1.00 93.88 381 PRO A C 1
ATOM 3233 O O . PRO A 1 381 ? 30.615 -7.188 -18.853 1.00 93.88 381 PRO A O 1
ATOM 3236 N N . GLU A 1 382 ? 28.427 -7.286 -19.376 1.00 91.44 382 GLU A N 1
ATOM 3237 C CA . GLU A 1 382 ? 28.065 -5.999 -18.762 1.00 91.44 382 GLU A CA 1
ATOM 3238 C C . GLU A 1 382 ? 28.264 -6.033 -17.242 1.00 91.44 382 GLU A C 1
ATOM 3240 O O . GLU A 1 382 ? 28.888 -5.140 -16.674 1.00 91.44 382 GLU A O 1
ATOM 3245 N N . TYR A 1 383 ? 27.829 -7.109 -16.581 1.00 93.25 383 TYR A N 1
ATOM 3246 C CA . TYR A 1 383 ? 28.065 -7.343 -15.155 1.00 93.25 383 TYR A CA 1
ATOM 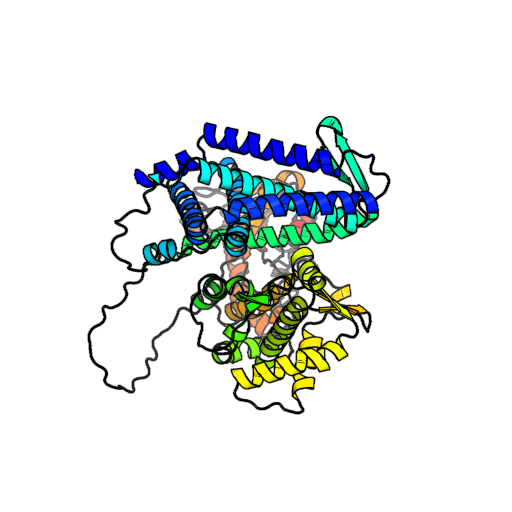3247 C C . TYR A 1 383 ? 29.564 -7.312 -14.822 1.00 93.25 383 TYR A C 1
ATOM 3249 O O . TYR A 1 383 ? 29.976 -6.618 -13.894 1.00 93.25 383 TYR A O 1
ATOM 3257 N N . ARG A 1 384 ? 30.403 -8.009 -15.601 1.00 93.88 384 ARG A N 1
ATOM 3258 C CA . ARG A 1 384 ? 31.866 -8.029 -15.417 1.00 93.88 384 ARG A CA 1
ATOM 3259 C C . ARG A 1 384 ? 32.486 -6.652 -15.610 1.00 93.88 384 ARG A C 1
ATOM 3261 O O . ARG A 1 384 ? 33.371 -6.271 -14.846 1.00 93.88 384 ARG A O 1
ATOM 3268 N N . ASN A 1 385 ? 32.023 -5.912 -16.613 1.00 90.00 385 ASN A N 1
ATOM 3269 C CA . ASN A 1 385 ? 32.490 -4.560 -16.879 1.00 90.00 385 ASN A CA 1
ATOM 3270 C C . ASN A 1 385 ? 32.148 -3.619 -15.716 1.00 90.00 385 ASN A C 1
ATOM 3272 O O . ASN A 1 385 ? 33.031 -2.953 -15.179 1.00 90.00 385 ASN A O 1
ATOM 3276 N N . LEU A 1 386 ? 30.895 -3.638 -15.256 1.00 87.44 386 LEU A N 1
ATOM 3277 C CA . LEU A 1 386 ? 30.451 -2.861 -14.098 1.00 87.44 386 LEU A CA 1
ATOM 3278 C C . LEU A 1 386 ? 31.222 -3.249 -12.833 1.00 87.44 386 LEU A C 1
ATOM 3280 O O . LEU A 1 386 ? 31.706 -2.378 -12.119 1.00 87.44 386 LEU A O 1
ATOM 3284 N N . LYS A 1 387 ? 31.434 -4.545 -12.587 1.00 89.19 387 LYS A N 1
ATOM 3285 C CA . LYS A 1 387 ? 32.224 -5.038 -11.449 1.00 89.19 387 LYS A CA 1
ATOM 3286 C C . LYS A 1 387 ? 33.658 -4.507 -11.482 1.00 89.19 387 LYS A C 1
ATOM 3288 O O . LYS A 1 387 ? 34.164 -4.052 -10.456 1.00 89.19 387 LYS A O 1
ATOM 3293 N N . LYS A 1 388 ? 34.288 -4.509 -12.661 1.00 87.69 388 LYS A N 1
ATOM 3294 C CA . LYS A 1 388 ? 35.634 -3.960 -12.870 1.00 87.69 388 LYS A CA 1
ATOM 3295 C C . LYS A 1 388 ? 35.684 -2.459 -12.608 1.00 87.69 388 LYS A C 1
ATOM 3297 O O . LYS A 1 388 ? 36.564 -2.012 -11.881 1.00 87.69 388 LYS A O 1
ATOM 3302 N N . ILE A 1 389 ? 34.748 -1.697 -13.170 1.00 83.00 389 ILE A N 1
ATOM 3303 C CA . ILE A 1 389 ? 34.696 -0.235 -13.028 1.00 83.00 389 ILE A CA 1
ATOM 3304 C C . ILE A 1 389 ? 34.423 0.159 -11.575 1.00 83.00 389 ILE A C 1
ATOM 3306 O O . ILE A 1 389 ? 35.075 1.048 -11.037 1.00 83.00 389 ILE A O 1
ATOM 3310 N N . SER A 1 390 ? 33.461 -0.498 -10.936 1.00 79.25 390 SER A N 1
ATOM 3311 C CA . SER A 1 390 ? 32.935 -0.067 -9.644 1.00 79.25 390 SER A CA 1
ATOM 3312 C C . SER A 1 390 ? 33.705 -0.601 -8.447 1.00 79.25 390 SER A C 1
ATOM 3314 O O . SER A 1 390 ? 33.769 0.078 -7.428 1.00 79.25 390 SER A O 1
ATOM 3316 N N . LEU A 1 391 ? 34.273 -1.804 -8.547 1.00 82.94 391 LEU A N 1
ATOM 3317 C CA . LEU A 1 391 ? 34.973 -2.455 -7.435 1.00 82.94 391 LEU A CA 1
ATOM 3318 C C . LEU A 1 391 ? 36.479 -2.604 -7.679 1.00 82.94 391 LEU A C 1
ATOM 3320 O O . LEU A 1 391 ? 37.175 -3.135 -6.817 1.00 82.94 391 LEU A O 1
ATOM 3324 N N . GLY A 1 392 ? 36.980 -2.233 -8.862 1.00 84.56 392 GLY A N 1
ATOM 3325 C CA . GLY A 1 392 ? 38.372 -2.472 -9.258 1.00 84.56 392 GLY A CA 1
ATOM 3326 C C . GLY A 1 392 ? 38.739 -3.957 -9.387 1.00 84.56 392 GLY A C 1
ATOM 3327 O O . GLY A 1 392 ? 39.912 -4.290 -9.531 1.00 84.56 392 GLY A O 1
ATOM 3328 N N . LYS A 1 393 ? 37.759 -4.869 -9.319 1.00 81.12 393 LYS A N 1
ATOM 3329 C CA . LYS A 1 393 ? 37.982 -6.321 -9.343 1.00 81.12 393 LYS A CA 1
ATOM 3330 C C . LYS A 1 393 ? 38.014 -6.833 -10.779 1.00 81.12 393 LYS A C 1
ATOM 3332 O O . LYS A 1 393 ? 37.128 -6.534 -11.575 1.00 81.12 393 LYS A O 1
ATOM 3337 N N . THR A 1 394 ? 39.019 -7.635 -11.110 1.00 80.81 394 THR A N 1
ATOM 3338 C CA . THR A 1 394 ? 39.076 -8.332 -12.398 1.00 80.81 394 THR A CA 1
ATOM 3339 C C . THR A 1 394 ? 38.035 -9.450 -12.450 1.00 80.81 394 THR A C 1
ATOM 3341 O O . THR A 1 394 ? 37.634 -10.005 -11.426 1.00 80.81 394 THR A O 1
ATOM 3344 N N . SER A 1 395 ? 37.562 -9.758 -13.659 1.00 80.56 395 SER A N 1
ATOM 3345 C CA . SER A 1 395 ? 36.578 -10.816 -13.892 1.00 80.56 395 SER A CA 1
ATOM 3346 C C . SER A 1 395 ? 37.077 -12.161 -13.368 1.00 80.56 395 SER A C 1
ATOM 3348 O O . SER A 1 395 ? 38.208 -12.557 -13.659 1.00 80.56 395 SER A O 1
ATOM 3350 N N . SER A 1 396 ? 36.219 -12.880 -12.651 1.00 85.88 396 SER A N 1
ATOM 3351 C CA . SER A 1 396 ? 36.514 -14.182 -12.057 1.00 85.88 396 SER A CA 1
ATOM 3352 C C . SER A 1 396 ? 35.693 -15.296 -12.717 1.00 85.88 396 SER A C 1
ATOM 3354 O O . SER A 1 396 ? 34.664 -15.043 -13.355 1.00 85.88 396 SER A O 1
ATOM 3356 N N . LYS A 1 397 ? 36.128 -16.556 -12.560 1.00 82.19 397 LYS A N 1
ATOM 3357 C CA . LYS A 1 397 ? 35.328 -17.714 -12.998 1.00 82.19 397 LYS A CA 1
ATOM 3358 C C . LYS A 1 397 ? 33.969 -17.773 -12.285 1.00 82.19 397 LYS A C 1
ATOM 3360 O O . LYS A 1 397 ? 33.016 -18.151 -12.944 1.00 82.19 397 LYS A O 1
ATOM 3365 N N . GLY A 1 398 ? 33.883 -17.307 -11.032 1.00 91.00 398 GLY A N 1
ATOM 3366 C CA . GLY A 1 398 ? 32.666 -17.322 -10.206 1.00 91.00 398 GLY A CA 1
ATOM 3367 C C . GLY A 1 398 ? 31.614 -16.253 -10.538 1.00 91.00 398 GLY A C 1
ATOM 3368 O O . GLY A 1 398 ? 30.546 -16.229 -9.934 1.00 91.00 398 GLY A O 1
ATOM 3369 N N . ASP A 1 399 ? 31.896 -15.337 -11.473 1.00 93.75 399 ASP A N 1
ATOM 3370 C CA . ASP A 1 399 ? 30.976 -14.238 -11.803 1.00 93.75 399 ASP A CA 1
ATOM 3371 C C . ASP A 1 399 ? 29.651 -14.737 -12.398 1.00 93.75 399 ASP A C 1
ATOM 3373 O O . ASP A 1 399 ? 28.609 -14.106 -12.221 1.00 93.75 399 ASP A O 1
ATOM 3377 N N . TRP A 1 400 ? 29.689 -15.865 -13.114 1.00 95.06 400 TRP A N 1
ATOM 3378 C CA . TRP A 1 400 ? 28.488 -16.473 -13.675 1.00 95.06 400 TRP A CA 1
ATOM 3379 C C . TRP A 1 400 ? 27.601 -17.060 -12.579 1.00 95.06 400 TRP A C 1
ATOM 3381 O O . TRP A 1 400 ? 26.391 -16.855 -12.599 1.00 95.06 400 TRP A O 1
ATOM 3391 N N . GLU A 1 401 ? 28.195 -17.749 -11.611 1.00 95.00 401 GLU A N 1
ATOM 3392 C CA . GLU A 1 401 ? 27.502 -18.352 -10.479 1.00 95.00 401 GLU A CA 1
ATOM 3393 C C . GLU A 1 401 ? 26.856 -17.276 -9.605 1.00 95.00 401 GLU A C 1
ATOM 3395 O O . GLU A 1 401 ? 25.673 -17.404 -9.293 1.00 95.00 401 GLU A O 1
ATOM 3400 N N . SER A 1 402 ? 27.568 -16.182 -9.302 1.00 92.81 402 SER A N 1
ATOM 3401 C CA . SER A 1 402 ? 27.006 -15.016 -8.600 1.00 92.81 402 SER A CA 1
ATOM 3402 C C . SER A 1 402 ? 25.804 -14.429 -9.342 1.00 92.81 402 SER A C 1
ATOM 3404 O O . SER A 1 402 ? 24.726 -14.292 -8.765 1.00 92.81 402 SER A O 1
ATOM 3406 N N . LEU A 1 403 ? 25.957 -14.120 -10.636 1.00 94.19 403 LEU A N 1
ATOM 3407 C CA . LEU A 1 403 ? 24.876 -13.556 -11.447 1.00 94.19 403 LEU A CA 1
ATOM 3408 C C . LEU A 1 403 ? 23.676 -14.507 -11.521 1.00 94.19 403 LEU A C 1
ATOM 3410 O O . LEU A 1 403 ? 22.535 -14.082 -11.352 1.00 94.19 403 LEU A O 1
ATOM 3414 N N . LYS A 1 404 ? 23.917 -15.802 -11.740 1.00 94.25 404 LYS A N 1
ATOM 3415 C CA . LYS A 1 404 ? 22.867 -16.822 -11.800 1.00 94.25 404 LYS A CA 1
ATOM 3416 C C . LYS A 1 404 ? 22.133 -16.939 -10.464 1.00 94.25 404 LYS A C 1
ATOM 3418 O O . LYS A 1 404 ? 20.911 -17.027 -10.458 1.00 94.25 404 LYS A O 1
ATOM 3423 N N . SER A 1 405 ? 22.865 -16.903 -9.355 1.00 92.00 405 SER A N 1
ATOM 3424 C CA . SER A 1 405 ? 22.318 -16.942 -7.997 1.00 92.00 405 SER A CA 1
ATOM 3425 C C . SER A 1 405 ? 21.367 -15.767 -7.742 1.00 92.00 405 SER A C 1
ATOM 3427 O O . SER A 1 405 ? 20.242 -15.973 -7.291 1.00 92.00 405 SER A O 1
ATOM 3429 N N . VAL A 1 406 ? 21.758 -14.551 -8.145 1.00 91.19 406 VAL A N 1
ATOM 3430 C CA . VAL A 1 406 ? 20.886 -13.365 -8.077 1.00 91.19 406 VAL A CA 1
ATOM 3431 C C . VAL A 1 406 ? 19.649 -13.525 -8.958 1.00 91.19 406 VAL A C 1
ATOM 3433 O O . VAL A 1 406 ? 18.544 -13.201 -8.532 1.00 91.19 406 VAL A O 1
ATOM 3436 N N . ILE A 1 407 ? 19.815 -14.012 -10.189 1.00 92.31 407 ILE A N 1
ATOM 3437 C CA . ILE A 1 407 ? 18.708 -14.211 -11.130 1.00 92.31 407 ILE A CA 1
ATOM 3438 C C . ILE A 1 407 ? 17.663 -15.175 -10.571 1.00 92.31 407 ILE A C 1
ATOM 3440 O O . ILE A 1 407 ? 16.478 -14.862 -10.631 1.00 92.31 407 ILE A O 1
ATOM 3444 N N . GLU A 1 408 ? 18.081 -16.326 -10.038 1.00 90.50 408 GLU A N 1
ATOM 3445 C CA . GLU A 1 408 ? 17.150 -17.292 -9.441 1.00 90.50 408 GLU A CA 1
ATOM 3446 C C . GLU A 1 408 ? 16.403 -16.703 -8.247 1.00 90.50 408 GLU A C 1
ATOM 3448 O O . GLU A 1 408 ? 15.245 -17.037 -8.014 1.00 90.50 408 GLU A O 1
ATOM 3453 N N . ASP A 1 409 ? 17.044 -15.795 -7.520 1.00 85.00 409 ASP A N 1
ATOM 3454 C CA . ASP A 1 409 ? 16.467 -15.169 -6.346 1.00 85.00 409 ASP A CA 1
ATOM 3455 C C . ASP A 1 409 ? 15.416 -14.084 -6.659 1.00 85.00 409 ASP A C 1
ATOM 3457 O O . ASP A 1 409 ? 14.398 -13.967 -5.970 1.00 85.00 409 ASP A O 1
ATOM 3461 N N . ILE A 1 410 ? 15.628 -13.306 -7.726 1.00 87.31 410 ILE A N 1
ATOM 3462 C CA . ILE A 1 410 ? 14.664 -12.296 -8.204 1.00 87.31 410 ILE A CA 1
ATOM 3463 C C . ILE A 1 410 ? 13.644 -12.873 -9.196 1.00 87.31 410 ILE A C 1
ATOM 3465 O O . ILE A 1 410 ? 12.871 -12.120 -9.802 1.00 87.31 410 ILE A O 1
ATOM 3469 N N . LYS A 1 411 ? 13.647 -14.195 -9.385 1.00 89.94 411 LYS A N 1
ATOM 3470 C CA . LYS A 1 411 ? 12.746 -14.941 -10.260 1.00 89.94 411 LYS A CA 1
ATOM 3471 C C . LYS A 1 411 ? 11.628 -15.589 -9.452 1.00 89.94 411 LYS A C 1
ATOM 3473 O O . LYS A 1 411 ? 11.837 -16.147 -8.381 1.00 89.94 411 LYS A O 1
ATOM 3478 N N . TRP A 1 412 ? 10.414 -15.528 -9.987 1.00 83.75 412 TRP A N 1
ATOM 3479 C CA . TRP A 1 412 ? 9.265 -16.216 -9.407 1.00 83.75 412 TRP A CA 1
ATOM 3480 C C . TRP A 1 412 ? 9.455 -17.735 -9.468 1.00 83.75 412 TRP A C 1
ATOM 3482 O O . TRP A 1 412 ? 9.716 -18.291 -10.536 1.00 83.75 412 TRP A O 1
ATOM 3492 N N . ASN A 1 413 ? 9.264 -18.410 -8.333 1.00 82.56 413 ASN A N 1
ATOM 3493 C CA . ASN A 1 413 ? 9.122 -19.864 -8.283 1.00 82.56 413 ASN A CA 1
ATOM 3494 C C . ASN A 1 413 ? 7.640 -20.290 -8.260 1.00 82.56 413 ASN A C 1
ATOM 3496 O O . ASN A 1 413 ? 6.748 -19.484 -7.983 1.00 82.56 413 ASN A O 1
ATOM 3500 N N . GLU A 1 414 ? 7.363 -21.567 -8.542 1.00 74.56 414 GLU A N 1
ATOM 3501 C CA . GLU A 1 414 ? 5.984 -22.078 -8.618 1.00 74.56 414 GLU A CA 1
ATOM 3502 C C . GLU A 1 414 ? 5.188 -21.894 -7.320 1.00 74.56 414 GLU A C 1
ATOM 3504 O O . GLU A 1 414 ? 3.986 -21.633 -7.358 1.00 74.56 414 GLU A O 1
ATOM 3509 N N . ILE A 1 415 ? 5.841 -22.022 -6.162 1.00 72.19 415 ILE A N 1
ATOM 3510 C CA . ILE A 1 415 ? 5.192 -21.877 -4.855 1.00 72.19 415 ILE A CA 1
ATOM 3511 C C . ILE A 1 415 ? 4.764 -20.421 -4.644 1.00 72.19 415 ILE A C 1
ATOM 3513 O O . ILE A 1 415 ? 3.650 -20.162 -4.191 1.00 72.19 415 ILE A O 1
ATOM 3517 N N . GLN A 1 416 ? 5.619 -19.463 -5.000 1.00 70.38 416 GLN A N 1
ATOM 3518 C CA . GLN A 1 416 ? 5.314 -18.034 -4.946 1.00 70.38 416 GLN A CA 1
ATOM 3519 C C . GLN A 1 416 ? 4.208 -17.665 -5.939 1.00 70.38 416 GLN A C 1
ATOM 3521 O O . GLN A 1 416 ? 3.327 -16.879 -5.601 1.00 70.38 416 GLN A O 1
ATOM 3526 N N . TYR A 1 417 ? 4.214 -18.271 -7.130 1.00 67.38 417 TYR A N 1
ATOM 3527 C CA . TYR A 1 417 ? 3.176 -18.077 -8.141 1.00 67.38 417 TYR A CA 1
ATOM 3528 C C . TYR A 1 417 ? 1.802 -18.564 -7.660 1.00 67.38 417 TYR A C 1
ATOM 3530 O O . TYR A 1 417 ? 0.808 -17.856 -7.791 1.00 67.38 417 TYR A O 1
ATOM 3538 N N . LYS A 1 418 ? 1.743 -19.747 -7.037 1.00 63.09 418 LYS A N 1
ATOM 3539 C CA . LYS A 1 418 ? 0.499 -20.309 -6.480 1.00 63.09 418 LYS A CA 1
ATOM 3540 C C . LYS A 1 418 ? -0.035 -19.514 -5.285 1.00 63.09 418 LYS A C 1
ATOM 3542 O O . LYS A 1 418 ? -1.236 -19.506 -5.049 1.00 63.09 418 LYS A O 1
ATOM 3547 N N . ASN A 1 419 ? 0.843 -18.823 -4.561 1.00 56.47 419 ASN A N 1
ATOM 3548 C CA . ASN A 1 419 ? 0.509 -18.050 -3.363 1.00 56.47 419 ASN A CA 1
ATOM 3549 C C . ASN A 1 419 ? 0.550 -16.534 -3.597 1.00 56.47 419 ASN A C 1
ATOM 3551 O O . ASN A 1 419 ? 0.813 -15.772 -2.662 1.00 56.47 419 ASN A O 1
ATOM 3555 N N . LEU A 1 420 ? 0.330 -16.091 -4.838 1.00 54.38 420 LEU A N 1
ATOM 3556 C CA . LEU A 1 420 ? 0.449 -14.692 -5.232 1.00 54.38 420 LEU A CA 1
ATOM 3557 C C . LEU A 1 420 ? -0.639 -13.852 -4.548 1.00 54.38 420 LEU A C 1
ATOM 3559 O O . LEU A 1 420 ? -1.754 -13.699 -5.039 1.00 54.38 420 LEU A O 1
ATOM 3563 N N . ASN A 1 421 ? -0.311 -13.320 -3.373 1.00 47.66 421 ASN A N 1
ATOM 3564 C CA . ASN A 1 421 ? -1.198 -12.489 -2.577 1.00 47.66 421 ASN A CA 1
ATOM 3565 C C . ASN A 1 421 ? -0.841 -11.018 -2.802 1.00 47.66 421 ASN A C 1
ATOM 3567 O O . ASN A 1 421 ? 0.230 -10.559 -2.414 1.00 47.66 421 ASN A O 1
ATOM 3571 N N . ILE A 1 422 ? -1.773 -10.280 -3.403 1.00 44.38 422 ILE A N 1
ATOM 3572 C CA . ILE A 1 422 ? -1.637 -8.866 -3.782 1.00 44.38 422 ILE A CA 1
ATOM 3573 C C . ILE A 1 422 ? -1.369 -7.970 -2.550 1.00 44.38 422 ILE A C 1
ATOM 3575 O O . ILE A 1 422 ? -0.793 -6.895 -2.683 1.00 44.38 422 ILE A O 1
ATOM 3579 N N . LEU A 1 423 ? -1.724 -8.429 -1.343 1.00 35.34 423 LEU A N 1
ATOM 3580 C CA . LEU A 1 423 ? -1.493 -7.726 -0.076 1.00 35.34 423 LEU A CA 1
ATOM 3581 C C . LEU A 1 423 ? -0.111 -8.006 0.536 1.00 35.34 423 LEU A C 1
ATOM 3583 O O . LEU A 1 423 ? 0.340 -7.267 1.414 1.00 35.34 423 LEU A O 1
ATOM 3587 N N . ARG A 1 424 ? 0.587 -9.064 0.099 1.00 44.19 424 ARG A N 1
ATOM 3588 C CA . ARG A 1 424 ? 1.938 -9.390 0.571 1.00 44.19 424 ARG A CA 1
ATOM 3589 C C . ARG A 1 424 ? 2.950 -8.649 -0.298 1.00 44.19 424 ARG A C 1
ATOM 3591 O O . ARG A 1 424 ? 3.422 -9.147 -1.309 1.00 44.19 424 ARG A O 1
ATOM 3598 N N . TYR A 1 425 ? 3.276 -7.430 0.124 1.00 50.62 425 TYR A N 1
ATOM 3599 C CA . TYR A 1 425 ? 4.182 -6.493 -0.552 1.00 50.62 425 TYR A CA 1
ATOM 3600 C C . TYR A 1 425 ? 5.662 -6.937 -0.659 1.00 50.62 425 TYR A C 1
ATOM 3602 O O . TYR A 1 425 ? 6.509 -6.070 -0.828 1.00 50.62 425 TYR A O 1
ATOM 3610 N N . SER A 1 426 ? 6.019 -8.220 -0.501 1.00 51.41 426 SER A N 1
ATOM 3611 C CA . SER A 1 426 ? 7.412 -8.685 -0.629 1.00 51.41 426 SER A CA 1
ATOM 3612 C C . SER A 1 426 ? 7.541 -10.223 -0.605 1.00 51.41 426 SER A C 1
ATOM 3614 O O . SER A 1 426 ? 6.737 -10.870 0.076 1.00 51.41 426 SER A O 1
ATOM 3616 N N . PRO A 1 427 ? 8.581 -10.806 -1.243 1.00 52.91 427 PRO A N 1
ATOM 3617 C CA . PRO A 1 427 ? 9.495 -10.161 -2.187 1.00 52.91 427 PRO A CA 1
ATOM 3618 C C . PRO A 1 427 ? 8.839 -9.961 -3.554 1.00 52.91 427 PRO A C 1
ATOM 3620 O O . PRO A 1 427 ? 8.168 -10.845 -4.086 1.00 52.91 427 PRO A O 1
ATOM 3623 N N . ILE A 1 428 ? 9.038 -8.773 -4.118 1.00 66.19 428 ILE A N 1
ATOM 3624 C CA . ILE A 1 428 ? 8.611 -8.457 -5.477 1.00 66.19 428 ILE A CA 1
ATOM 3625 C C . ILE A 1 428 ? 9.691 -8.992 -6.421 1.00 66.19 428 ILE A C 1
ATOM 3627 O O . ILE A 1 428 ? 10.774 -8.425 -6.522 1.00 66.19 428 ILE A O 1
ATOM 3631 N N . ASN A 1 429 ? 9.410 -10.117 -7.073 1.00 82.56 429 ASN A N 1
ATOM 3632 C CA . ASN A 1 429 ? 10.318 -10.727 -8.039 1.00 82.56 429 ASN A CA 1
ATOM 3633 C C . ASN A 1 429 ? 10.154 -10.058 -9.412 1.00 82.56 429 ASN A C 1
ATOM 3635 O O . ASN A 1 429 ? 9.036 -9.870 -9.898 1.00 82.56 429 ASN A O 1
ATOM 3639 N N . LEU A 1 430 ? 11.283 -9.713 -10.030 1.00 83.75 430 LEU A N 1
ATOM 3640 C CA . LEU A 1 430 ? 11.365 -8.991 -11.301 1.00 83.75 430 LEU A CA 1
ATOM 3641 C C . LEU A 1 430 ? 11.088 -9.905 -12.507 1.00 83.75 430 LEU A C 1
ATOM 3643 O O . LEU A 1 430 ? 10.584 -9.450 -13.535 1.00 83.75 430 LEU A O 1
ATOM 3647 N N . ILE A 1 431 ? 11.444 -11.187 -12.387 1.00 88.44 431 ILE A N 1
ATOM 3648 C CA . ILE A 1 431 ? 11.467 -12.139 -13.499 1.00 88.44 431 ILE A CA 1
ATOM 3649 C C . ILE A 1 431 ? 10.358 -13.171 -13.319 1.00 88.44 431 ILE A C 1
ATOM 3651 O O . ILE A 1 431 ? 10.380 -13.972 -12.386 1.00 88.44 431 ILE A O 1
ATOM 3655 N N . LEU A 1 432 ? 9.406 -13.187 -14.244 1.00 86.94 432 LEU A N 1
ATOM 3656 C CA . LEU A 1 432 ? 8.359 -14.193 -14.339 1.00 86.94 432 LEU A CA 1
ATOM 3657 C C . LEU A 1 432 ? 8.733 -15.223 -15.418 1.00 86.94 432 LEU A C 1
ATOM 3659 O O . LEU A 1 432 ? 8.696 -14.891 -16.606 1.00 86.94 432 LEU A O 1
ATOM 3663 N N . PRO A 1 433 ? 9.079 -16.470 -15.057 1.00 88.06 433 PRO A N 1
ATOM 3664 C CA . PRO A 1 433 ? 9.267 -17.520 -16.046 1.00 88.06 433 PRO A CA 1
ATOM 3665 C C . PRO A 1 433 ? 7.897 -17.922 -16.608 1.00 88.06 433 PRO A C 1
ATOM 3667 O O . PRO A 1 433 ? 7.049 -18.427 -15.878 1.00 88.06 433 PRO A O 1
ATOM 3670 N N . ILE A 1 434 ? 7.671 -17.664 -17.897 1.00 81.44 434 ILE A N 1
ATOM 3671 C CA . ILE A 1 434 ? 6.461 -18.108 -18.609 1.00 81.44 434 ILE A CA 1
ATOM 3672 C C . ILE A 1 434 ? 6.631 -19.570 -19.034 1.00 81.44 434 ILE A C 1
ATOM 3674 O O . ILE A 1 434 ? 5.696 -20.358 -18.941 1.00 81.44 434 ILE A O 1
ATOM 3678 N N . ASP A 1 435 ? 7.838 -19.918 -19.475 1.00 85.19 435 ASP A N 1
ATOM 3679 C CA . ASP A 1 435 ? 8.254 -21.269 -19.844 1.00 85.19 435 ASP A CA 1
ATOM 3680 C C . ASP A 1 435 ? 9.759 -21.440 -19.549 1.00 85.19 435 ASP A C 1
ATOM 3682 O O . ASP A 1 435 ? 10.455 -20.474 -19.213 1.00 85.19 435 ASP A O 1
ATOM 3686 N N . LYS A 1 436 ? 10.294 -22.657 -19.705 1.00 85.81 436 LYS A N 1
ATOM 3687 C CA . LYS A 1 436 ? 11.720 -22.994 -19.566 1.00 85.81 436 LYS A CA 1
ATOM 3688 C C . LYS A 1 436 ? 12.618 -22.044 -20.358 1.00 85.81 436 LYS A C 1
ATOM 3690 O O . LYS A 1 436 ? 13.653 -21.621 -19.848 1.00 85.81 436 LYS A O 1
ATOM 3695 N N . ASN A 1 437 ? 12.180 -21.677 -21.561 1.00 91.25 437 ASN A N 1
ATOM 3696 C CA . ASN A 1 437 ? 12.951 -20.862 -22.495 1.00 91.25 437 ASN A CA 1
ATOM 3697 C C . ASN A 1 437 ? 12.388 -19.446 -22.671 1.00 91.25 437 ASN A C 1
ATOM 3699 O O . ASN A 1 437 ? 12.891 -18.709 -23.511 1.00 91.25 437 ASN A O 1
ATOM 3703 N N . ILE A 1 438 ? 11.354 -19.048 -21.920 1.00 85.94 438 ILE A N 1
ATO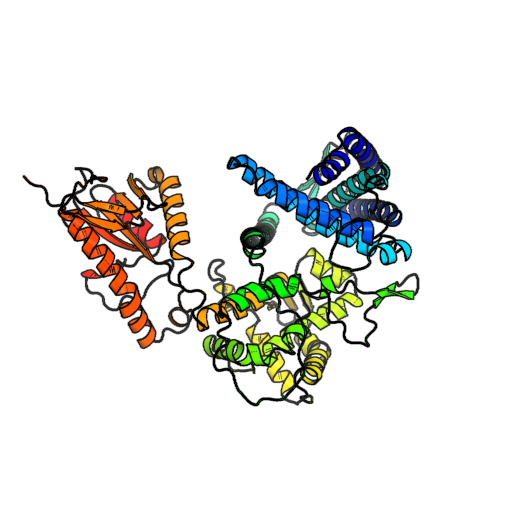M 3704 C CA . ILE A 1 438 ? 10.711 -17.736 -22.083 1.00 85.94 438 ILE A CA 1
ATOM 3705 C C . ILE A 1 438 ? 10.511 -17.082 -20.724 1.00 85.94 438 ILE A C 1
ATOM 3707 O O . ILE A 1 438 ? 9.725 -17.557 -19.901 1.00 85.94 438 ILE A O 1
ATOM 3711 N N . TRP A 1 439 ? 11.176 -15.951 -20.499 1.00 91.62 439 TRP A N 1
ATOM 3712 C CA . TRP A 1 439 ? 10.990 -15.125 -19.306 1.00 91.62 439 TRP A CA 1
ATOM 3713 C C . TRP A 1 439 ? 10.364 -13.783 -19.656 1.00 91.62 439 TRP A C 1
ATOM 3715 O O . TRP A 1 439 ? 10.701 -13.164 -20.662 1.00 91.62 439 TRP A O 1
ATOM 3725 N N . LEU A 1 440 ? 9.487 -13.302 -18.784 1.00 84.81 440 LEU A N 1
ATOM 3726 C CA . LEU A 1 440 ? 8.998 -11.934 -18.780 1.00 84.81 440 LEU A CA 1
ATOM 3727 C C . LEU A 1 440 ? 9.690 -11.172 -17.654 1.00 84.81 440 LEU A C 1
ATOM 3729 O O . LEU A 1 440 ? 9.662 -11.587 -16.500 1.00 84.81 440 LEU A O 1
ATOM 3733 N N . ILE A 1 441 ? 10.303 -10.047 -17.994 1.00 85.00 441 ILE A N 1
ATOM 3734 C CA . ILE A 1 441 ? 10.942 -9.137 -17.046 1.00 85.00 441 ILE A CA 1
ATOM 3735 C C . ILE A 1 441 ? 10.050 -7.916 -16.904 1.00 85.00 441 ILE A C 1
ATOM 3737 O O . ILE A 1 441 ? 9.888 -7.171 -17.870 1.00 85.00 441 ILE A O 1
ATOM 3741 N N . ASP A 1 442 ? 9.470 -7.717 -15.726 1.00 79.19 442 ASP A N 1
ATOM 3742 C CA . ASP A 1 442 ? 8.550 -6.614 -15.453 1.00 79.19 442 ASP A CA 1
ATOM 3743 C C . ASP A 1 442 ? 9.302 -5.399 -14.898 1.00 79.19 442 ASP A C 1
ATOM 3745 O O . ASP A 1 442 ? 9.519 -5.255 -13.696 1.00 79.19 442 ASP A O 1
ATOM 3749 N N . TRP A 1 443 ? 9.695 -4.487 -15.782 1.00 75.19 443 TRP A N 1
ATOM 3750 C CA . TRP A 1 443 ? 10.447 -3.283 -15.427 1.00 75.19 443 TRP A CA 1
ATOM 3751 C C . TRP A 1 443 ? 9.691 -2.342 -14.491 1.00 75.19 443 TRP A C 1
ATOM 3753 O O . TRP A 1 443 ? 10.332 -1.584 -13.763 1.00 75.19 443 TRP A O 1
ATOM 3763 N N . SER A 1 444 ? 8.355 -2.409 -14.447 1.00 66.12 444 SER A N 1
ATOM 3764 C CA . SER A 1 444 ? 7.572 -1.620 -13.489 1.00 66.12 444 SER A CA 1
ATOM 3765 C C . SER A 1 444 ? 7.876 -2.006 -12.036 1.00 66.12 444 SER A C 1
ATOM 3767 O O . SER A 1 444 ? 7.792 -1.170 -11.135 1.00 66.12 444 SER A O 1
ATOM 3769 N N . LEU A 1 445 ? 8.331 -3.242 -11.811 1.00 69.00 445 LEU A N 1
ATOM 3770 C CA . LEU A 1 445 ? 8.697 -3.762 -10.498 1.00 69.00 445 LEU A CA 1
ATOM 3771 C C . LEU A 1 445 ? 10.123 -3.395 -10.076 1.00 69.00 445 LEU A C 1
ATOM 3773 O O . LEU A 1 445 ? 10.466 -3.566 -8.909 1.00 69.00 445 LEU A O 1
ATOM 3777 N N . MET A 1 446 ? 10.952 -2.840 -10.965 1.00 72.75 446 MET A N 1
ATOM 3778 C CA . MET A 1 446 ? 12.331 -2.462 -10.633 1.00 72.75 446 MET A CA 1
ATOM 3779 C C . MET A 1 446 ? 12.378 -1.439 -9.490 1.00 72.75 446 MET A C 1
ATOM 3781 O O . MET A 1 446 ? 13.126 -1.603 -8.526 1.00 72.75 446 MET A O 1
ATOM 3785 N N . LEU A 1 447 ? 11.521 -0.413 -9.551 1.00 62.09 447 LEU A N 1
ATOM 3786 C CA . LEU A 1 447 ? 11.407 0.571 -8.476 1.00 62.09 447 LEU A CA 1
ATOM 3787 C C . LEU A 1 447 ? 10.966 -0.096 -7.172 1.00 62.09 447 LEU A C 1
ATOM 3789 O O . LEU A 1 447 ? 11.461 0.256 -6.110 1.00 62.09 447 LEU A O 1
ATOM 3793 N N . HIS A 1 448 ? 10.078 -1.083 -7.245 1.00 64.44 448 HIS A N 1
ATOM 3794 C CA . HIS A 1 448 ? 9.624 -1.822 -6.077 1.00 64.44 448 HIS A CA 1
ATOM 3795 C C . HIS A 1 448 ? 10.726 -2.679 -5.451 1.00 64.44 448 HIS A C 1
ATOM 3797 O O . HIS A 1 448 ? 10.853 -2.669 -4.232 1.00 64.44 448 HIS A O 1
ATOM 3803 N N . VAL A 1 449 ? 11.560 -3.342 -6.255 1.00 69.06 449 VAL A N 1
ATOM 3804 C CA . VAL A 1 449 ? 12.746 -4.075 -5.780 1.00 69.06 449 VAL A CA 1
ATOM 3805 C C . VAL A 1 449 ? 13.694 -3.124 -5.043 1.00 69.06 449 VAL A C 1
ATOM 3807 O O . VAL A 1 449 ? 14.102 -3.395 -3.915 1.00 69.06 449 VAL A O 1
ATOM 3810 N N . ILE A 1 450 ? 13.982 -1.956 -5.625 1.00 67.12 450 ILE A N 1
ATOM 3811 C CA . ILE A 1 450 ? 14.837 -0.928 -5.006 1.00 67.12 450 ILE A CA 1
ATOM 3812 C C . ILE A 1 450 ? 14.185 -0.353 -3.737 1.00 67.12 450 ILE A C 1
ATOM 3814 O O . ILE A 1 450 ? 14.848 -0.139 -2.716 1.00 67.12 450 ILE A O 1
ATOM 3818 N N . LEU A 1 451 ? 12.875 -0.111 -3.768 1.00 59.28 451 LEU A N 1
ATOM 3819 C CA . LEU A 1 451 ? 12.111 0.370 -2.622 1.00 59.28 451 LEU A CA 1
ATOM 3820 C C . LEU A 1 451 ? 12.048 -0.667 -1.503 1.00 59.28 451 LEU A C 1
ATOM 3822 O O . LEU A 1 451 ? 12.086 -0.286 -0.342 1.00 59.28 451 LEU A O 1
ATOM 3826 N N . ASP A 1 452 ? 11.980 -1.957 -1.800 1.00 64.00 452 ASP A N 1
ATOM 3827 C CA . ASP A 1 452 ? 12.009 -3.009 -0.786 1.00 64.00 452 ASP A CA 1
ATOM 3828 C C . ASP A 1 452 ? 13.391 -3.116 -0.136 1.00 64.00 452 ASP A C 1
ATOM 3830 O O . ASP A 1 452 ? 13.481 -3.200 1.095 1.00 64.00 452 ASP A O 1
ATOM 3834 N N . LEU A 1 453 ? 14.467 -2.989 -0.921 1.00 61.47 453 LEU A N 1
ATOM 3835 C CA . LEU A 1 453 ? 15.838 -2.894 -0.407 1.00 61.47 453 LEU A CA 1
ATOM 3836 C C . LEU A 1 453 ? 15.999 -1.686 0.538 1.00 61.47 453 LEU A C 1
ATOM 3838 O O . LEU A 1 453 ? 16.543 -1.805 1.639 1.00 61.47 453 LEU A O 1
ATOM 3842 N N . THR A 1 454 ? 15.457 -0.524 0.164 1.00 57.81 454 THR A N 1
ATOM 3843 C CA . THR A 1 454 ? 15.561 0.724 0.949 1.00 57.81 454 THR A CA 1
ATOM 3844 C C . THR A 1 454 ? 14.553 0.829 2.101 1.00 57.81 454 THR A C 1
ATOM 3846 O O . THR A 1 454 ? 14.852 1.408 3.144 1.00 57.81 454 THR A O 1
ATOM 3849 N N . LYS A 1 455 ? 13.369 0.220 2.009 1.00 57.03 455 LYS A N 1
ATOM 3850 C CA . LYS A 1 455 ? 12.432 0.094 3.141 1.00 57.03 455 LYS A CA 1
ATOM 3851 C C . LYS A 1 455 ? 12.990 -0.843 4.198 1.00 57.03 455 LYS A C 1
ATOM 3853 O O . LYS A 1 455 ? 12.830 -0.583 5.391 1.00 57.03 455 LYS A O 1
ATOM 3858 N N . SER A 1 456 ? 13.657 -1.914 3.775 1.00 54.78 456 SER A N 1
ATOM 3859 C CA . SER A 1 456 ? 14.374 -2.810 4.680 1.00 54.78 456 SER A CA 1
ATOM 3860 C C . SER A 1 456 ? 15.467 -2.052 5.434 1.00 54.78 456 SER A C 1
ATOM 3862 O O . SER A 1 456 ? 15.567 -2.204 6.648 1.00 54.78 456 SER A O 1
ATOM 3864 N N . TYR A 1 457 ? 16.172 -1.120 4.777 1.00 53.34 457 TYR A N 1
ATOM 3865 C CA . TYR A 1 457 ? 17.083 -0.175 5.437 1.00 53.34 457 TYR A CA 1
ATOM 3866 C C . TYR A 1 457 ? 16.390 0.665 6.520 1.00 53.34 457 TYR A C 1
ATOM 3868 O O . TYR A 1 457 ? 16.757 0.583 7.692 1.00 53.34 457 TYR A O 1
ATOM 3876 N N . GLY A 1 458 ? 15.341 1.418 6.171 1.00 51.94 458 GLY A N 1
ATOM 3877 C CA . GLY A 1 458 ? 14.630 2.267 7.139 1.00 51.94 458 GLY A CA 1
ATOM 3878 C C . GLY A 1 458 ? 14.054 1.490 8.336 1.00 51.94 458 GLY A C 1
ATOM 3879 O O . GLY A 1 458 ? 13.933 2.019 9.442 1.00 51.94 458 GLY A O 1
ATOM 3880 N N . ARG A 1 459 ? 13.739 0.203 8.146 1.00 53.00 459 ARG A N 1
ATOM 3881 C CA . ARG A 1 459 ? 13.264 -0.702 9.205 1.00 53.00 459 ARG A CA 1
ATOM 3882 C C . ARG A 1 459 ? 14.393 -1.274 10.065 1.00 53.00 459 ARG A C 1
ATOM 3884 O O . ARG A 1 459 ? 14.242 -1.316 11.284 1.00 53.00 459 ARG A O 1
ATOM 3891 N N . ILE A 1 460 ? 15.515 -1.686 9.467 1.00 51.47 460 ILE A N 1
ATOM 3892 C CA . ILE A 1 460 ? 16.690 -2.215 10.187 1.00 51.47 460 ILE A CA 1
ATOM 3893 C C . ILE A 1 460 ? 17.281 -1.144 11.109 1.00 51.47 460 ILE A C 1
ATOM 3895 O O . ILE A 1 460 ? 17.658 -1.451 12.240 1.00 51.47 460 ILE A O 1
ATOM 3899 N N . PHE A 1 461 ? 17.309 0.110 10.656 1.00 50.72 461 PHE A N 1
ATOM 3900 C CA . PHE A 1 461 ? 17.883 1.234 11.399 1.00 50.72 461 PHE A CA 1
ATOM 3901 C C . PHE A 1 461 ? 16.867 1.990 12.272 1.00 50.72 461 PHE A C 1
ATOM 3903 O O . PHE A 1 461 ? 17.208 3.009 12.863 1.00 50.72 461 PHE A O 1
ATOM 3910 N N . GLY A 1 462 ? 15.639 1.472 12.406 1.00 46.25 462 GLY A N 1
ATOM 3911 C CA . GLY A 1 462 ? 14.652 1.958 13.378 1.00 46.25 462 GLY A CA 1
ATOM 3912 C C . GLY A 1 462 ? 14.055 3.338 13.085 1.00 46.25 462 GLY A C 1
ATOM 3913 O O . GLY A 1 462 ? 13.341 3.868 13.929 1.00 46.25 462 GLY A O 1
ATOM 3914 N N . THR A 1 463 ? 14.306 3.915 11.909 1.00 42.59 463 THR A N 1
ATOM 3915 C CA . THR A 1 463 ? 13.851 5.265 11.537 1.00 42.59 463 THR A CA 1
ATOM 3916 C C . THR A 1 463 ? 12.426 5.296 10.988 1.00 42.59 463 THR A C 1
ATOM 3918 O O . THR A 1 463 ? 11.783 6.338 11.030 1.00 42.59 463 THR A O 1
ATOM 3921 N N . VAL A 1 464 ? 11.869 4.153 10.565 1.00 46.78 464 VAL A N 1
ATOM 3922 C CA . VAL A 1 464 ? 10.435 4.004 10.219 1.00 46.78 464 VAL A CA 1
ATOM 3923 C C . VAL A 1 464 ? 9.630 3.529 11.441 1.00 46.78 464 VAL A C 1
ATOM 3925 O O . VAL A 1 464 ? 8.769 2.645 11.367 1.00 46.78 464 VAL A O 1
ATOM 3928 N N . ALA A 1 465 ? 9.957 4.064 12.616 1.00 42.91 465 ALA A N 1
ATOM 3929 C CA . ALA A 1 465 ? 9.225 3.803 13.843 1.00 42.91 465 ALA A CA 1
ATOM 3930 C C . ALA A 1 465 ? 7.947 4.663 13.866 1.00 42.91 465 ALA A C 1
ATOM 3932 O O . ALA A 1 465 ? 8.011 5.883 13.830 1.00 42.91 465 ALA A O 1
ATOM 3933 N N . ILE A 1 466 ? 6.784 4.010 13.964 1.00 48.97 466 ILE A N 1
ATOM 3934 C CA . ILE A 1 466 ? 5.516 4.581 14.475 1.00 48.97 466 ILE A CA 1
ATOM 3935 C C . ILE A 1 466 ? 4.650 5.397 13.482 1.00 48.97 466 ILE A C 1
ATOM 3937 O O . ILE A 1 466 ? 3.494 5.666 13.781 1.00 48.97 466 ILE A O 1
ATOM 3941 N N . LEU A 1 467 ? 5.083 5.669 12.248 1.00 47.94 467 LEU A N 1
ATOM 3942 C CA . LEU A 1 467 ? 4.291 6.467 11.281 1.00 47.94 467 LEU A CA 1
ATOM 3943 C C . LEU A 1 467 ? 2.940 5.865 10.813 1.00 47.94 467 LEU A C 1
ATOM 3945 O O . LEU A 1 467 ? 2.208 6.534 10.096 1.00 47.94 467 LEU A O 1
ATOM 3949 N N . LYS A 1 468 ? 2.583 4.624 11.179 1.00 60.09 468 LYS A N 1
ATOM 3950 C CA . LYS A 1 468 ? 1.382 3.939 10.650 1.00 60.09 468 LYS A CA 1
ATOM 3951 C C . LYS A 1 468 ? 0.199 3.823 11.614 1.00 60.09 468 LYS A C 1
ATOM 3953 O O . LYS A 1 468 ? -0.868 3.420 11.163 1.00 60.09 468 LYS A O 1
ATOM 3958 N N . GLY A 1 469 ? 0.379 4.107 12.911 1.00 67.25 469 GLY A N 1
ATOM 3959 C CA . GLY A 1 469 ? -0.679 3.912 13.922 1.00 67.25 469 GLY A CA 1
ATOM 3960 C C . GLY A 1 469 ? -1.902 4.766 13.616 1.00 67.25 469 GLY A C 1
ATOM 3961 O O . GLY A 1 469 ? -2.989 4.238 13.411 1.00 67.25 469 GLY A O 1
ATOM 3962 N N . PHE A 1 470 ? -1.648 6.061 13.436 1.00 79.25 470 PHE A N 1
ATOM 3963 C CA . PHE A 1 470 ? -2.650 7.054 13.071 1.00 79.25 470 PHE A CA 1
ATOM 3964 C C . PHE A 1 470 ? -3.358 6.743 11.744 1.00 79.25 470 PHE A C 1
ATOM 3966 O O . PHE A 1 470 ? -4.564 6.910 11.635 1.00 79.25 470 PHE A O 1
ATOM 3973 N N . GLU A 1 471 ? -2.643 6.246 10.728 1.00 77.88 471 GLU A N 1
ATOM 3974 C CA . GLU A 1 471 ? -3.272 5.899 9.445 1.00 77.88 471 GLU A CA 1
ATOM 3975 C C . GLU A 1 471 ? -4.186 4.676 9.550 1.00 77.88 471 GLU A C 1
ATOM 3977 O O . GLU A 1 471 ? -5.250 4.654 8.932 1.00 77.88 471 GLU A O 1
ATOM 3982 N N . LEU A 1 472 ? -3.801 3.661 10.334 1.00 83.00 472 LEU A N 1
ATOM 3983 C CA . LEU A 1 472 ? -4.664 2.506 10.583 1.00 83.00 472 LEU A CA 1
ATOM 3984 C C . LEU A 1 472 ? -5.910 2.923 11.369 1.00 83.00 472 LEU A C 1
ATOM 3986 O O . LEU A 1 472 ? -7.016 2.554 10.991 1.00 83.00 472 LEU A O 1
ATOM 3990 N N . GLU A 1 473 ? -5.731 3.726 12.415 1.00 88.56 473 GLU A N 1
ATOM 3991 C CA . GLU A 1 473 ? -6.820 4.294 13.212 1.00 88.56 473 GLU A CA 1
ATOM 3992 C C . GLU A 1 473 ? -7.770 5.124 12.343 1.00 88.56 473 GLU A C 1
ATOM 3994 O O . GLU A 1 473 ? -8.985 4.922 12.378 1.00 88.56 473 GLU A O 1
ATOM 3999 N N . ARG A 1 474 ? -7.224 6.005 11.498 1.00 86.38 474 ARG A N 1
ATOM 4000 C CA . ARG A 1 474 ? -7.986 6.820 10.550 1.00 86.38 474 ARG A CA 1
ATOM 4001 C C . ARG A 1 474 ? -8.770 5.949 9.575 1.00 86.38 474 ARG A C 1
ATOM 4003 O O . ARG A 1 474 ? -9.968 6.161 9.420 1.00 86.38 474 ARG A O 1
ATOM 4010 N N . THR A 1 475 ? -8.121 4.949 8.982 1.00 86.38 475 THR A N 1
ATOM 4011 C CA . THR A 1 475 ? -8.742 4.026 8.020 1.00 86.38 475 THR A CA 1
ATOM 4012 C C . THR A 1 475 ? -9.877 3.229 8.663 1.00 86.38 475 THR A C 1
ATOM 4014 O O . THR A 1 475 ? -10.966 3.149 8.100 1.00 86.38 475 THR A O 1
ATOM 4017 N N . LEU A 1 476 ? -9.658 2.673 9.859 1.00 89.69 476 LEU A N 1
ATOM 4018 C CA . LEU A 1 476 ? -10.689 1.943 10.602 1.00 89.69 476 LEU A CA 1
ATOM 4019 C C . LEU A 1 476 ? -11.846 2.857 11.006 1.00 89.69 476 LEU A C 1
ATOM 4021 O O . LEU A 1 476 ? -13.005 2.485 10.844 1.00 89.69 476 LEU A O 1
ATOM 4025 N N . SER A 1 477 ? -11.548 4.071 11.469 1.00 92.12 477 SER A N 1
ATOM 4026 C CA . SER A 1 477 ? -12.565 5.061 11.831 1.00 92.12 477 SER A CA 1
ATOM 4027 C C . SER A 1 477 ? -13.426 5.456 10.632 1.00 92.12 477 SER A C 1
ATOM 4029 O O . SER A 1 477 ? -14.651 5.480 10.733 1.00 92.12 477 SER A O 1
ATOM 4031 N N . GLU A 1 478 ? -12.806 5.737 9.483 1.00 90.31 478 GLU A N 1
ATOM 4032 C CA . GLU A 1 478 ? -13.501 6.040 8.226 1.00 90.31 478 GLU A CA 1
ATOM 4033 C C . GLU A 1 478 ? -14.354 4.851 7.763 1.00 90.31 478 GLU A C 1
ATOM 4035 O O . GLU A 1 478 ? -15.498 5.040 7.337 1.00 90.31 478 GLU A O 1
ATOM 4040 N N . TYR A 1 479 ? -13.840 3.627 7.905 1.00 90.44 479 TYR A N 1
ATOM 4041 C CA . TYR A 1 479 ? -14.570 2.411 7.569 1.00 90.44 479 TYR A CA 1
ATOM 4042 C C . TYR A 1 479 ? -15.799 2.210 8.462 1.00 90.44 479 TYR A C 1
ATOM 4044 O O . TYR A 1 479 ? -16.901 2.052 7.935 1.00 90.44 479 TYR A O 1
ATOM 4052 N N . PHE A 1 480 ? -15.654 2.272 9.791 1.00 94.00 480 PHE A N 1
ATOM 4053 C CA . PHE A 1 480 ? -16.788 2.160 10.713 1.00 94.00 480 PHE A CA 1
ATOM 4054 C C . PHE A 1 480 ? -17.804 3.271 10.473 1.00 94.00 480 PHE A C 1
ATOM 4056 O O . PHE A 1 480 ? -18.996 2.997 10.369 1.00 94.00 480 PHE A O 1
ATOM 4063 N N . LYS A 1 481 ? -17.345 4.510 10.280 1.00 94.25 481 LYS A N 1
ATOM 4064 C CA . LYS A 1 481 ? -18.216 5.646 9.965 1.00 94.25 481 LYS A CA 1
ATOM 4065 C C . LYS A 1 481 ? -19.022 5.443 8.682 1.00 94.25 481 LYS A C 1
ATOM 4067 O O . LYS A 1 481 ? -20.170 5.866 8.623 1.00 94.25 481 LYS A O 1
ATOM 4072 N N . SER A 1 482 ? -18.442 4.792 7.677 1.00 92.50 482 SER A N 1
ATOM 4073 C CA . SER A 1 482 ? -19.104 4.550 6.388 1.00 92.50 482 SER A CA 1
ATOM 4074 C C . SER A 1 482 ? -20.013 3.317 6.391 1.00 92.50 482 SER A C 1
ATOM 4076 O O . SER A 1 482 ? -20.899 3.224 5.548 1.00 92.50 482 SER A O 1
ATOM 4078 N N . ASN A 1 483 ? -19.811 2.376 7.320 1.00 92.25 483 ASN A N 1
ATOM 4079 C CA . ASN A 1 483 ? -20.468 1.064 7.299 1.00 92.25 483 ASN A CA 1
ATOM 4080 C C . ASN A 1 483 ? -21.255 0.729 8.577 1.00 92.25 483 ASN A C 1
ATOM 4082 O O . ASN A 1 483 ? -21.724 -0.399 8.705 1.00 92.25 483 ASN A O 1
ATOM 4086 N N . PHE A 1 484 ? -21.416 1.662 9.524 1.00 95.88 484 PHE A N 1
ATOM 4087 C CA . PHE A 1 484 ? -22.002 1.356 10.837 1.00 95.88 484 PHE A CA 1
ATOM 4088 C C . PHE A 1 484 ? -23.401 0.720 10.752 1.00 95.88 484 PHE A C 1
ATOM 4090 O O . PHE A 1 484 ? -23.673 -0.252 11.450 1.00 95.88 484 PHE A O 1
ATOM 4097 N N . GLN A 1 485 ? -24.253 1.195 9.835 1.00 95.50 485 GLN A N 1
ATOM 4098 C CA . GLN A 1 485 ? -25.591 0.633 9.612 1.00 95.50 485 GLN A CA 1
ATOM 4099 C C . GLN A 1 485 ? -25.528 -0.811 9.106 1.00 95.50 485 GLN A C 1
ATOM 4101 O O . GLN A 1 485 ? -26.171 -1.690 9.670 1.00 95.50 485 GLN A O 1
ATOM 4106 N N . THR A 1 486 ? -24.715 -1.069 8.078 1.00 94.56 486 THR A N 1
ATOM 4107 C CA . THR A 1 486 ? -24.539 -2.406 7.489 1.00 94.56 486 THR A CA 1
ATOM 4108 C C . THR A 1 486 ? -23.951 -3.394 8.492 1.00 94.56 486 THR A C 1
ATOM 4110 O O . THR A 1 486 ? -24.333 -4.561 8.520 1.00 94.56 486 THR A O 1
ATOM 4113 N N . LEU A 1 487 ? -23.031 -2.926 9.336 1.00 92.38 487 LEU A N 1
ATOM 4114 C CA . LEU A 1 487 ? -22.418 -3.742 10.379 1.00 92.38 487 LEU A CA 1
ATOM 4115 C C . LEU A 1 487 ? -23.370 -3.993 11.557 1.00 92.38 487 LEU A C 1
ATOM 4117 O O . LEU A 1 487 ? -23.154 -4.945 12.302 1.00 92.38 487 LEU A O 1
ATOM 4121 N N . GLY A 1 488 ? -24.442 -3.208 11.703 1.00 96.25 488 GLY A N 1
ATOM 4122 C CA . GLY A 1 488 ? -25.333 -3.273 12.860 1.00 96.25 488 GLY A CA 1
ATOM 4123 C C . GLY A 1 488 ? -24.643 -2.788 14.134 1.00 96.25 488 GLY A C 1
ATOM 4124 O O . GLY A 1 488 ? -24.759 -3.428 15.172 1.00 96.25 488 GLY A O 1
ATOM 4125 N N . ILE A 1 489 ? -23.874 -1.700 14.036 1.00 97.75 489 ILE A N 1
ATOM 4126 C CA . ILE A 1 489 ? -23.129 -1.115 15.158 1.00 97.75 489 ILE A CA 1
ATOM 4127 C C . ILE A 1 489 ? -23.519 0.346 15.375 1.00 97.75 489 ILE A C 1
ATOM 4129 O O . ILE A 1 489 ? -23.930 1.044 14.446 1.00 97.75 489 ILE A O 1
ATOM 4133 N N . SER A 1 490 ? -23.293 0.831 16.591 1.00 97.75 490 SER A N 1
ATOM 4134 C CA . SER A 1 490 ? -23.371 2.251 16.938 1.00 97.75 490 SER A CA 1
ATOM 4135 C C . SER A 1 490 ? -21.975 2.811 17.202 1.00 97.75 490 SER A C 1
ATOM 4137 O O . SER A 1 490 ? -21.131 2.171 17.827 1.00 97.75 490 SER A O 1
ATOM 4139 N N . LEU A 1 491 ? -21.712 4.025 16.722 1.00 96.25 491 LEU A N 1
ATOM 4140 C CA . LEU A 1 491 ? -20.429 4.699 16.923 1.00 96.25 491 LEU A CA 1
ATOM 4141 C C . LEU A 1 491 ? -20.467 5.441 18.259 1.00 96.25 491 LEU A C 1
ATOM 4143 O O . LEU A 1 491 ? -21.288 6.340 18.429 1.00 96.25 491 LEU A O 1
ATOM 4147 N N . TRP A 1 492 ? -19.588 5.082 19.194 1.00 95.62 492 TRP A N 1
ATOM 4148 C CA . TRP A 1 492 ? -19.509 5.753 20.495 1.00 95.62 492 TRP A CA 1
ATOM 4149 C C . TRP A 1 492 ? -18.382 6.785 20.532 1.00 95.62 492 TRP A C 1
ATOM 4151 O O . TRP A 1 492 ? -18.588 7.921 20.956 1.00 95.62 492 TRP A O 1
ATOM 4161 N N . TRP A 1 493 ? -17.199 6.415 20.040 1.00 93.31 493 TRP A N 1
ATOM 4162 C CA . TRP A 1 493 ? -16.025 7.279 20.033 1.00 93.31 493 TRP A CA 1
ATOM 4163 C C . TRP A 1 493 ? -15.136 6.985 18.824 1.00 93.31 493 TRP A C 1
ATOM 4165 O O . TRP A 1 493 ? -14.763 5.840 18.597 1.00 93.31 493 TRP A O 1
ATOM 4175 N N . LEU A 1 494 ? -14.774 8.004 18.043 1.00 84.62 494 LEU A N 1
ATOM 4176 C CA . LEU A 1 494 ? -13.852 7.873 16.908 1.00 84.62 494 LEU A CA 1
ATOM 4177 C C . LEU A 1 494 ? -12.742 8.913 17.065 1.00 84.62 494 LEU A C 1
ATOM 4179 O O . LEU A 1 494 ? -12.995 10.112 16.924 1.00 84.62 494 LEU A O 1
ATOM 4183 N N . GLY A 1 495 ? -11.538 8.454 17.394 1.00 67.69 495 GLY A N 1
ATOM 4184 C CA . GLY A 1 495 ? -10.374 9.248 17.772 1.00 67.69 495 GLY A CA 1
ATOM 4185 C C . GLY A 1 495 ? -9.765 10.081 16.640 1.00 67.69 495 GLY A C 1
ATOM 4186 O O . GLY A 1 495 ? -8.606 9.916 16.283 1.00 67.69 495 GLY A O 1
ATOM 4187 N N . GLN A 1 496 ? -10.482 11.062 16.092 1.00 63.00 496 GLN A N 1
ATOM 4188 C CA . GLN A 1 496 ? -9.884 12.022 15.157 1.00 63.00 496 GLN A CA 1
ATOM 4189 C C . GLN A 1 496 ? -9.691 13.421 15.777 1.00 63.00 496 GLN A C 1
ATOM 4191 O O . GLN A 1 496 ? -10.606 14.247 15.814 1.00 63.00 496 GLN A O 1
ATOM 4196 N N . GLY A 1 497 ? -8.448 13.715 16.192 1.00 55.34 497 GLY A N 1
ATOM 4197 C CA . GLY A 1 497 ? -7.927 15.061 16.485 1.00 55.34 497 GLY A CA 1
ATOM 4198 C C . GLY A 1 497 ? -7.703 15.397 17.970 1.00 55.34 497 GLY A C 1
ATOM 4199 O O . GLY A 1 497 ? -7.737 14.546 18.851 1.00 55.34 497 GLY A O 1
ATOM 4200 N N . ALA A 1 498 ? -7.498 16.683 18.290 1.00 43.88 498 ALA A N 1
ATOM 4201 C CA . ALA A 1 498 ? -7.256 17.178 19.662 1.00 43.88 498 ALA A CA 1
ATOM 4202 C C . ALA A 1 498 ? -8.413 16.916 20.663 1.00 43.88 498 ALA A C 1
ATOM 4204 O O . ALA A 1 498 ? -8.317 17.270 21.840 1.00 43.88 498 ALA A O 1
ATOM 4205 N N . LYS A 1 499 ? -9.505 16.292 20.201 1.00 56.00 499 LYS A N 1
ATOM 4206 C CA . LYS A 1 499 ? -10.672 15.872 20.983 1.00 56.00 499 LYS A CA 1
ATOM 4207 C C . LYS A 1 499 ? -10.623 14.399 21.431 1.00 56.00 499 LYS A C 1
ATOM 4209 O O . LYS A 1 499 ? -11.545 13.991 22.122 1.00 56.00 499 LYS A O 1
ATOM 4214 N N . ASN A 1 500 ? -9.554 13.640 21.151 1.00 67.44 500 ASN A N 1
ATOM 4215 C CA . ASN A 1 500 ? -9.406 12.192 21.445 1.00 67.44 500 ASN A CA 1
ATOM 4216 C C . ASN A 1 500 ? -9.378 11.791 22.928 1.00 67.44 500 ASN A C 1
ATOM 4218 O O . ASN A 1 500 ? -9.152 10.631 23.264 1.00 67.44 500 ASN A O 1
ATOM 4222 N N . LYS A 1 501 ? -9.598 12.748 23.825 1.00 88.69 501 LYS A N 1
ATOM 4223 C CA . LYS A 1 501 ? -9.398 12.590 25.255 1.00 88.69 501 LYS A CA 1
ATOM 4224 C C . LYS A 1 501 ? -10.726 12.545 25.981 1.00 88.69 501 LYS A C 1
ATOM 4226 O O . LYS A 1 501 ? -11.410 13.568 26.069 1.00 88.69 501 LYS A O 1
ATOM 4231 N N . ILE A 1 502 ? -11.048 11.404 26.577 1.00 92.06 502 ILE A N 1
ATOM 4232 C CA . ILE A 1 502 ? -12.129 11.339 27.554 1.00 92.06 502 ILE A CA 1
ATOM 4233 C C . ILE A 1 502 ? -11.650 11.878 28.901 1.00 92.06 502 ILE A C 1
ATOM 4235 O O . ILE A 1 502 ? -10.491 11.716 29.303 1.00 92.06 502 ILE A O 1
ATOM 4239 N N . ARG A 1 503 ? -12.547 12.578 29.588 1.00 94.50 503 ARG A N 1
ATOM 4240 C CA . ARG A 1 503 ? -12.291 13.242 30.862 1.00 94.50 503 ARG A CA 1
ATOM 4241 C C . ARG A 1 503 ? -13.254 12.701 31.894 1.00 94.50 503 ARG A C 1
ATOM 4243 O O . ARG A 1 503 ? -14.461 12.886 31.790 1.00 94.50 503 ARG A O 1
ATOM 4250 N N . PHE A 1 504 ? -12.697 12.091 32.916 1.00 94.88 504 PHE A N 1
ATOM 4251 C CA . PHE A 1 504 ? -13.454 11.520 34.013 1.00 94.88 504 PHE A CA 1
ATOM 4252 C C . PHE A 1 504 ? -13.806 12.592 35.064 1.00 94.88 504 PHE A C 1
ATOM 4254 O O . PHE A 1 504 ? -13.080 13.585 35.225 1.00 94.88 504 PHE A O 1
ATOM 4261 N N . HIS A 1 505 ? -14.914 12.420 35.783 1.00 93.12 505 HIS A N 1
ATOM 4262 C CA . HIS A 1 505 ? -15.314 13.267 36.909 1.00 93.12 505 HIS A CA 1
ATOM 4263 C C . HIS A 1 505 ? -14.315 13.182 38.056 1.00 93.12 505 HIS A C 1
ATOM 4265 O O . HIS A 1 505 ? -13.867 14.229 38.527 1.00 93.12 505 HIS A O 1
ATOM 4271 N N . ALA A 1 506 ? -13.874 11.969 38.407 1.00 88.88 506 ALA A N 1
ATOM 4272 C CA . ALA A 1 506 ? -12.855 11.729 39.437 1.00 88.88 506 ALA A CA 1
ATOM 4273 C C . ALA A 1 506 ? -11.446 12.237 39.049 1.00 88.88 506 ALA A C 1
ATOM 4275 O O . ALA A 1 506 ? -10.474 12.039 39.773 1.00 88.88 506 ALA A O 1
ATOM 4276 N N . GLY A 1 507 ? -11.318 12.900 37.895 1.00 89.38 507 GLY A N 1
ATOM 4277 C CA . GLY A 1 507 ? -10.071 13.455 37.392 1.00 89.38 507 GLY A CA 1
ATOM 4278 C C . GLY A 1 507 ? -9.273 12.466 36.546 1.00 89.38 507 GLY A C 1
ATOM 4279 O O . GLY A 1 507 ? -9.479 11.254 36.562 1.00 89.38 507 GLY A O 1
ATOM 4280 N N . GLY A 1 508 ? -8.340 12.994 35.764 1.00 90.38 508 GLY A N 1
ATOM 4281 C CA . GLY A 1 508 ? -7.568 12.210 34.808 1.00 90.38 508 GLY A CA 1
ATOM 4282 C C . GLY A 1 508 ? -8.161 12.226 33.404 1.00 90.38 508 GLY A C 1
ATOM 4283 O O . GLY A 1 508 ? -9.355 12.435 33.178 1.00 90.38 508 GLY A O 1
ATOM 4284 N N . VAL A 1 509 ? -7.257 12.048 32.452 1.00 90.81 509 VAL A N 1
ATOM 4285 C CA . VAL A 1 509 ? -7.528 12.135 31.026 1.00 90.81 509 VAL A CA 1
ATOM 4286 C C . VAL A 1 509 ? -6.919 10.906 30.366 1.00 90.81 509 VAL A C 1
ATOM 4288 O O . VAL A 1 509 ? -5.794 10.512 30.704 1.00 90.81 509 VAL A O 1
ATOM 4291 N N . ARG A 1 510 ? -7.675 10.274 29.472 1.00 92.44 510 ARG A N 1
ATOM 4292 C CA . ARG A 1 510 ? -7.241 9.095 28.718 1.00 92.44 510 ARG A CA 1
ATOM 4293 C C . ARG A 1 510 ? -7.597 9.258 27.252 1.00 92.44 510 ARG A C 1
ATOM 4295 O O . ARG A 1 510 ? -8.628 9.846 26.939 1.00 92.44 510 ARG A O 1
ATOM 4302 N N . ASP A 1 511 ? -6.724 8.746 26.399 1.00 91.38 511 ASP A N 1
ATOM 4303 C CA . ASP A 1 511 ? -6.957 8.662 24.964 1.00 91.38 511 ASP A CA 1
ATOM 4304 C C . ASP A 1 511 ? -7.761 7.390 24.658 1.00 91.38 511 ASP A C 1
ATOM 4306 O O . ASP A 1 511 ? -7.544 6.357 25.297 1.00 91.38 511 ASP A O 1
ATOM 4310 N N . ILE A 1 512 ? -8.702 7.491 23.719 1.00 92.00 512 ILE A N 1
ATOM 4311 C CA . ILE A 1 512 ? -9.407 6.349 23.123 1.00 92.00 512 ILE A CA 1
ATOM 4312 C C . ILE A 1 512 ? -9.269 6.474 21.614 1.00 92.00 512 ILE A C 1
ATOM 4314 O O . ILE A 1 512 ? -9.743 7.463 21.047 1.00 92.00 512 ILE A O 1
ATOM 4318 N N . ASP A 1 513 ? -8.665 5.468 20.985 1.00 93.69 513 ASP A N 1
ATOM 4319 C CA . ASP A 1 513 ? -8.495 5.454 19.533 1.00 93.69 513 ASP A CA 1
ATOM 4320 C C . ASP A 1 513 ? -9.858 5.197 18.868 1.00 93.69 513 ASP A C 1
ATOM 4322 O O . ASP A 1 513 ? -10.366 6.027 18.116 1.00 93.69 513 ASP A O 1
ATOM 4326 N N . ILE A 1 514 ? -10.522 4.077 19.184 1.00 95.31 514 ILE A N 1
ATOM 4327 C CA . ILE A 1 514 ? -11.859 3.759 18.653 1.00 95.31 514 ILE A CA 1
ATOM 4328 C C . ILE A 1 514 ? -12.721 3.098 19.733 1.00 95.31 514 ILE A C 1
ATOM 4330 O O . ILE A 1 514 ? -12.268 2.227 20.470 1.00 95.31 514 ILE A O 1
ATOM 4334 N N . GLY A 1 515 ? -13.994 3.478 19.792 1.00 97.12 515 GLY A N 1
ATOM 4335 C CA . GLY A 1 515 ? -15.010 2.825 20.599 1.00 97.12 515 GLY A CA 1
ATOM 4336 C C . GLY A 1 515 ? -16.323 2.666 19.834 1.00 97.12 515 GLY A C 1
ATOM 4337 O O . GLY A 1 515 ? -16.886 3.636 19.317 1.00 97.12 515 GLY A O 1
ATOM 4338 N N . ILE A 1 516 ? -16.814 1.434 19.756 1.00 97.94 516 ILE A N 1
ATOM 4339 C CA . ILE A 1 516 ? -18.038 1.069 19.031 1.00 97.94 516 ILE A CA 1
ATOM 4340 C C . ILE A 1 516 ? -18.924 0.192 19.908 1.00 97.94 516 ILE A C 1
ATOM 4342 O O . ILE A 1 516 ? -18.428 -0.563 20.740 1.00 97.94 516 ILE A O 1
ATOM 4346 N N . ILE A 1 517 ? -20.233 0.286 19.717 1.00 98.56 517 ILE A N 1
ATOM 4347 C CA . ILE A 1 517 ? -21.224 -0.499 20.449 1.00 98.56 517 ILE A CA 1
ATOM 4348 C C . ILE A 1 517 ? -21.841 -1.519 19.496 1.00 98.56 517 ILE A C 1
ATOM 4350 O O . ILE A 1 517 ? -22.263 -1.166 18.393 1.00 98.56 517 ILE A O 1
ATOM 4354 N N . VAL A 1 518 ? -21.881 -2.772 19.939 1.00 98.38 518 VAL A N 1
ATOM 4355 C CA . VAL A 1 518 ? -22.522 -3.906 19.268 1.00 98.38 518 VAL A CA 1
ATOM 4356 C C . VAL A 1 518 ? -23.454 -4.538 20.298 1.00 98.38 518 VAL A C 1
ATOM 4358 O O . VAL A 1 518 ? -22.978 -5.070 21.300 1.00 98.38 518 VAL A O 1
ATOM 4361 N N . ASP A 1 519 ? -24.764 -4.444 20.084 1.00 97.75 519 ASP A N 1
ATOM 4362 C CA . ASP A 1 519 ? -25.779 -4.846 21.067 1.00 97.75 519 ASP A CA 1
ATOM 4363 C C . ASP A 1 519 ? -25.485 -4.264 22.471 1.00 97.75 519 ASP A C 1
ATOM 4365 O O . ASP A 1 519 ? -25.306 -3.056 22.619 1.00 97.75 519 ASP A O 1
ATOM 4369 N N . ASP A 1 520 ? -25.390 -5.099 23.509 1.00 98.19 520 ASP A N 1
ATOM 4370 C CA . ASP A 1 520 ? -25.080 -4.696 24.887 1.00 98.19 520 ASP A CA 1
ATOM 4371 C C . ASP A 1 520 ? -23.567 -4.636 25.200 1.00 98.19 520 ASP A C 1
ATOM 4373 O O . ASP A 1 520 ? -23.177 -4.572 26.372 1.00 98.19 520 ASP A O 1
ATOM 4377 N N . HIS A 1 521 ? -22.698 -4.645 24.182 1.00 98.62 521 HIS A N 1
ATOM 4378 C CA . HIS A 1 521 ? -21.239 -4.629 24.329 1.00 98.62 521 HIS A CA 1
ATOM 4379 C C . HIS A 1 521 ? -20.618 -3.339 23.770 1.00 98.62 521 HIS A C 1
ATOM 4381 O O . HIS A 1 521 ? -20.767 -3.013 22.595 1.00 98.62 521 HIS A O 1
ATOM 4387 N N . LEU A 1 522 ? -19.832 -2.642 24.593 1.00 98.50 522 LEU A N 1
ATOM 4388 C CA . LEU A 1 522 ? -18.951 -1.550 24.182 1.00 98.50 522 LEU A CA 1
ATOM 4389 C C . LEU A 1 522 ? -17.543 -2.094 23.930 1.00 98.50 522 LEU A C 1
ATOM 4391 O O . LEU A 1 522 ? -16.834 -2.479 24.860 1.00 98.50 522 LEU A O 1
ATOM 4395 N N . LEU A 1 523 ? -17.124 -2.106 22.672 1.00 98.50 523 LEU A N 1
ATOM 4396 C CA . LEU A 1 523 ? -15.791 -2.516 22.253 1.00 98.50 523 LEU A CA 1
ATOM 4397 C C . LEU A 1 523 ? -14.878 -1.291 22.312 1.00 98.50 523 LEU A C 1
ATOM 4399 O O . LEU A 1 523 ? -15.132 -0.300 21.626 1.00 98.50 523 LEU A O 1
ATOM 4403 N N . ILE A 1 524 ? -13.807 -1.370 23.100 1.00 97.94 524 ILE A N 1
ATOM 4404 C CA . ILE A 1 524 ? -12.771 -0.335 23.200 1.00 97.94 524 ILE A CA 1
ATOM 4405 C C . ILE A 1 524 ? -11.523 -0.845 22.495 1.00 97.94 524 ILE A C 1
ATOM 4407 O O . ILE A 1 524 ? -10.937 -1.845 22.909 1.00 97.94 524 ILE A O 1
ATOM 4411 N N . LEU A 1 525 ? -11.130 -0.168 21.421 1.00 97.00 525 LEU A N 1
ATOM 4412 C CA . LEU A 1 525 ? -10.031 -0.565 20.557 1.00 97.00 525 LEU A CA 1
ATOM 4413 C C . LEU A 1 525 ? -8.844 0.379 20.764 1.00 97.00 525 LEU A C 1
ATOM 4415 O O . LEU A 1 525 ? -8.943 1.576 20.506 1.00 97.00 525 LEU A O 1
ATOM 4419 N N . GLU A 1 526 ? -7.706 -0.188 21.150 1.00 95.62 526 GLU A N 1
ATOM 4420 C CA . GLU A 1 526 ? -6.396 0.463 21.101 1.00 95.62 526 GLU A CA 1
ATOM 4421 C C . GLU A 1 526 ? -5.692 0.061 19.796 1.00 95.62 526 GLU A C 1
ATOM 4423 O O . GLU A 1 526 ? -5.336 -1.105 19.598 1.00 95.62 526 GLU A O 1
ATOM 4428 N N . VAL A 1 527 ? -5.477 1.003 18.883 1.00 92.88 527 VAL A N 1
ATOM 4429 C CA . VAL A 1 527 ? -4.956 0.752 17.537 1.00 92.88 527 VAL A CA 1
ATOM 4430 C C . VAL A 1 527 ? -3.439 0.918 17.514 1.00 92.88 527 VAL A C 1
ATOM 4432 O O . VAL A 1 527 ? -2.874 2.009 17.583 1.00 92.88 527 VAL A O 1
ATOM 4435 N N . LYS A 1 528 ? -2.727 -0.198 17.356 1.00 88.88 528 LYS A N 1
ATOM 4436 C CA . LYS A 1 528 ? -1.265 -0.238 17.310 1.00 88.88 528 LYS A CA 1
ATOM 4437 C C . LYS A 1 528 ? -0.752 -0.771 15.983 1.00 88.88 528 LYS A C 1
ATOM 4439 O O . LYS A 1 528 ? -0.546 -1.966 15.801 1.00 88.88 528 LYS A O 1
ATOM 4444 N N . ALA A 1 529 ? -0.380 0.138 15.086 1.00 81.31 529 ALA A N 1
ATOM 4445 C CA . ALA A 1 529 ? 0.399 -0.219 13.903 1.00 81.31 529 ALA A CA 1
ATOM 4446 C C . ALA A 1 529 ? 1.902 -0.033 14.150 1.00 81.31 529 ALA A C 1
ATOM 4448 O O . ALA A 1 529 ? 2.528 0.949 13.737 1.00 81.31 529 ALA A O 1
ATOM 4449 N N . TYR A 1 530 ? 2.510 -1.007 14.822 1.00 69.56 530 TYR A N 1
ATOM 4450 C CA . TYR A 1 530 ? 3.966 -1.092 14.857 1.00 69.56 530 TYR A CA 1
ATOM 4451 C C . TYR A 1 530 ? 4.478 -1.504 13.477 1.00 69.56 530 TYR A C 1
ATOM 4453 O O . TYR A 1 530 ? 3.923 -2.408 12.852 1.00 69.56 530 TYR A O 1
ATOM 4461 N N . SER A 1 531 ? 5.572 -0.897 13.010 1.00 57.31 531 SER A N 1
ATOM 4462 C CA . SER A 1 531 ? 6.321 -1.460 11.891 1.00 57.31 531 SER A CA 1
ATOM 4463 C C . SER A 1 531 ? 6.815 -2.841 12.320 1.00 57.31 531 SER A C 1
ATOM 4465 O O . SER A 1 531 ? 7.757 -2.981 13.099 1.00 57.31 531 SER A O 1
ATOM 4467 N N . GLY A 1 532 ? 6.099 -3.877 11.886 1.00 54.22 532 GLY A N 1
ATOM 4468 C CA . GLY A 1 532 ? 6.526 -5.251 12.064 1.00 54.22 532 GLY A CA 1
ATOM 4469 C C . GLY A 1 532 ? 7.929 -5.385 11.490 1.00 54.22 532 GLY A C 1
ATOM 4470 O O . GLY A 1 532 ? 8.179 -4.987 10.345 1.00 54.22 532 GLY A O 1
ATOM 4471 N N . ARG A 1 533 ? 8.865 -5.896 12.292 1.00 55.12 533 ARG A N 1
ATOM 4472 C CA . ARG A 1 533 ? 10.075 -6.445 11.697 1.00 55.12 533 ARG A CA 1
ATOM 4473 C C . ARG A 1 533 ? 9.630 -7.695 10.943 1.00 55.12 533 ARG A C 1
ATOM 4475 O O . ARG A 1 533 ? 8.872 -8.498 11.475 1.00 55.12 533 ARG A O 1
ATOM 4482 N N . TRP A 1 534 ? 10.003 -7.785 9.672 1.00 48.78 534 TRP A N 1
ATOM 4483 C CA . TRP A 1 534 ? 9.525 -8.850 8.790 1.00 48.78 534 TRP A CA 1
ATOM 4484 C C . TRP A 1 534 ? 10.002 -10.246 9.248 1.00 48.78 534 TRP A C 1
ATOM 4486 O O . TRP A 1 534 ? 9.408 -11.244 8.853 1.00 48.78 534 TRP A O 1
ATOM 4496 N N . ASP A 1 535 ? 11.063 -10.315 10.069 1.00 48.72 535 ASP A N 1
ATOM 4497 C CA . ASP A 1 535 ? 11.676 -11.552 10.598 1.00 48.72 535 ASP A CA 1
ATOM 4498 C C . ASP A 1 535 ? 10.649 -12.318 11.415 1.00 48.72 535 ASP A C 1
ATOM 4500 O O . ASP A 1 535 ? 10.510 -13.521 11.255 1.00 48.72 535 ASP A O 1
ATOM 4504 N N . LEU A 1 536 ? 9.844 -11.606 12.200 1.00 55.16 536 LEU A N 1
ATOM 4505 C CA . LEU A 1 536 ? 8.772 -12.186 13.002 1.00 55.16 536 LEU A CA 1
ATOM 4506 C C . LEU A 1 536 ? 7.721 -12.941 12.175 1.00 55.16 536 LEU A C 1
ATOM 4508 O O . LEU A 1 536 ? 7.030 -13.783 12.736 1.00 55.16 536 LEU A O 1
ATOM 4512 N N . TYR A 1 537 ? 7.590 -12.647 10.877 1.00 55.19 537 TYR A N 1
ATOM 4513 C CA . TYR A 1 537 ? 6.583 -13.255 10.000 1.00 55.19 537 TYR A CA 1
ATOM 4514 C C . TYR A 1 537 ? 7.167 -14.294 9.040 1.00 55.19 537 TYR A C 1
ATOM 4516 O O . TYR A 1 537 ? 6.480 -15.252 8.700 1.00 55.19 537 TYR A O 1
ATOM 4524 N N . LEU A 1 538 ? 8.407 -14.099 8.579 1.00 51.06 538 LEU A N 1
ATOM 4525 C CA . LEU A 1 538 ? 9.058 -15.003 7.625 1.00 51.06 538 LEU A CA 1
ATOM 4526 C C . LEU A 1 538 ? 9.890 -16.088 8.310 1.00 51.06 538 LEU A C 1
ATOM 4528 O O . LEU A 1 538 ? 9.956 -17.204 7.805 1.00 51.06 538 LEU A O 1
ATOM 4532 N N . ASN A 1 539 ? 10.528 -15.769 9.438 1.00 58.91 539 ASN A N 1
ATOM 4533 C CA . ASN A 1 539 ? 11.365 -16.705 10.177 1.00 58.91 539 ASN A CA 1
ATOM 4534 C C . ASN A 1 539 ? 11.294 -16.389 11.685 1.00 58.91 539 ASN A C 1
ATOM 4536 O O . ASN A 1 539 ? 12.184 -15.726 12.230 1.00 58.91 539 ASN A O 1
ATOM 4540 N N . PRO A 1 540 ? 10.183 -16.765 12.348 1.00 62.25 540 PRO A N 1
ATOM 4541 C CA . PRO A 1 540 ? 9.861 -16.309 13.694 1.00 62.25 540 PRO A CA 1
ATOM 4542 C C . PRO A 1 540 ? 10.869 -16.825 14.728 1.00 62.25 540 PRO A C 1
ATOM 4544 O O . PRO A 1 540 ? 10.709 -17.919 15.263 1.00 62.25 540 PRO A O 1
ATOM 4547 N N . ASP A 1 541 ? 11.882 -16.022 15.065 1.00 74.50 541 ASP A N 1
ATOM 4548 C CA . ASP A 1 541 ? 12.719 -16.273 16.243 1.00 74.50 541 ASP A CA 1
ATOM 4549 C C . ASP A 1 541 ? 11.843 -16.142 17.510 1.00 74.50 541 ASP A C 1
ATOM 4551 O O . ASP A 1 541 ? 11.344 -15.041 17.800 1.00 74.50 541 ASP A O 1
ATOM 4555 N N . PRO A 1 542 ? 11.668 -17.220 18.302 1.00 78.88 542 PRO A N 1
ATOM 4556 C CA . PRO A 1 542 ? 10.862 -17.192 19.520 1.00 78.88 542 PRO A CA 1
ATOM 4557 C C . PRO A 1 542 ? 11.280 -16.096 20.509 1.00 78.88 542 PRO A C 1
ATOM 4559 O O . PRO A 1 542 ? 10.430 -15.493 21.168 1.00 78.88 542 PRO A O 1
ATOM 4562 N N . ASN A 1 543 ? 12.575 -15.770 20.596 1.00 81.69 543 ASN A N 1
ATOM 4563 C CA . ASN A 1 543 ? 13.067 -14.714 21.484 1.00 81.69 543 ASN A CA 1
ATOM 4564 C C . ASN A 1 543 ? 12.632 -13.324 21.018 1.00 81.69 543 ASN A C 1
ATOM 4566 O O . ASN A 1 543 ? 12.378 -12.434 21.834 1.00 81.69 543 ASN A O 1
ATOM 4570 N N . MET A 1 544 ? 12.542 -13.123 19.706 1.00 74.62 544 MET A N 1
ATOM 4571 C CA . MET A 1 544 ? 12.096 -11.868 19.112 1.00 74.62 544 MET A CA 1
ATOM 4572 C C . MET A 1 544 ? 10.582 -11.701 19.242 1.00 74.62 544 MET A C 1
ATOM 4574 O O . MET A 1 544 ? 10.132 -10.612 19.611 1.00 74.62 544 MET A O 1
ATOM 4578 N N . LEU A 1 545 ? 9.811 -12.776 19.045 1.00 80.69 545 LEU A N 1
ATOM 4579 C CA . LEU A 1 545 ? 8.372 -12.797 19.325 1.00 80.69 545 LEU A CA 1
ATOM 4580 C C . LEU A 1 545 ? 8.095 -12.486 20.799 1.00 80.69 545 LEU A C 1
ATOM 4582 O O . LEU A 1 545 ? 7.306 -11.589 21.099 1.00 80.69 545 LEU A O 1
ATOM 4586 N N . LYS A 1 546 ? 8.831 -13.123 21.718 1.00 86.31 546 LYS A N 1
ATOM 4587 C CA . LYS A 1 546 ? 8.754 -12.845 23.157 1.00 86.31 546 LYS A CA 1
ATOM 4588 C C . LYS A 1 546 ? 9.064 -11.384 23.479 1.00 86.31 546 LYS A C 1
ATOM 4590 O O . LYS A 1 546 ? 8.277 -10.728 24.157 1.00 86.31 546 LYS A O 1
ATOM 4595 N N . LYS A 1 547 ? 10.153 -10.827 22.937 1.00 85.50 547 LYS A N 1
ATOM 4596 C CA . LYS A 1 547 ? 10.498 -9.406 23.124 1.00 85.50 547 LYS A CA 1
ATOM 4597 C C . LYS A 1 547 ? 9.427 -8.471 22.562 1.00 85.50 547 LYS A C 1
ATOM 4599 O O . LYS A 1 547 ? 9.148 -7.449 23.185 1.00 85.50 547 LYS A O 1
ATOM 4604 N N . ARG A 1 548 ? 8.834 -8.778 21.402 1.00 84.81 548 ARG A N 1
ATOM 4605 C CA . ARG A 1 548 ? 7.729 -7.987 20.835 1.00 84.81 548 ARG A CA 1
ATOM 4606 C C . ARG A 1 548 ? 6.510 -8.033 21.744 1.00 84.81 548 ARG A C 1
ATOM 4608 O O . ARG A 1 548 ? 5.957 -6.977 22.054 1.00 84.81 548 ARG A O 1
ATOM 4615 N N . TRP A 1 549 ? 6.130 -9.225 22.189 1.00 90.06 549 TRP A N 1
ATOM 4616 C CA . TRP A 1 549 ? 5.025 -9.404 23.115 1.00 90.06 549 TRP A CA 1
ATOM 4617 C C . TRP A 1 549 ? 5.234 -8.576 24.384 1.00 90.06 549 TRP A C 1
ATOM 4619 O O . TRP A 1 549 ? 4.411 -7.729 24.713 1.00 90.06 549 TRP A O 1
ATOM 4629 N N . GLU A 1 550 ? 6.375 -8.745 25.051 1.00 91.62 550 GLU A N 1
ATOM 4630 C CA . GLU A 1 550 ? 6.674 -8.086 26.325 1.00 91.62 550 GLU A CA 1
ATOM 4631 C C . GLU A 1 550 ? 6.813 -6.565 26.203 1.00 91.62 550 GLU A C 1
ATOM 4633 O O . GLU A 1 550 ? 6.365 -5.843 27.090 1.00 91.62 550 GLU A O 1
ATOM 4638 N N . LYS A 1 551 ? 7.423 -6.061 25.121 1.00 89.38 551 LYS A N 1
ATOM 4639 C CA . LYS A 1 551 ? 7.760 -4.632 24.988 1.00 89.38 551 LYS A CA 1
ATOM 4640 C C . LYS A 1 551 ? 6.729 -3.796 24.241 1.00 89.38 551 LYS A C 1
ATOM 4642 O O . LYS A 1 551 ? 6.815 -2.570 24.307 1.00 89.38 551 LYS A O 1
ATOM 4647 N N . LYS A 1 552 ? 5.837 -4.408 23.457 1.00 88.56 552 LYS A N 1
ATOM 4648 C CA . LYS A 1 552 ? 4.913 -3.682 22.567 1.00 88.56 552 LYS A CA 1
ATOM 4649 C C . LYS A 1 552 ? 3.467 -4.101 22.773 1.00 88.56 552 LYS A C 1
ATOM 4651 O O . LYS A 1 552 ? 2.639 -3.247 23.062 1.00 88.56 552 LYS A O 1
ATOM 4656 N N . ILE A 1 553 ? 3.183 -5.397 22.683 1.00 90.94 553 ILE A N 1
ATOM 4657 C CA . ILE A 1 553 ? 1.802 -5.892 22.695 1.00 90.94 553 ILE A CA 1
ATOM 4658 C C . ILE A 1 553 ? 1.216 -5.908 24.109 1.00 90.94 553 ILE A C 1
ATOM 4660 O O . ILE A 1 553 ? 0.186 -5.290 24.350 1.00 90.94 553 ILE A O 1
ATOM 4664 N N . LYS A 1 554 ? 1.898 -6.530 25.076 1.00 93.56 554 LYS A N 1
ATOM 4665 C CA . LYS A 1 554 ? 1.445 -6.598 26.472 1.00 93.56 554 LYS A CA 1
ATOM 4666 C C . LYS A 1 554 ? 1.223 -5.207 27.097 1.00 93.56 554 LYS A C 1
ATOM 4668 O O . LYS A 1 554 ? 0.197 -5.038 27.749 1.00 93.56 554 LYS A O 1
ATOM 4673 N N . PRO A 1 555 ? 2.095 -4.198 26.889 1.00 94.56 555 PRO A N 1
ATOM 4674 C CA . PRO A 1 555 ? 1.813 -2.833 27.333 1.00 94.56 555 PRO A CA 1
ATOM 4675 C C . PRO A 1 555 ? 0.543 -2.229 26.719 1.00 94.56 555 PRO A C 1
ATOM 4677 O O . PRO A 1 555 ? -0.203 -1.579 27.440 1.00 94.56 555 PRO A O 1
ATOM 4680 N N . ALA A 1 556 ? 0.273 -2.467 25.429 1.00 93.81 556 ALA A N 1
ATOM 4681 C CA . ALA A 1 556 ? -0.950 -1.989 24.780 1.00 93.81 556 ALA A CA 1
ATOM 4682 C C . ALA A 1 556 ? -2.204 -2.673 25.349 1.00 93.81 556 ALA A C 1
ATOM 4684 O O . ALA A 1 556 ? -3.197 -2.001 25.602 1.00 93.81 556 ALA A O 1
ATOM 4685 N N . ILE A 1 557 ? -2.133 -3.981 25.635 1.00 95.50 557 ILE A N 1
ATOM 4686 C CA . ILE A 1 557 ? -3.225 -4.700 26.309 1.00 95.50 557 ILE A CA 1
ATOM 4687 C C . ILE A 1 557 ? -3.483 -4.103 27.698 1.00 95.50 557 ILE A C 1
ATOM 4689 O O . ILE A 1 557 ? -4.614 -3.766 28.022 1.00 95.50 557 ILE A O 1
ATOM 4693 N N . ASN A 1 558 ? -2.431 -3.896 28.495 1.00 96.06 558 ASN A N 1
ATOM 4694 C CA . ASN A 1 558 ? -2.568 -3.287 29.819 1.00 96.06 558 ASN A CA 1
ATOM 4695 C C . ASN A 1 558 ? -3.169 -1.871 29.742 1.00 96.06 558 ASN A C 1
ATOM 4697 O O . ASN A 1 558 ? -3.947 -1.476 30.607 1.00 96.06 558 ASN A O 1
ATOM 4701 N N . GLN A 1 559 ? -2.805 -1.093 28.719 1.00 95.12 559 GLN A N 1
ATOM 4702 C CA . GLN A 1 559 ? -3.349 0.246 28.514 1.00 95.12 559 GLN A CA 1
ATOM 4703 C C . GLN A 1 559 ? -4.863 0.193 28.273 1.00 95.12 559 GLN A C 1
ATOM 4705 O O . GLN A 1 559 ? -5.603 0.890 28.968 1.00 95.12 559 GLN A O 1
ATOM 4710 N N . VAL A 1 560 ? -5.329 -0.669 27.362 1.00 96.38 560 VAL A N 1
ATOM 4711 C CA . VAL A 1 560 ? -6.766 -0.807 27.084 1.00 96.38 560 VAL A CA 1
ATOM 4712 C C . VAL A 1 560 ? -7.529 -1.453 28.247 1.00 96.38 560 VAL A C 1
ATOM 4714 O O . VAL A 1 560 ? -8.671 -1.072 28.496 1.00 96.38 560 VAL A O 1
ATOM 4717 N N . ASP A 1 561 ? -6.895 -2.348 29.012 1.00 97.12 561 ASP A N 1
ATOM 4718 C CA . ASP A 1 561 ? -7.472 -2.947 30.224 1.00 97.12 561 ASP A CA 1
ATOM 4719 C C . ASP A 1 561 ? -7.728 -1.886 31.290 1.00 97.12 561 ASP A C 1
ATOM 4721 O O . ASP A 1 561 ? -8.867 -1.702 31.707 1.00 97.12 561 ASP A O 1
ATOM 4725 N N . THR A 1 562 ? -6.709 -1.106 31.657 1.00 96.81 562 THR A N 1
ATOM 4726 C CA . THR A 1 562 ? -6.862 -0.059 32.684 1.00 96.81 562 THR A CA 1
ATOM 4727 C C . THR A 1 562 ? -7.879 1.017 32.293 1.00 96.81 562 THR A C 1
ATOM 4729 O O . THR A 1 562 ? -8.576 1.564 33.149 1.00 96.81 562 THR A O 1
ATOM 4732 N N . LEU A 1 563 ? -7.986 1.333 30.999 1.00 96.38 563 LEU A N 1
ATOM 4733 C CA . LEU A 1 563 ? -9.020 2.221 30.474 1.00 96.38 563 LEU A CA 1
ATOM 4734 C C . LEU A 1 563 ? -10.415 1.592 30.601 1.00 96.38 563 LEU A C 1
ATOM 4736 O O . LEU A 1 563 ? -11.342 2.252 31.068 1.00 96.38 563 LEU A O 1
ATOM 4740 N N . SER A 1 564 ? -10.560 0.332 30.198 1.00 97.38 564 SER A N 1
ATOM 4741 C CA . SER A 1 564 ? -11.849 -0.365 30.164 1.00 97.38 564 SER A CA 1
ATOM 4742 C C . SER A 1 564 ? -12.373 -0.695 31.559 1.00 97.38 564 SER A C 1
ATOM 4744 O O . SER A 1 564 ? -13.565 -0.544 31.803 1.00 97.38 564 SER A O 1
ATOM 4746 N N . GLU A 1 565 ? -11.497 -1.053 32.501 1.00 97.44 565 GLU A N 1
ATOM 4747 C CA . GLU A 1 565 ? -11.825 -1.187 33.928 1.00 97.44 565 GLU A CA 1
ATOM 4748 C C . GLU A 1 565 ? -12.402 0.115 34.466 1.00 97.44 565 GLU A C 1
ATOM 4750 O O . GLU A 1 565 ? -13.457 0.128 35.099 1.00 97.44 565 GLU A O 1
ATOM 4755 N N . ARG A 1 566 ? -11.767 1.240 34.138 1.00 96.69 566 ARG A N 1
ATOM 4756 C CA . ARG A 1 566 ? -12.263 2.539 34.569 1.00 96.69 566 ARG A CA 1
ATOM 4757 C C . ARG A 1 566 ? -13.609 2.892 33.937 1.00 96.69 566 ARG A C 1
ATOM 4759 O O . ARG A 1 566 ? -14.495 3.342 34.653 1.00 96.69 566 ARG A O 1
ATOM 4766 N N . LEU A 1 567 ? -13.778 2.662 32.635 1.00 96.44 567 LEU A N 1
ATOM 4767 C CA . LEU A 1 567 ? -15.052 2.872 31.933 1.00 96.44 567 LEU A CA 1
ATOM 4768 C C . LEU A 1 567 ? -16.173 1.967 32.453 1.00 96.44 567 LEU A C 1
ATOM 4770 O O . LEU A 1 567 ? -17.333 2.366 32.440 1.00 96.44 567 LEU A O 1
ATOM 4774 N N . SER A 1 568 ? -15.836 0.771 32.938 1.00 97.12 568 SER A N 1
ATOM 4775 C CA . SER A 1 568 ? -16.812 -0.140 33.534 1.00 97.12 568 SER A CA 1
ATOM 4776 C C . SER A 1 568 ? -17.361 0.369 34.870 1.00 97.12 568 SER A C 1
ATOM 4778 O O . SER A 1 568 ? -18.466 -0.001 35.244 1.00 97.12 568 SER A O 1
ATOM 4780 N N . ILE A 1 569 ? -16.629 1.242 35.568 1.00 96.44 569 ILE A N 1
ATOM 4781 C CA . ILE A 1 569 ? -17.040 1.830 36.852 1.00 96.44 569 ILE A CA 1
ATOM 4782 C C . ILE A 1 569 ? -17.641 3.226 36.645 1.00 96.44 569 ILE A C 1
ATOM 4784 O O . ILE A 1 569 ? -18.670 3.564 37.222 1.00 96.44 569 ILE A O 1
ATOM 4788 N N . GLU A 1 570 ? -16.993 4.051 35.824 1.00 96.00 570 GLU A N 1
ATOM 4789 C CA . GLU A 1 570 ? -17.330 5.455 35.600 1.00 96.00 570 GLU A CA 1
ATOM 4790 C C . GLU A 1 570 ? -17.981 5.618 34.219 1.00 96.00 570 GLU A C 1
ATOM 4792 O O . GLU A 1 570 ? -17.337 6.003 33.241 1.00 96.00 570 GLU A O 1
ATOM 4797 N N . ILE A 1 571 ? -19.275 5.286 34.147 1.00 94.94 571 ILE A N 1
ATOM 4798 C CA . ILE A 1 571 ? -20.054 5.244 32.895 1.00 94.94 571 ILE A CA 1
ATOM 4799 C C . ILE A 1 571 ? -20.327 6.620 32.285 1.00 94.94 571 ILE A C 1
ATOM 4801 O O . ILE A 1 571 ? -20.673 6.729 31.112 1.00 94.94 571 ILE A O 1
ATOM 4805 N N . GLU A 1 572 ? -20.187 7.678 33.073 1.00 95.56 572 GLU A N 1
ATOM 4806 C CA . GLU A 1 572 ? -20.374 9.059 32.654 1.00 95.56 572 GLU A CA 1
ATOM 4807 C C . GLU A 1 572 ? -19.182 9.879 33.137 1.00 95.56 572 GLU A C 1
ATOM 4809 O O . GLU A 1 572 ? -18.716 9.729 34.265 1.00 95.56 572 GLU A O 1
ATOM 4814 N N . GLY A 1 573 ? -18.667 10.722 32.251 1.00 94.81 573 GLY A N 1
ATOM 4815 C CA . GLY A 1 573 ? -17.594 11.659 32.529 1.00 94.81 573 GLY A CA 1
ATOM 4816 C C . GLY A 1 573 ? -17.952 13.060 32.051 1.00 94.81 573 GLY A C 1
ATOM 4817 O O . GLY A 1 573 ? -19.036 13.332 31.546 1.00 94.81 573 GLY A O 1
ATOM 4818 N N . LYS A 1 574 ? -16.988 13.976 32.127 1.00 94.81 574 LYS A N 1
ATOM 4819 C CA . LYS A 1 574 ? -17.186 15.393 31.780 1.00 94.81 574 LYS A CA 1
ATOM 4820 C C . LYS A 1 574 ? -17.508 15.629 30.302 1.00 94.81 574 LYS A C 1
ATOM 4822 O O . LYS A 1 574 ? -17.980 16.704 29.954 1.00 94.81 574 LYS A O 1
ATOM 4827 N N . ASN A 1 575 ? -17.163 14.689 29.424 1.00 93.88 575 ASN A N 1
ATOM 4828 C CA . ASN A 1 575 ? -17.362 14.806 27.978 1.00 93.88 575 ASN A CA 1
ATOM 4829 C C . ASN A 1 575 ? -17.748 13.483 27.300 1.00 93.88 575 ASN A C 1
ATOM 4831 O O . ASN A 1 575 ? -17.615 13.372 26.083 1.00 93.88 575 ASN A O 1
ATOM 4835 N N . PHE A 1 576 ? -18.181 12.484 28.068 1.00 94.38 576 PHE A N 1
ATOM 4836 C CA . PHE A 1 576 ? -18.642 11.211 27.526 1.00 94.38 576 PHE A CA 1
ATOM 4837 C C . PHE A 1 576 ? -19.728 10.617 28.419 1.00 94.38 576 PHE A C 1
ATOM 4839 O O . PHE A 1 576 ? -19.763 10.872 29.620 1.00 94.38 576 PHE A O 1
ATOM 4846 N N . LYS A 1 577 ? -20.577 9.783 27.826 1.00 95.88 577 LYS A N 1
ATOM 4847 C CA . LYS A 1 577 ? -21.558 8.962 28.529 1.00 95.88 577 LYS A CA 1
ATOM 4848 C C . LYS A 1 577 ? -21.687 7.637 27.791 1.00 95.88 577 LYS A C 1
ATOM 4850 O O . LYS A 1 577 ? -21.817 7.628 26.567 1.00 95.88 577 LYS A O 1
ATOM 4855 N N . ILE A 1 578 ? -21.584 6.530 28.511 1.00 96.19 578 ILE A N 1
ATOM 4856 C CA . ILE A 1 578 ? -21.843 5.191 27.988 1.00 96.19 578 ILE A CA 1
ATOM 4857 C C . ILE A 1 578 ? -23.365 4.977 28.013 1.00 96.19 578 ILE A C 1
ATOM 4859 O O . ILE A 1 578 ? -23.988 5.211 29.053 1.00 96.19 578 ILE A O 1
ATOM 4863 N N . PRO A 1 579 ? -23.984 4.575 26.889 1.00 96.69 579 PRO A N 1
ATOM 4864 C CA . PRO A 1 579 ? -25.412 4.275 26.833 1.00 96.69 579 PRO A CA 1
ATOM 4865 C C . PRO A 1 579 ? -25.859 3.223 27.862 1.00 96.69 579 PRO A C 1
ATOM 4867 O O . PRO A 1 579 ? -25.118 2.304 28.207 1.00 96.69 579 PRO A O 1
ATOM 4870 N N . CYS A 1 580 ? -27.082 3.369 28.381 1.00 95.12 580 CYS A N 1
ATOM 4871 C CA . CYS A 1 580 ? -27.604 2.551 29.482 1.00 95.12 580 CYS A CA 1
ATOM 4872 C C . CYS A 1 580 ? -27.975 1.113 29.084 1.00 95.12 580 CYS A C 1
ATOM 4874 O O . CYS A 1 580 ? -28.250 0.284 29.950 1.00 95.12 580 CYS A O 1
ATOM 4876 N N . ASP A 1 581 ? -28.016 0.803 27.798 1.00 96.25 581 ASP A N 1
ATOM 4877 C CA . ASP A 1 581 ? -28.187 -0.529 27.223 1.00 96.25 581 ASP A CA 1
ATOM 4878 C C . ASP A 1 581 ? -26.877 -1.329 27.206 1.00 96.25 581 ASP A C 1
ATOM 4880 O O . ASP A 1 581 ? -26.922 -2.556 27.288 1.00 96.25 581 ASP A O 1
ATOM 4884 N N . VAL A 1 582 ? -25.717 -0.664 27.246 1.00 98.00 582 VAL A N 1
ATOM 4885 C CA . VAL A 1 582 ? -24.416 -1.329 27.382 1.00 98.00 582 VAL A CA 1
ATOM 4886 C C . VAL A 1 582 ? -24.311 -2.015 28.749 1.00 98.00 582 VAL A C 1
ATOM 4888 O O . VAL A 1 582 ? -24.516 -1.418 29.813 1.00 98.00 582 VAL A O 1
ATOM 4891 N N . ARG A 1 583 ? -23.988 -3.307 28.730 1.00 98.12 583 ARG A N 1
ATOM 4892 C CA . ARG A 1 583 ? -23.777 -4.158 29.911 1.00 98.12 583 ARG A CA 1
ATOM 4893 C C . ARG A 1 583 ? -22.323 -4.579 30.070 1.00 98.12 583 ARG A C 1
ATOM 4895 O O . ARG A 1 583 ? -21.897 -4.849 31.193 1.00 98.12 583 ARG A O 1
ATOM 4902 N N . TRP A 1 584 ? -21.569 -4.605 28.975 1.00 98.50 584 TRP A N 1
ATOM 4903 C CA . TRP A 1 584 ? -20.212 -5.137 28.940 1.00 98.50 584 TRP A CA 1
ATOM 4904 C C . TRP A 1 584 ? -19.246 -4.180 28.251 1.00 98.50 584 TRP A C 1
ATOM 4906 O O . TRP A 1 584 ? -19.561 -3.638 27.196 1.00 98.50 584 TRP A O 1
ATOM 4916 N N . VAL A 1 585 ? -18.041 -4.030 28.801 1.00 98.44 585 VAL A N 1
ATOM 4917 C CA . VAL A 1 585 ? -16.910 -3.374 28.127 1.00 98.44 585 VAL A CA 1
ATOM 4918 C C . VAL A 1 585 ? -15.914 -4.440 27.678 1.00 98.44 585 VAL A C 1
ATOM 4920 O O . VAL A 1 585 ? -15.491 -5.280 28.475 1.00 98.44 585 VAL A O 1
ATOM 4923 N N . VAL A 1 586 ? -15.538 -4.420 26.400 1.00 98.50 586 VAL A N 1
ATOM 4924 C CA . VAL A 1 586 ? -14.660 -5.409 25.765 1.00 98.50 586 VAL A CA 1
ATOM 4925 C C . VAL A 1 586 ? -13.363 -4.721 25.310 1.00 98.50 586 VAL A C 1
ATOM 4927 O O . VAL A 1 586 ? -13.371 -4.024 24.294 1.00 98.50 586 VAL A O 1
ATOM 4930 N N . PRO A 1 587 ? -12.245 -4.891 26.040 1.00 98.19 587 PRO A N 1
ATOM 4931 C CA . PRO A 1 587 ? -10.951 -4.304 25.684 1.00 98.19 587 PRO A CA 1
ATOM 4932 C C . PRO A 1 587 ? -10.218 -5.099 24.596 1.00 98.19 587 PRO A C 1
ATOM 4934 O O . PRO A 1 587 ? -9.867 -6.273 24.791 1.00 98.19 587 PRO A O 1
ATOM 4937 N N . ILE A 1 588 ? -9.903 -4.425 23.489 1.00 98.06 588 ILE A N 1
ATOM 4938 C CA . ILE A 1 588 ? -9.295 -4.991 22.280 1.00 98.06 588 ILE A CA 1
ATOM 4939 C C . ILE A 1 588 ? -8.063 -4.172 21.884 1.00 98.06 588 ILE A C 1
ATOM 4941 O O . ILE A 1 588 ? -8.076 -2.945 21.914 1.00 98.06 588 ILE A O 1
ATOM 4945 N N . VAL A 1 589 ? -6.997 -4.846 21.454 1.00 96.62 589 VAL A N 1
ATOM 4946 C CA . VAL A 1 589 ? -5.886 -4.196 20.744 1.00 96.62 589 VAL A CA 1
ATOM 4947 C C . VAL A 1 589 ? -6.011 -4.531 19.264 1.00 96.62 589 VAL A C 1
ATOM 4949 O O . VAL A 1 589 ? -6.072 -5.704 18.916 1.00 96.62 589 VAL A O 1
ATOM 4952 N N . CYS A 1 590 ? -6.015 -3.532 18.384 1.00 94.50 590 CYS A N 1
ATOM 4953 C CA . CYS A 1 590 ? -5.999 -3.740 16.939 1.00 94.50 590 CYS A CA 1
ATOM 4954 C C . CYS A 1 590 ? -4.571 -3.610 16.389 1.00 94.50 590 CYS A C 1
ATOM 4956 O O . CYS A 1 590 ? -3.945 -2.558 16.516 1.00 94.50 590 CYS A O 1
ATOM 4958 N N . SER A 1 591 ? -4.069 -4.645 15.721 1.00 89.69 591 SER A N 1
ATOM 4959 C CA . SER A 1 591 ? -2.817 -4.638 14.958 1.00 89.69 591 SER A CA 1
ATOM 4960 C C . SER A 1 591 ? -3.121 -4.779 13.464 1.00 89.69 591 SER A C 1
ATOM 4962 O O . SER A 1 591 ? -4.080 -5.450 13.099 1.00 89.69 591 SER A O 1
ATOM 4964 N N . PRO A 1 592 ? -2.325 -4.195 12.550 1.00 81.00 592 PRO A N 1
ATOM 4965 C CA . PRO A 1 592 ? -2.500 -4.425 11.113 1.00 81.00 592 PRO A CA 1
ATOM 4966 C C . PRO A 1 592 ? -2.195 -5.868 10.678 1.00 81.00 592 PRO A C 1
ATOM 4968 O O . PRO A 1 592 ? -2.435 -6.209 9.522 1.00 81.00 592 PRO A O 1
ATOM 4971 N N . PHE A 1 593 ? -1.619 -6.696 11.554 1.00 78.75 593 PHE A N 1
ATOM 4972 C CA . PHE A 1 593 ? -1.213 -8.067 11.253 1.00 78.75 593 PHE A CA 1
ATOM 4973 C C . PHE A 1 593 ? -1.565 -8.999 12.410 1.00 78.75 593 PHE A C 1
ATOM 4975 O O . PHE A 1 593 ? -1.659 -8.558 13.553 1.00 78.75 593 PHE A O 1
ATOM 4982 N N . VAL A 1 594 ? -1.680 -10.294 12.109 1.00 83.94 594 VAL A N 1
ATOM 4983 C CA . VAL A 1 594 ? -1.842 -11.339 13.125 1.00 83.94 594 VAL A CA 1
ATOM 4984 C C . VAL A 1 594 ? -0.633 -11.316 14.063 1.00 83.94 594 VAL A C 1
ATOM 4986 O O . VAL A 1 594 ? 0.517 -11.333 13.612 1.00 83.94 594 VAL A O 1
ATOM 4989 N N . GLU A 1 595 ? -0.891 -11.253 15.367 1.00 84.75 595 GLU A N 1
ATOM 4990 C CA . GLU A 1 595 ? 0.143 -11.228 16.401 1.00 84.75 595 GLU A CA 1
ATOM 4991 C C . GLU A 1 595 ? 0.313 -12.603 17.048 1.00 84.75 595 GLU A C 1
ATOM 4993 O O . GLU A 1 595 ? -0.637 -13.362 17.229 1.00 84.75 595 GLU A O 1
ATOM 4998 N N . TRP A 1 596 ? 1.545 -12.912 17.451 1.00 86.25 596 TRP A N 1
ATOM 4999 C CA . TRP A 1 596 ? 1.809 -14.096 18.260 1.00 86.25 596 TRP A CA 1
ATOM 5000 C C . TRP A 1 596 ? 1.295 -13.896 19.687 1.00 86.25 596 TRP A C 1
ATOM 5002 O O . TRP A 1 596 ? 1.670 -12.932 20.360 1.00 86.25 596 TRP A O 1
ATOM 5012 N N . ILE A 1 597 ? 0.483 -14.842 20.159 1.00 89.38 597 ILE A N 1
ATOM 5013 C CA . ILE A 1 597 ? -0.032 -14.885 21.527 1.00 89.38 597 ILE A CA 1
ATOM 5014 C C . ILE A 1 597 ? 0.729 -15.977 22.297 1.00 89.38 597 ILE A C 1
ATOM 5016 O O . ILE A 1 597 ? 0.714 -17.136 21.882 1.00 89.38 597 ILE A O 1
ATOM 5020 N N . PRO A 1 598 ? 1.389 -15.663 23.426 1.00 85.94 598 PRO A N 1
ATOM 5021 C CA . PRO A 1 598 ? 2.292 -16.594 24.106 1.00 85.94 598 PRO A CA 1
ATOM 5022 C C . PRO A 1 598 ? 1.589 -17.746 24.826 1.00 85.94 598 PRO A C 1
ATOM 5024 O O . PRO A 1 598 ? 2.257 -18.678 25.269 1.00 85.94 598 PRO A O 1
ATOM 5027 N N . SER A 1 599 ? 0.272 -17.671 25.034 1.00 89.75 599 SER A N 1
ATOM 5028 C CA . SER A 1 599 ? -0.471 -18.725 25.719 1.00 89.75 599 SER A CA 1
ATOM 5029 C C . SER A 1 599 ? -1.955 -18.741 25.364 1.00 89.75 599 SER A C 1
ATOM 5031 O O . SER A 1 599 ? -2.545 -17.720 25.017 1.00 89.75 599 SER A O 1
ATOM 5033 N N . TYR A 1 600 ? -2.580 -19.902 25.555 1.00 88.62 600 TYR A N 1
ATOM 5034 C CA . TYR A 1 600 ? -4.031 -20.105 25.454 1.00 88.62 600 TYR A CA 1
ATOM 5035 C C . TYR A 1 600 ? -4.803 -19.665 26.707 1.00 88.62 600 TYR A C 1
ATOM 5037 O O . TYR A 1 600 ? -5.945 -20.065 26.916 1.00 88.62 600 TYR A O 1
ATOM 5045 N N . ASN A 1 601 ? -4.185 -18.872 27.589 1.00 92.06 601 ASN A N 1
ATOM 5046 C CA . ASN A 1 601 ? -4.879 -18.372 28.772 1.00 92.06 601 ASN A CA 1
ATOM 5047 C C . ASN A 1 601 ? -6.055 -17.491 28.331 1.00 92.06 601 ASN A C 1
ATOM 5049 O O . ASN A 1 601 ? -5.836 -16.529 27.600 1.00 92.06 601 ASN A O 1
ATOM 5053 N N . GLN A 1 602 ? -7.266 -17.786 28.814 1.00 87.88 602 GLN A N 1
ATOM 5054 C CA . GLN A 1 602 ? -8.505 -17.101 28.425 1.00 87.88 602 GLN A CA 1
ATOM 5055 C C . GLN A 1 602 ? -8.419 -15.571 28.492 1.00 87.88 602 GLN A C 1
ATOM 5057 O O . GLN A 1 602 ? -9.030 -14.897 27.674 1.00 87.88 602 GLN A O 1
ATOM 5062 N N . LYS A 1 603 ? -7.594 -14.999 29.378 1.00 92.12 603 LYS A N 1
ATOM 5063 C CA . LYS A 1 603 ? -7.402 -13.541 29.453 1.00 92.12 603 LYS A CA 1
ATOM 5064 C C . LYS A 1 603 ? -6.802 -12.897 28.199 1.00 92.12 603 LYS A C 1
ATOM 5066 O O . LYS A 1 603 ? -6.762 -11.673 28.132 1.00 92.12 603 LYS A O 1
ATOM 5071 N N . TRP A 1 604 ? -6.284 -13.689 27.256 1.00 93.19 604 TRP A N 1
ATOM 5072 C CA . TRP A 1 604 ? -5.732 -13.239 25.972 1.00 93.19 604 TRP A CA 1
ATOM 5073 C C . TRP A 1 604 ? -6.645 -13.528 24.780 1.00 93.19 604 TRP A C 1
ATOM 5075 O O . TRP A 1 604 ? -6.288 -13.171 23.659 1.00 93.19 604 TRP A O 1
ATOM 5085 N N . TRP A 1 605 ? -7.800 -14.156 25.003 1.00 96.19 605 TRP A N 1
ATOM 5086 C CA . TRP A 1 605 ? -8.678 -14.658 23.951 1.00 96.19 605 TRP A CA 1
ATOM 5087 C C . TRP A 1 605 ? -10.112 -14.181 24.178 1.00 96.19 605 TRP A C 1
ATOM 5089 O O . TRP A 1 605 ? -10.670 -14.361 25.258 1.00 96.19 605 TRP A O 1
ATOM 5099 N N . LEU A 1 606 ? -10.720 -13.577 23.157 1.00 96.56 606 LEU A N 1
ATOM 5100 C CA . LEU A 1 606 ? -12.134 -13.191 23.189 1.00 96.56 606 LEU A CA 1
ATOM 5101 C C . LEU A 1 606 ? -13.024 -14.392 22.884 1.00 96.56 606 LEU A C 1
ATOM 5103 O O . LEU A 1 606 ? -14.071 -14.548 23.498 1.00 96.56 606 LEU A O 1
ATOM 5107 N N . TYR A 1 607 ? -12.566 -15.283 22.009 1.00 96.38 607 TYR A N 1
ATOM 5108 C CA . TYR A 1 607 ? -13.229 -16.541 21.675 1.00 96.38 607 TYR A CA 1
ATOM 5109 C C . TYR A 1 607 ? -12.193 -17.660 21.558 1.00 96.38 607 TYR A C 1
ATOM 5111 O O . TYR A 1 607 ? -10.991 -17.410 21.621 1.00 96.38 607 TYR A O 1
ATOM 5119 N N . LYS A 1 608 ? -12.636 -18.908 21.357 1.00 91.81 608 LYS A N 1
ATOM 5120 C CA . LYS A 1 608 ? -11.735 -20.072 21.231 1.00 91.81 608 LYS A CA 1
ATOM 5121 C C . LYS A 1 608 ? -10.651 -19.882 20.157 1.00 91.81 608 LYS A C 1
ATOM 5123 O O . LYS A 1 608 ? -9.558 -20.416 20.301 1.00 91.81 608 LYS A O 1
ATOM 5128 N N . ASN A 1 609 ? -10.970 -19.149 19.095 1.00 90.81 609 ASN A N 1
ATOM 5129 C CA . ASN A 1 609 ? -10.128 -18.933 17.922 1.00 90.81 609 ASN A CA 1
ATOM 5130 C C . ASN A 1 609 ? -9.834 -17.453 17.631 1.00 90.81 609 ASN A C 1
ATOM 5132 O O . ASN A 1 609 ? -9.174 -17.186 16.637 1.00 90.81 609 ASN A O 1
ATOM 5136 N N . ILE A 1 610 ? -10.305 -16.515 18.463 1.00 95.06 610 ILE A N 1
ATOM 5137 C CA . ILE A 1 610 ? -10.105 -15.077 18.234 1.00 95.06 610 ILE A CA 1
ATOM 5138 C C . ILE A 1 610 ? -9.365 -14.472 19.436 1.00 95.06 610 ILE A C 1
ATOM 5140 O O . ILE A 1 610 ? -9.904 -14.490 20.555 1.00 95.06 610 ILE A O 1
ATOM 5144 N N . PRO A 1 611 ? -8.132 -13.968 19.249 1.00 96.06 611 PRO A N 1
ATOM 5145 C CA . PRO A 1 611 ? -7.351 -13.358 20.319 1.00 96.06 611 PRO A CA 1
ATOM 5146 C C . PRO A 1 611 ? -7.927 -11.995 20.728 1.00 96.06 611 PRO A C 1
ATOM 5148 O O . PRO A 1 611 ? -8.825 -11.460 20.097 1.00 96.06 611 PRO A O 1
ATOM 5151 N N . ARG A 1 612 ? -7.403 -11.394 21.798 1.00 95.56 612 ARG A N 1
ATOM 5152 C CA . ARG A 1 612 ? -7.690 -9.992 22.165 1.00 95.56 612 ARG A CA 1
ATOM 5153 C C . ARG A 1 612 ? -6.871 -8.977 21.370 1.00 95.56 612 ARG A C 1
ATOM 5155 O O . ARG A 1 612 ? -7.191 -7.791 21.368 1.00 95.56 612 ARG A O 1
ATOM 5162 N N . VAL A 1 613 ? -5.797 -9.439 20.736 1.00 95.12 613 VAL A N 1
ATOM 5163 C CA . VAL A 1 613 ? -4.949 -8.642 19.851 1.00 95.12 613 VAL A CA 1
ATOM 5164 C C . VAL A 1 613 ? -5.315 -9.022 18.427 1.00 95.12 613 VAL A C 1
ATOM 5166 O O . VAL A 1 613 ? -4.831 -10.027 17.919 1.00 95.12 613 VAL A O 1
ATOM 5169 N N . CYS A 1 614 ? -6.224 -8.255 17.842 1.00 93.31 614 CYS A N 1
ATOM 5170 C CA . CYS A 1 614 ? -6.937 -8.596 16.621 1.00 93.31 614 CYS A CA 1
ATOM 5171 C C . CYS A 1 614 ? -6.392 -7.835 15.418 1.00 93.31 614 CYS A C 1
ATOM 5173 O O . CYS A 1 614 ? -5.945 -6.693 15.520 1.00 93.31 614 CYS A O 1
ATOM 5175 N N . THR A 1 615 ? -6.525 -8.443 14.256 1.00 90.81 615 THR A N 1
ATOM 5176 C CA . THR A 1 615 ? -6.563 -7.769 12.964 1.00 90.81 615 THR A CA 1
ATOM 5177 C C . THR A 1 615 ? -7.914 -7.077 12.744 1.00 90.81 615 THR A C 1
ATOM 5179 O O . THR A 1 615 ? -8.886 -7.382 13.439 1.00 90.81 615 THR A O 1
ATOM 5182 N N . PRO A 1 616 ? -8.016 -6.158 11.766 1.00 91.75 616 PRO A N 1
ATOM 5183 C CA . PRO A 1 616 ? -9.302 -5.611 11.335 1.00 91.75 616 PRO A CA 1
ATOM 5184 C C . PRO A 1 616 ? -10.349 -6.680 11.001 1.00 91.75 616 PRO A C 1
ATOM 5186 O O . PRO A 1 616 ? -11.497 -6.555 11.418 1.00 91.75 616 PRO A O 1
ATOM 5189 N N . ASP A 1 617 ? -9.947 -7.748 10.310 1.00 88.69 617 ASP A N 1
ATOM 5190 C CA . ASP A 1 617 ? -10.859 -8.826 9.912 1.00 88.69 617 ASP A CA 1
ATOM 5191 C C . ASP A 1 617 ? -11.407 -9.572 11.138 1.00 88.69 617 ASP A C 1
ATOM 5193 O O . ASP A 1 617 ? -12.614 -9.775 11.257 1.00 88.69 617 ASP A O 1
ATOM 5197 N N . GLU A 1 618 ? -10.547 -9.875 12.115 1.00 95.50 618 GLU A N 1
ATOM 5198 C CA . GLU A 1 618 ? -10.957 -10.489 13.385 1.00 95.50 618 GLU A CA 1
ATOM 5199 C C . GLU A 1 618 ? -11.899 -9.582 14.197 1.00 95.50 618 GLU A C 1
ATOM 5201 O O . GLU A 1 618 ? -12.781 -10.083 14.892 1.00 95.50 618 GLU A O 1
ATOM 5206 N N . ILE A 1 619 ? -11.785 -8.251 14.089 1.00 97.25 619 ILE A N 1
ATOM 5207 C CA . ILE A 1 619 ? -12.751 -7.321 14.703 1.00 97.25 619 ILE A CA 1
ATOM 5208 C C . ILE A 1 619 ? -14.135 -7.471 14.068 1.00 97.25 619 ILE A C 1
ATOM 5210 O O . ILE A 1 619 ? -15.135 -7.494 14.787 1.00 97.25 619 ILE A O 1
ATOM 5214 N N . PHE A 1 620 ? -14.218 -7.610 12.744 1.00 95.50 620 PHE A N 1
ATOM 5215 C CA . PHE A 1 620 ? -15.497 -7.861 12.077 1.00 95.50 620 PHE A CA 1
ATOM 5216 C C . PHE A 1 620 ? -16.078 -9.221 12.468 1.00 95.50 620 PHE A C 1
ATOM 5218 O O . PHE A 1 620 ? -17.281 -9.323 12.706 1.00 95.50 620 PHE A O 1
ATOM 5225 N N . GLU A 1 621 ? -15.235 -10.242 12.630 1.00 96.56 621 GLU A N 1
ATOM 5226 C CA . GLU A 1 621 ? -15.673 -11.532 13.168 1.00 96.56 621 GLU A CA 1
ATOM 5227 C C . GLU A 1 621 ? -16.234 -11.400 14.590 1.00 96.56 621 GLU A C 1
ATOM 5229 O O . GLU A 1 621 ? -17.270 -11.990 14.885 1.00 96.56 621 GLU A O 1
ATOM 5234 N N . ILE A 1 622 ? -15.615 -10.594 15.462 1.00 97.94 622 ILE A N 1
ATOM 5235 C CA . ILE A 1 622 ? -16.117 -10.335 16.823 1.00 97.94 622 ILE A CA 1
ATOM 5236 C C . ILE A 1 622 ? -17.501 -9.685 16.787 1.00 97.94 622 ILE A C 1
ATOM 5238 O O . ILE A 1 622 ? -18.384 -10.123 17.525 1.00 97.94 622 ILE A O 1
ATOM 5242 N N . ILE A 1 623 ? -17.699 -8.679 15.928 1.00 98.12 623 ILE A N 1
ATOM 5243 C CA . ILE A 1 623 ? -18.997 -8.011 15.738 1.00 98.12 623 ILE A CA 1
ATOM 5244 C C . ILE A 1 623 ? -20.063 -9.040 15.340 1.00 98.12 623 ILE A C 1
ATOM 5246 O O . ILE A 1 623 ? -21.136 -9.095 15.938 1.00 98.12 623 ILE A O 1
ATOM 5250 N N . GLU A 1 624 ? -19.751 -9.910 14.380 1.00 97.69 624 GLU A N 1
ATOM 5251 C CA . GLU A 1 624 ? -20.671 -10.951 13.919 1.00 97.69 624 GLU A CA 1
ATOM 5252 C C . GLU A 1 624 ? -20.945 -12.033 14.975 1.00 97.69 624 GLU A C 1
ATOM 5254 O O . GLU A 1 624 ? -22.054 -12.561 15.033 1.00 97.69 624 GLU A O 1
ATOM 5259 N N . GLN A 1 625 ? -19.974 -12.372 15.829 1.00 98.12 625 GLN A N 1
ATOM 5260 C CA . GLN A 1 625 ? -20.198 -13.293 16.949 1.00 98.12 625 GLN A CA 1
ATOM 5261 C C . GLN A 1 625 ? -21.158 -12.697 17.986 1.00 98.12 625 GLN A C 1
ATOM 5263 O O . GLN A 1 625 ? -22.096 -13.384 18.392 1.00 98.12 625 GLN A O 1
ATOM 5268 N N . ILE A 1 626 ? -20.978 -11.423 18.353 1.00 98.38 626 ILE A N 1
ATOM 5269 C CA . ILE A 1 626 ? -21.854 -10.732 19.315 1.00 98.38 626 ILE A CA 1
ATOM 5270 C C . ILE A 1 626 ? -23.290 -10.691 18.790 1.00 98.38 626 ILE A C 1
ATOM 5272 O O . ILE A 1 626 ? -24.200 -11.127 19.490 1.00 98.38 626 ILE A O 1
ATOM 5276 N N . LYS A 1 627 ? -23.477 -10.324 17.517 1.00 97.19 627 LYS A N 1
ATOM 5277 C CA . LYS A 1 627 ? -24.798 -10.299 16.863 1.00 97.19 627 LYS A CA 1
ATOM 5278 C C . LYS A 1 627 ? -25.485 -11.664 16.799 1.00 97.19 627 LYS A C 1
ATOM 5280 O O . LYS A 1 627 ? -26.707 -11.743 16.715 1.00 97.19 627 LYS A O 1
ATOM 5285 N N . LYS A 1 628 ? -24.719 -12.759 16.834 1.00 97.69 628 LYS A N 1
ATOM 5286 C CA . LYS A 1 628 ? -25.246 -14.133 16.928 1.00 97.69 628 LYS A CA 1
ATOM 5287 C C . LYS A 1 628 ? -25.611 -14.539 18.361 1.00 97.69 628 LYS A C 1
ATOM 5289 O O . LYS A 1 628 ? -25.983 -15.687 18.584 1.00 97.69 628 LYS A O 1
ATOM 5294 N N . GLY A 1 629 ? -25.490 -13.629 19.326 1.00 97.31 629 GLY A N 1
ATOM 5295 C CA . GLY A 1 629 ? -25.716 -13.877 20.747 1.00 97.31 629 GLY A CA 1
ATOM 5296 C C . GLY A 1 629 ? -24.529 -14.530 21.460 1.00 97.31 629 GLY A C 1
ATOM 5297 O O . GLY A 1 629 ? -24.642 -14.870 22.639 1.00 97.31 629 GLY A O 1
ATOM 5298 N N . ASN A 1 630 ? -23.386 -14.711 20.787 1.00 97.94 630 ASN A N 1
ATOM 5299 C CA . ASN A 1 630 ? -22.189 -15.252 21.423 1.00 97.94 630 ASN A CA 1
ATOM 5300 C C . ASN A 1 630 ? -21.459 -14.130 22.158 1.00 97.94 630 ASN A C 1
ATOM 5302 O O . ASN A 1 630 ? -21.087 -13.124 21.565 1.00 97.94 630 ASN A O 1
ATOM 5306 N N . SER A 1 631 ? -21.215 -14.309 23.453 1.00 96.94 631 SER A N 1
ATOM 5307 C CA . SER A 1 631 ? -20.557 -13.280 24.259 1.00 96.94 631 SER A CA 1
ATOM 5308 C C . SER A 1 631 ? -19.045 -13.534 24.377 1.00 96.94 631 SER A C 1
ATOM 5310 O O . SER A 1 631 ? -18.652 -14.681 24.613 1.00 96.94 631 SER A O 1
ATOM 5312 N N . PRO A 1 632 ? -18.185 -12.498 24.289 1.00 97.38 632 PRO A N 1
ATOM 5313 C CA . PRO A 1 632 ? -16.745 -12.648 24.478 1.00 97.38 632 PRO A CA 1
ATOM 5314 C C . PRO A 1 632 ? -16.382 -13.222 25.855 1.00 97.38 632 PRO A C 1
ATOM 5316 O O . PRO A 1 632 ? -16.962 -12.854 26.881 1.00 97.38 632 PRO A O 1
ATOM 5319 N N . ASN A 1 633 ? -15.368 -14.086 25.894 1.00 96.31 633 ASN A N 1
ATOM 5320 C CA . ASN A 1 633 ? -14.833 -14.691 27.116 1.00 96.31 633 ASN A CA 1
ATOM 5321 C C . ASN A 1 633 ? -14.221 -13.646 28.057 1.00 96.31 633 ASN A C 1
ATOM 5323 O O . ASN A 1 633 ? -14.376 -13.750 29.271 1.00 96.31 633 ASN A O 1
ATOM 5327 N N . TYR A 1 634 ? -13.537 -12.638 27.505 1.00 96.44 634 TYR A N 1
ATOM 5328 C CA . TYR A 1 634 ? -12.954 -11.542 28.275 1.00 96.44 634 TYR A CA 1
ATOM 5329 C C . TYR A 1 634 ? -13.757 -10.257 28.069 1.00 96.44 634 TYR A C 1
ATOM 5331 O O . TYR A 1 634 ? -13.744 -9.673 26.986 1.00 96.44 634 TYR A O 1
ATOM 5339 N N . LYS A 1 635 ? -14.459 -9.837 29.121 1.00 97.31 635 LYS A N 1
ATOM 5340 C CA . LYS A 1 635 ? -15.294 -8.634 29.169 1.00 97.31 635 LYS A CA 1
ATOM 5341 C C . LYS A 1 635 ? -15.463 -8.179 30.616 1.00 97.31 635 LYS A C 1
ATOM 5343 O O . LYS A 1 635 ? -15.360 -8.991 31.534 1.00 97.31 635 LYS A O 1
ATOM 5348 N N . LEU A 1 636 ? -15.739 -6.898 30.808 1.00 97.44 636 LEU A N 1
ATOM 5349 C CA . LEU A 1 636 ? -15.908 -6.280 32.120 1.00 97.44 636 LEU A CA 1
ATOM 5350 C C . LEU A 1 636 ? -17.375 -5.865 32.299 1.00 97.44 636 LEU A C 1
ATOM 5352 O O . LEU A 1 636 ? -17.912 -5.211 31.402 1.00 97.44 636 LEU A O 1
ATOM 5356 N N . PRO A 1 637 ? -18.044 -6.248 33.401 1.00 97.88 637 PRO A N 1
ATOM 5357 C CA . PRO A 1 637 ? -19.411 -5.816 33.662 1.00 97.88 637 PRO A CA 1
ATOM 5358 C C . PRO A 1 637 ? -19.438 -4.318 33.956 1.00 97.88 637 PRO A C 1
ATOM 5360 O O . PRO A 1 637 ? -18.630 -3.818 34.735 1.00 97.88 637 PRO A O 1
ATOM 5363 N N . VAL A 1 638 ? -20.392 -3.607 33.365 1.00 96.56 638 VAL A N 1
ATOM 5364 C CA . VAL A 1 638 ? -20.633 -2.199 33.683 1.00 96.56 638 VAL A CA 1
ATOM 5365 C C . VAL A 1 638 ? -21.332 -2.100 35.043 1.00 96.56 638 VAL A C 1
ATOM 5367 O O . VAL A 1 638 ? -22.437 -2.618 35.219 1.00 96.56 638 VAL A O 1
ATOM 5370 N N . ALA A 1 639 ? -20.698 -1.432 36.007 1.00 91.56 639 ALA A N 1
ATOM 5371 C CA . ALA A 1 639 ? -21.240 -1.175 37.330 1.00 91.56 639 ALA A CA 1
ATOM 5372 C C . ALA A 1 639 ? -22.442 -0.232 37.217 1.00 91.56 639 ALA A C 1
ATOM 5374 O O . ALA A 1 639 ? -22.315 0.940 36.867 1.00 91.56 639 ALA A O 1
ATOM 5375 N N . ARG A 1 640 ? -23.630 -0.753 37.522 1.00 85.12 640 ARG A N 1
ATOM 5376 C CA . ARG A 1 640 ? -24.832 0.064 37.673 1.00 85.12 640 ARG A CA 1
ATOM 5377 C C . ARG A 1 640 ? -25.026 0.315 39.158 1.00 85.12 640 ARG A C 1
ATOM 5379 O O . ARG A 1 640 ? -25.214 -0.632 39.920 1.00 85.12 640 ARG A O 1
ATOM 5386 N N . THR A 1 641 ? -24.950 1.576 39.571 1.00 69.56 641 THR A N 1
ATOM 5387 C CA . THR A 1 641 ? -25.504 1.988 40.863 1.00 69.56 641 THR A CA 1
ATOM 5388 C C . THR A 1 641 ? -26.998 1.692 40.810 1.00 69.56 641 THR A C 1
ATOM 5390 O O . THR A 1 641 ? -27.677 2.182 39.905 1.00 69.56 641 THR A O 1
ATOM 5393 N N . SER A 1 642 ? -27.445 0.792 41.687 1.00 53.03 642 SER A N 1
ATOM 5394 C CA . SER A 1 642 ? -28.846 0.371 41.799 1.00 53.03 642 SER A CA 1
ATOM 5395 C C . SER A 1 642 ? -29.730 1.515 42.265 1.00 53.03 642 SER A C 1
ATOM 5397 O O . SER A 1 642 ? -29.216 2.373 43.020 1.00 53.03 642 SER A O 1
#

Secondary structure (DSSP, 8-state):
-HHHHHHHHHHS-HHHHHHHHHHHHHHHHHHHHHHHSS---SHHHHHHHHHHHHHHHHHHHHHHHTTSBHHHHHHHHHHHHHHHHHHHTTS---HHHHHHHHHHHHHHHHHHHHHHHHHHHHSB--HHHHHTT----S---S---GGGS-HHHHHHHHHHHHHHHHHHHHHHHHHHHHTT-EEEEEETTTTEEEEEPPHHHHHHHHHHHHHHHHHHHHHHHHHTTSTTSTT-PPPPPP------------S-----HHHHHHHHHHHHHH------S----EEEPTTT--EEEP-HHHHHTT-GGGTGGGHHHHHHHHHHHHHHTT--SS-HHHHHHHHHHHHHHHHHHHHT-HHHHHHHHHHSEEEEESHHHHIIIIIHHHHHHHHHHHH-PPP-TTHHHHHHHHHHHTBPPHHHHHT--TT------SEEEEETTEEEEEGGGHHHHHHHHHHHHHHHTT-S-STTHHHHHHHHHHHHHHHHHHHT-EEEEE--STT-EEE-TTS-EEE-SEEEEETTEEEEEEE------THHHHS--HHHHHHHIIIIIHHHHHHHHHHHHHHHH--EETTEE--TT--EEEEEEE-SSPPP-S---GGGBSSSS-BSEE-HHHHHHHHHHHHTTPPPSS-EE-----

Radius of gyration: 30.52 Å; chains: 1; bounding box: 74×64×88 Å